Protein 3KCI (pdb70)

Radius of gyration: 18.6 Å; Cα contacts (8 Å, |Δi|>4): 1325; chains: 1; bounding box: 49×46×38 Å

CATH classification: 2.130.10.30

GO terms:
  GO:0032183 SUMO binding (F, IDA)
  GO:0006974 DNA damage response (P, IDA)
  GO:0005515 protein binding (F, IPI)
  GO:0031625 ubiquitin protein ligase binding (F, IPI)
  GO:0005654 nucleoplasm (C, TAS)
  GO:0005829 cytosol (C, IDA)
  GO:0050821 protein stabilization (P, EXP)
  GO:0061630 ubiquitin protein ligase activity (F, IDA)
  GO:0005634 nucleus (C, IDA)
  GO:0005737 cytoplasm (C, IDA)
  GO:0016567 protein ubiquitination (P, IDA)
  GO:0016020 membrane (C, HDA)

Foldseek 3Di:
DKWKFFACLFQALAADDDRGGQATDDRVLLVVQVFPDWAAAQQKIWGAHPQQWIWIAGFQCQLLRQCDDRDGHNHTHTNPVCRVFRWDDKAYALHAFKIWTATPQQWIWMFGFQAQLQRAQQDRDGDSHTDTNVVCPPFRWDAWYHERFKIKTAGPQQWIWIFGFQCQQQRACQDRDGHNHTDTQVLCPVFRWDAKYWYYDQIKIWTATPQQWIWIAGWQALQQRAPDDRRGGNHIDTLVVRRPQAWDYKYYAHQKIWTAHQQQWIWIFGQQPQQLRAQQDRHGGNHTDTQCLCPPFRWDDKEHANFKIWTAGPQGWIWMFGAQCRSQRRQNDRDGHNHTDTSVVRVPQQWDDKYHHNTMIMTHHD

Solvent-accessible surface area: 13353 Å² total; per-residue (Å²): 102,6,34,0,0,0,29,12,78,92,7,1,1,2,54,38,166,27,61,82,10,83,74,11,38,74,3,72,36,2,29,105,30,200,14,84,34,8,38,1,0,42,36,1,2,3,2,0,10,71,85,1,58,3,45,1,1,0,53,1,28,37,1,13,3,1,36,16,39,82,135,56,29,71,74,18,38,46,1,74,56,6,80,149,8,87,0,97,65,0,3,13,8,11,17,1,53,1,1,0,0,2,0,62,108,4,29,0,25,0,0,0,36,2,99,34,0,5,2,2,34,29,70,125,64,94,16,53,114,20,145,28,1,115,58,3,132,88,59,110,0,64,20,4,9,8,0,12,14,0,0,0,0,4,9,44,69,1,36,1,31,0,0,0,54,1,138,99,0,0,4,2,27,78,58,41,109,56,36,48,112,18,72,43,1,116,50,3,91,86,54,106,4,72,9,8,6,5,0,15,51,58,0,0,0,0,0,11,1,91,68,52,4,0,17,0,0,0,11,3,64,73,2,0,6,1,63,24,44,60,128,45,21,93,48,9,82,85,1,103,67,1,68,55,75,23,8,73,59,0,40,9,3,28,21,0,0,0,0,8,3,138,85,2,14,0,32,0,0,0,43,1,44,128,28,6,2,2,29,29,50,81,100,64,17,88,140,19,118,50,0,104,40,4,124,89,80,73,1,66,24,15,14,15,0,26,44,0,0,0,0,0,7,113,140,7,42,1,17,2,0,0,17,0,82,41,0,5,1,4,60,39,45,55,101,49,4,88,79,15,130,62,5,84,52,2,83,70,95,163,2,42,104,18,5,7,0,16,16,0,0,0,0,17,45,111

B-factor: mean 24.69, std 7.35, range [6.58, 68.78]

Secondary structure (DSSP, 8-state):
-EEEEEE-TTSTTSS-S-SEEEEEEE-HHHHHT-EEEEEEETTEEEEEETTS-EEEEE--GGGTTSSSSS--EEEEEE-GGGTTS-EEEEEE-TT-SEEEEEETTS-EEEEE--GGGTT-SSS---EEEEEE-GGGTTS-EEEEEE-SSEEEEEETTS-EEEEE--GGGTT-SSS---EEEEEE-GGGTTS-EEEEEE--SS-EEEEEETTTEEEEEE--GGGTTSSSS---EEEEEE-GGGTTS-EEEEEEETTEEEEEETTS-EEEEE--GGGTT-SSS---EEEEEE-GGGTT--EEEEEE-SSEEEEEETT--EEEEE--TTSTT-SSS---EEEEEE-GGGTTS---EEEEETTEEEEE--

Organism: Homo sapiens (NCBI:txid9606)

Structure (mmCIF, N/CA/C/O backbone):
data_3KCI
#
_entry.id   3KCI
#
_cell.length_a   52.673
_cell.length_b   52.673
_cell.length_c   215.242
_cell.angle_alpha   90.00
_cell.angle_beta   90.00
_cell.angle_gamma   120.00
#
_symmetry.space_group_name_H-M   'P 61'
#
loop_
_entity.id
_entity.type
_entity.pdbx_description
1 polymer 'Probable E3 ubiquitin-protein ligase HERC2'
2 water water
#
loop_
_atom_site.group_PDB
_atom_site.id
_atom_site.type_symbol
_atom_site.label_atom_id
_atom_site.label_alt_id
_atom_site.label_comp_id
_atom_site.label_asym_id
_atom_site.label_entity_id
_atom_site.label_seq_id
_atom_site.pdbx_PDB_ins_code
_atom_site.Cartn_x
_atom_site.Cartn_y
_atom_site.Cartn_z
_atom_site.occupancy
_atom_site.B_iso_or_equiv
_atom_site.auth_seq_id
_atom_site.auth_comp_id
_atom_site.auth_asym_id
_atom_site.auth_atom_id
_atom_site.pdbx_PDB_model_num
ATOM 1 N N . THR A 1 21 ? 9.263 25.128 35.900 1.00 36.65 3953 THR A N 1
ATOM 2 C CA . THR A 1 21 ? 8.475 25.465 34.665 1.00 34.14 3953 THR A CA 1
ATOM 3 C C . THR A 1 21 ? 9.328 26.192 33.626 1.00 31.69 3953 THR A C 1
ATOM 4 O O . THR A 1 21 ? 10.109 27.092 33.958 1.00 30.62 3953 THR A O 1
ATOM 8 N N . ILE A 1 22 ? 9.164 25.833 32.359 1.00 28.77 3954 ILE A N 1
ATOM 9 C CA . ILE A 1 22 ? 9.773 26.627 31.280 1.00 26.80 3954 ILE A CA 1
ATOM 10 C C . ILE A 1 22 ? 8.665 27.089 30.346 1.00 25.73 3954 ILE A C 1
ATOM 11 O O . ILE A 1 22 ? 7.893 26.259 29.855 1.00 26.88 3954 ILE A O 1
ATOM 16 N N . TYR A 1 23 ? 8.557 28.397 30.122 1.00 24.32 3955 TYR A N 1
ATOM 17 C CA . TYR A 1 23 ? 7.520 28.945 29.233 1.00 23.32 3955 TYR A CA 1
ATOM 18 C C . TYR A 1 23 ? 8.018 29.074 27.816 1.00 23.49 3955 TYR A C 1
ATOM 19 O O . TYR A 1 23 ? 9.120 29.560 27.590 1.00 21.26 3955 TYR A O 1
ATOM 28 N N . GLY A 1 24 ? 7.224 28.625 26.851 1.00 22.66 3956 GLY A N 1
ATOM 29 C CA . GLY A 1 24 ? 7.653 28.761 25.458 1.00 21.99 3956 GLY A CA 1
ATOM 30 C C . GLY A 1 24 ? 6.515 29.325 24.660 1.00 21.82 3956 GLY A C 1
ATOM 31 O O . GLY A 1 24 ? 5.327 29.155 25.037 1.00 23.54 3956 GLY A O 1
ATOM 32 N N . TRP A 1 25 ? 6.850 30.019 23.571 1.00 21.98 3957 TRP A N 1
ATOM 33 C CA . TRP A 1 25 ? 5.824 30.566 22.677 1.00 21.77 3957 TRP A CA 1
ATOM 34 C C . TRP A 1 25 ? 6.388 30.879 21.303 1.00 21.11 3957 TRP A C 1
ATOM 35 O O . TRP A 1 25 ? 7.603 30.775 21.088 1.00 20.53 3957 TRP A O 1
ATOM 46 N N . GLY A 1 26 ? 5.507 31.294 20.390 1.00 22.07 3958 GLY A N 1
ATOM 47 C CA . GLY A 1 26 ? 5.917 31.558 19.007 1.00 20.31 3958 GLY A CA 1
ATOM 48 C C . GLY A 1 26 ? 5.667 30.379 18.095 1.00 22.25 3958 GLY A C 1
ATOM 49 O O . GLY A 1 26 ? 4.757 29.560 18.345 1.00 22.58 3958 GLY A O 1
ATOM 50 N N . HIS A 1 27 ? 6.461 30.297 17.023 1.00 21.03 3959 HIS A N 1
ATOM 51 C CA . HIS A 1 27 ? 6.221 29.313 15.988 1.00 23.27 3959 HIS A CA 1
ATOM 52 C C . HIS A 1 27 ? 6.527 27.895 16.506 1.00 23.71 3959 HIS A C 1
ATOM 53 O O . HIS A 1 27 ? 7.560 27.668 17.144 1.00 22.61 3959 HIS A O 1
ATOM 60 N N . ASN A 1 28 ? 5.609 26.965 16.243 1.00 25.30 3960 ASN A N 1
ATOM 61 C CA . ASN A 1 28 ? 5.654 25.621 16.808 1.00 25.78 3960 ASN A CA 1
ATOM 62 C C . ASN A 1 28 ? 5.146 24.581 15.797 1.00 28.23 3960 ASN A C 1
ATOM 63 O O . ASN A 1 28 ? 4.769 23.446 16.168 1.00 29.25 3960 ASN A O 1
ATOM 68 N N . HIS A 1 29 ? 5.133 24.965 14.520 1.00 27.70 3961 HIS A N 1
ATOM 69 C CA . HIS A 1 29 ? 4.499 24.170 13.486 1.00 28.78 3961 HIS A CA 1
ATOM 70 C C . HIS A 1 29 ? 5.274 22.902 13.167 1.00 29.71 3961 HIS A C 1
ATOM 71 O O . HIS A 1 29 ? 4.708 21.965 12.610 1.00 29.99 3961 HIS A O 1
ATOM 78 N N . ARG A 1 30 ? 6.546 22.866 13.564 1.00 29.32 3962 ARG A N 1
ATOM 79 C CA . ARG A 1 30 ? 7.426 21.717 13.318 1.00 31.17 3962 ARG A CA 1
ATOM 80 C C . ARG A 1 30 ? 8.020 21.143 14.620 1.00 30.65 3962 ARG A C 1
ATOM 81 O O . ARG A 1 30 ? 9.032 20.450 14.596 1.00 30.92 3962 ARG A O 1
ATOM 89 N N . GLY A 1 31 ? 7.361 21.401 15.744 1.00 30.26 3963 GLY A N 1
ATOM 90 C CA . GLY A 1 31 ? 7.795 20.852 17.029 1.00 30.15 3963 GLY A CA 1
ATOM 91 C C . GLY A 1 31 ? 8.878 21.646 17.744 1.00 28.91 3963 GLY A C 1
ATOM 92 O O . GLY A 1 31 ? 9.522 21.099 18.656 1.00 30.00 3963 GLY A O 1
ATOM 93 N N . GLN A 1 32 ? 9.052 22.924 17.362 1.00 27.08 3964 GLN A N 1
ATOM 94 C CA . GLN A 1 32 ? 10.040 23.845 17.953 1.00 26.35 3964 GLN A CA 1
ATOM 95 C C . GLN A 1 32 ? 10.026 23.892 19.481 1.00 25.73 3964 GLN A C 1
ATOM 96 O O . GLN A 1 32 ? 11.074 24.108 20.092 1.00 24.61 3964 GLN A O 1
ATOM 102 N N . LEU A 1 33 ? 8.843 23.743 20.093 1.00 26.74 3965 LEU A N 1
ATOM 103 C CA . LEU A 1 33 ? 8.694 23.967 21.533 1.00 26.72 3965 LEU A CA 1
ATOM 104 C C . LEU A 1 33 ? 8.646 22.654 22.330 1.00 29.09 3965 LEU A C 1
ATOM 105 O O . LEU A 1 33 ? 8.419 22.641 23.550 1.00 29.80 3965 LEU A O 1
ATOM 110 N N . GLY A 1 34 ? 8.887 21.547 21.628 1.00 30.17 3966 GLY A N 1
ATOM 111 C CA . GLY A 1 34 ? 9.120 20.269 22.282 1.00 32.54 3966 GLY A CA 1
ATOM 112 C C . GLY A 1 34 ? 7.900 19.492 22.752 1.00 35.07 3966 GLY A C 1
ATOM 113 O O . GLY A 1 34 ? 8.023 18.639 23.630 1.00 35.81 3966 GLY A O 1
ATOM 114 N N . GLY A 1 35 ? 6.733 19.787 22.181 1.00 35.58 3967 GLY A N 1
ATOM 115 C CA . GLY A 1 35 ? 5.578 18.893 22.321 1.00 39.04 3967 GLY A CA 1
ATOM 116 C C . GLY A 1 35 ? 4.221 19.511 22.601 1.00 40.10 3967 GLY A C 1
ATOM 117 O O . GLY A 1 35 ? 3.225 18.781 22.689 1.00 43.19 3967 GLY A O 1
ATOM 118 N N . ILE A 1 36 ? 4.151 20.834 22.742 1.00 40.56 3968 ILE A N 1
ATOM 119 C CA . ILE A 1 36 ? 2.872 21.487 23.050 1.00 42.06 3968 ILE A CA 1
ATOM 120 C C . ILE A 1 36 ? 2.018 21.704 21.803 1.00 43.40 3968 ILE A C 1
ATOM 121 O O . ILE A 1 36 ? 2.531 21.633 20.688 1.00 42.47 3968 ILE A O 1
ATOM 126 N N . GLU A 1 37 ? 0.716 21.938 22.007 1.00 45.48 3969 GLU A N 1
ATOM 127 C CA . GLU A 1 37 ? -0.257 22.027 20.912 1.00 47.44 3969 GLU A CA 1
ATOM 128 C C . GLU A 1 37 ? -0.361 23.422 20.304 1.00 44.89 3969 GLU A C 1
ATOM 129 O O . GLU A 1 37 ? -0.293 24.437 21.005 1.00 43.79 3969 GLU A O 1
ATOM 135 N N . GLY A 1 38 ? -0.511 23.466 18.985 1.00 44.67 3970 GLY A N 1
ATOM 136 C CA . GLY A 1 38 ? -0.785 24.710 18.286 1.00 41.88 3970 GLY A CA 1
ATOM 137 C C . GLY A 1 38 ? 0.366 25.036 17.365 1.00 38.73 3970 GLY A C 1
ATOM 138 O O . GLY A 1 38 ? 1.525 25.038 17.795 1.00 35.50 3970 GLY A O 1
ATOM 139 N N . ALA A 1 39 ? 0.060 25.311 16.101 1.00 38.77 3971 ALA A N 1
ATOM 140 C CA . ALA A 1 39 ? 1.103 25.704 15.153 1.00 36.50 3971 ALA A CA 1
ATOM 141 C C . ALA A 1 39 ? 1.719 27.035 15.563 1.00 33.05 3971 ALA A C 1
ATOM 142 O O . ALA A 1 39 ? 2.909 27.251 15.381 1.00 31.58 3971 ALA A O 1
ATOM 144 N N . LYS A 1 40 ? 0.914 27.933 16.126 1.00 32.86 3972 LYS A N 1
ATOM 145 C CA . LYS A 1 40 ? 1.469 29.157 16.710 1.00 31.76 3972 LYS A CA 1
ATOM 146 C C . LYS A 1 40 ? 1.041 29.188 18.163 1.00 32.43 3972 LYS A C 1
ATOM 147 O O . LYS A 1 40 ? -0.135 29.011 18.465 1.00 35.20 3972 LYS A O 1
ATOM 153 N N . VAL A 1 41 ? 1.989 29.384 19.059 1.00 29.80 3973 VAL A N 1
ATOM 154 C CA . VAL A 1 41 ? 1.665 29.439 20.480 1.00 29.80 3973 VAL A CA 1
ATOM 155 C C . VAL A 1 41 ? 1.782 30.924 20.862 1.00 28.22 3973 VAL A C 1
ATOM 156 O O . VAL A 1 41 ? 2.868 31.425 20.983 1.00 26.46 3973 VAL A O 1
ATOM 160 N N . LYS A 1 42 ? 0.660 31.624 20.997 1.00 28.69 3974 LYS A N 1
ATOM 161 C CA . LYS A 1 42 ? 0.709 33.092 21.013 1.00 27.54 3974 LYS A CA 1
ATOM 162 C C . LYS A 1 42 ? 0.841 33.680 22.415 1.00 27.91 3974 LYS A C 1
ATOM 163 O O . LYS A 1 42 ? 0.937 34.894 22.571 1.00 27.69 3974 LYS A O 1
ATOM 169 N N . VAL A 1 43 ? 0.790 32.817 23.434 1.00 27.43 3975 VAL A N 1
ATOM 170 C CA . VAL A 1 43 ? 1.001 33.251 24.817 1.00 27.24 3975 VAL A CA 1
ATOM 171 C C . VAL A 1 43 ? 2.014 32.326 25.458 1.00 25.80 3975 VAL A C 1
ATOM 172 O O . VAL A 1 43 ? 2.107 31.133 25.111 1.00 26.12 3975 VAL A O 1
ATOM 176 N N . PRO A 1 44 ? 2.794 32.859 26.404 1.00 25.38 3976 PRO A N 1
ATOM 177 C CA . PRO A 1 44 ? 3.730 31.947 27.044 1.00 23.90 3976 PRO A CA 1
ATOM 178 C C . PRO A 1 44 ? 3.036 30.744 27.670 1.00 25.13 3976 PRO A C 1
ATOM 179 O O . PRO A 1 44 ? 2.093 30.890 28.467 1.00 26.42 3976 PRO A O 1
ATOM 183 N N . THR A 1 45 ? 3.525 29.564 27.320 1.00 25.19 3977 THR A N 1
ATOM 184 C CA . THR A 1 45 ? 2.895 28.305 27.734 1.00 27.36 3977 THR A CA 1
ATOM 185 C C . THR A 1 45 ? 3.907 27.327 28.326 1.00 27.90 3977 THR A C 1
ATOM 186 O O . THR A 1 45 ? 5.001 27.147 27.760 1.00 25.19 3977 THR A O 1
ATOM 190 N N . PRO A 1 46 ? 3.548 26.667 29.442 1.00 29.76 3978 PRO A N 1
ATOM 191 C CA . PRO A 1 46 ? 4.478 25.702 30.021 1.00 30.86 3978 PRO A CA 1
ATOM 192 C C . PRO A 1 46 ? 4.878 24.607 29.041 1.00 31.55 3978 PRO A C 1
ATOM 193 O O . PRO A 1 46 ? 4.009 23.983 28.399 1.00 33.68 3978 PRO A O 1
ATOM 197 N N . CYS A 1 47 ? 6.176 24.352 28.953 1.00 30.20 3979 CYS A N 1
ATOM 198 C CA . CYS A 1 47 ? 6.675 23.277 28.134 1.00 30.44 3979 CYS A CA 1
ATOM 199 C C . CYS A 1 47 ? 7.213 22.186 29.053 1.00 30.75 3979 CYS A C 1
ATOM 200 O O . CYS A 1 47 ? 8.360 22.245 29.488 1.00 29.67 3979 CYS A O 1
ATOM 203 N N . GLU A 1 48 ? 6.369 21.199 29.361 1.00 32.76 3980 GLU A N 1
ATOM 204 C CA . GLU A 1 48 ? 6.714 20.208 30.381 1.00 34.58 3980 GLU A CA 1
ATOM 205 C C . GLU A 1 48 ? 7.935 19.380 29.989 1.00 34.48 3980 GLU A C 1
ATOM 206 O O . GLU A 1 48 ? 8.802 19.117 30.827 1.00 35.32 3980 GLU A O 1
ATOM 208 N N . ALA A 1 49 ? 8.009 18.983 28.720 1.00 34.11 3981 ALA A N 1
ATOM 209 C CA . ALA A 1 49 ? 9.069 18.092 28.270 1.00 35.59 3981 ALA A CA 1
ATOM 210 C C . ALA A 1 49 ? 10.449 18.751 28.370 1.00 32.93 3981 ALA A C 1
ATOM 211 O O . ALA A 1 49 ? 11.435 18.103 28.720 1.00 34.90 3981 ALA A O 1
ATOM 213 N N . LEU A 1 50 ? 10.511 20.039 28.062 1.00 31.44 3982 LEU A N 1
ATOM 214 C CA . LEU A 1 50 ? 11.734 20.813 28.250 1.00 29.99 3982 LEU A CA 1
ATOM 215 C C . LEU A 1 50 ? 12.077 21.001 29.736 1.00 30.52 3982 LEU A C 1
ATOM 216 O O . LEU A 1 50 ? 13.249 20.881 30.129 1.00 32.56 3982 LEU A O 1
ATOM 221 N N . ALA A 1 51 ? 11.093 21.334 30.561 1.00 30.32 3983 ALA A N 1
ATOM 222 C CA . ALA A 1 51 ? 11.326 21.461 32.006 1.00 31.80 3983 ALA A CA 1
ATOM 223 C C . ALA A 1 51 ? 11.878 20.189 32.651 1.00 33.94 3983 ALA A C 1
ATOM 224 O O . ALA A 1 51 ? 12.680 20.267 33.580 1.00 35.03 3983 ALA A O 1
ATOM 226 N N . THR A 1 52 ? 11.445 19.027 32.176 1.00 35.50 3984 THR A N 1
ATOM 227 C CA . THR A 1 52 ? 11.871 17.762 32.792 1.00 40.38 3984 THR A CA 1
ATOM 228 C C . THR A 1 52 ? 13.376 17.611 32.623 1.00 39.30 3984 THR A C 1
ATOM 229 O O . THR A 1 52 ? 14.039 16.939 33.412 1.00 42.82 3984 THR A O 1
ATOM 233 N N . LEU A 1 53 ? 13.913 18.259 31.593 1.00 35.81 3985 LEU A N 1
ATOM 234 C CA . LEU A 1 53 ? 15.349 18.176 31.327 1.00 35.89 3985 LEU A CA 1
ATOM 235 C C . LEU A 1 53 ? 16.181 19.031 32.268 1.00 34.45 3985 LEU A C 1
ATOM 236 O O . LEU A 1 53 ? 17.400 18.845 32.339 1.00 36.44 3985 LEU A O 1
ATOM 241 N N A ARG A 1 54 ? 15.538 19.935 33.009 0.50 33.24 3986 ARG A N 1
ATOM 242 N N B ARG A 1 54 ? 15.520 19.945 32.981 0.50 33.13 3986 ARG A N 1
ATOM 243 C CA A ARG A 1 54 ? 16.253 20.895 33.864 0.50 33.13 3986 ARG A CA 1
ATOM 244 C CA B ARG A 1 54 ? 16.197 20.904 33.853 0.50 32.97 3986 ARG A CA 1
ATOM 245 C C A ARG A 1 54 ? 17.444 21.500 33.104 0.50 30.94 3986 ARG A C 1
ATOM 246 C C B ARG A 1 54 ? 17.415 21.508 33.121 0.50 30.88 3986 ARG A C 1
ATOM 247 O O A ARG A 1 54 ? 18.592 21.335 33.524 0.50 32.39 3986 ARG A O 1
ATOM 248 O O B ARG A 1 54 ? 18.550 21.351 33.577 0.50 32.40 3986 ARG A O 1
ATOM 263 N N . PRO A 1 55 ? 17.181 22.183 31.974 1.00 28.95 3987 PRO A N 1
ATOM 264 C CA . PRO A 1 55 ? 18.306 22.625 31.123 1.00 28.71 3987 PRO A CA 1
ATOM 265 C C . PRO A 1 55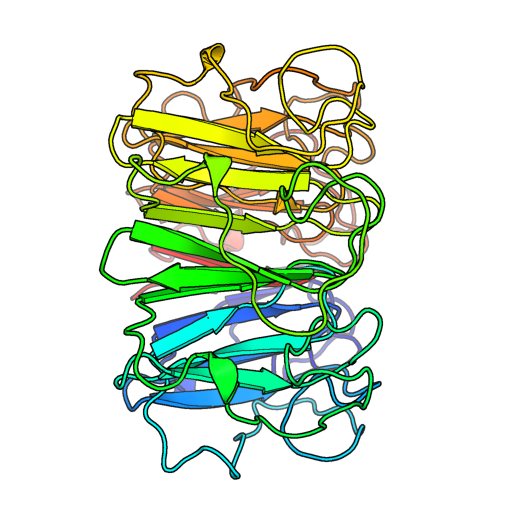 ? 19.145 23.716 31.777 1.00 29.76 3987 PRO A C 1
ATOM 266 O O . PRO A 1 55 ? 18.586 24.580 32.482 1.00 29.60 3987 PRO A O 1
ATOM 270 N N . VAL A 1 56 ? 20.464 23.663 31.552 1.00 27.83 3988 VAL A N 1
ATOM 271 C CA . VAL A 1 56 ? 21.320 24.790 31.903 1.00 27.52 3988 VAL A CA 1
ATOM 272 C C . VAL A 1 56 ? 21.435 25.785 30.752 1.00 26.50 3988 VAL A C 1
ATOM 273 O O . VAL A 1 56 ? 21.858 26.916 30.962 1.00 27.37 3988 VAL A O 1
ATOM 277 N N . GLN A 1 57 ? 21.049 25.372 29.544 1.00 23.88 3989 GLN A N 1
ATOM 278 C CA . GLN A 1 57 ? 21.011 26.275 28.384 1.00 22.55 3989 GLN A CA 1
ATOM 279 C C . GLN A 1 57 ? 19.884 25.811 27.447 1.00 22.08 3989 GLN A C 1
ATOM 280 O O . GLN A 1 57 ? 19.723 24.623 27.227 1.00 21.17 3989 GLN A O 1
ATOM 286 N N . LEU A 1 58 ? 19.172 26.786 26.884 1.00 21.59 3990 LEU A N 1
ATOM 287 C CA . LEU A 1 58 ? 18.225 26.573 25.783 1.00 21.33 3990 LEU A CA 1
ATOM 288 C C . LEU A 1 58 ? 18.596 27.632 24.752 1.00 20.19 3990 LEU A C 1
ATOM 289 O O . LEU A 1 58 ? 18.884 28.766 25.104 1.00 19.74 3990 LEU A O 1
ATOM 294 N N . ILE A 1 59 ? 18.621 27.225 23.491 1.00 20.18 3991 ILE A N 1
ATOM 295 C CA . ILE A 1 59 ? 19.025 28.108 22.384 1.00 19.93 3991 ILE A CA 1
ATOM 296 C C . ILE A 1 59 ? 18.407 27.564 21.107 1.00 19.98 3991 ILE A C 1
ATOM 297 O O . ILE A 1 59 ? 18.468 26.372 20.839 1.00 21.37 3991 ILE A O 1
ATOM 302 N N . GLY A 1 60 ? 17.849 28.443 20.292 1.00 19.77 3992 GLY A N 1
ATOM 303 C CA . GLY A 1 60 ? 17.177 27.967 19.086 1.00 20.61 3992 GLY A CA 1
ATOM 304 C C . GLY A 1 60 ? 17.831 28.446 17.809 1.00 19.93 3992 GLY A C 1
ATOM 305 O O . GLY A 1 60 ? 18.456 29.530 17.768 1.00 19.02 3992 GLY A O 1
ATOM 306 N N . GLY A 1 61 ? 17.671 27.639 16.758 1.00 19.59 3993 GLY A N 1
ATOM 307 C CA . GLY A 1 61 ? 18.045 28.032 15.393 1.00 18.96 3993 GLY A CA 1
ATOM 308 C C . GLY A 1 61 ? 16.803 28.214 14.513 1.00 19.73 3993 GLY A C 1
ATOM 309 O O . GLY A 1 61 ? 15.697 28.528 15.017 1.00 20.18 3993 GLY A O 1
ATOM 310 N N A GLU A 1 62 ? 16.987 28.027 13.208 0.50 20.19 3994 GLU A N 1
ATOM 311 N N B GLU A 1 62 ? 16.985 28.018 13.209 0.50 20.12 3994 GLU A N 1
ATOM 312 C CA A GLU A 1 62 ? 15.904 28.159 12.255 0.50 20.61 3994 GLU A CA 1
ATOM 313 C CA B GLU A 1 62 ? 15.918 28.157 12.234 0.50 20.51 3994 GLU A CA 1
ATOM 314 C C A GLU A 1 62 ? 14.927 26.998 12.448 0.50 21.35 3994 GLU A C 1
ATOM 315 C C B GLU A 1 62 ? 14.921 27.002 12.426 0.50 21.30 3994 GLU A C 1
ATOM 316 O O A GLU A 1 62 ? 15.180 25.853 12.035 0.50 20.68 3994 GLU A O 1
ATOM 317 O O B GLU A 1 62 ? 15.162 25.860 12.000 0.50 20.65 3994 GLU A O 1
ATOM 328 N N . GLN A 1 63 ? 13.822 27.317 13.109 1.00 21.42 3995 GLN A N 1
ATOM 329 C CA . GLN A 1 63 ? 12.764 26.337 13.435 1.00 23.10 3995 GLN A CA 1
ATOM 330 C C . GLN A 1 63 ? 13.232 25.157 14.317 1.00 23.04 3995 GLN A C 1
ATOM 331 O O . GLN A 1 63 ? 12.665 24.035 14.237 1.00 23.48 3995 GLN A O 1
ATOM 337 N N . THR A 1 64 ? 14.243 25.415 15.149 1.00 21.22 3996 THR A N 1
ATOM 338 C CA . THR A 1 64 ? 14.826 24.371 15.997 1.00 21.47 3996 THR A CA 1
ATOM 339 C C . THR A 1 64 ? 15.050 24.897 17.405 1.00 21.18 3996 THR A C 1
ATOM 340 O O . THR A 1 64 ? 15.082 26.130 17.647 1.00 19.47 3996 THR A O 1
ATOM 344 N N . LEU A 1 65 ? 15.196 23.952 18.338 1.00 21.74 3997 LEU A N 1
ATOM 345 C CA . LEU A 1 65 ? 15.536 24.300 19.716 1.00 21.98 3997 LEU A CA 1
ATOM 346 C C . LEU A 1 65 ? 16.483 23.255 20.291 1.00 23.24 3997 LEU A C 1
ATOM 347 O O . LEU A 1 65 ? 16.260 22.041 20.112 1.00 24.44 3997 LEU A O 1
ATOM 352 N N . PHE A 1 66 ? 17.539 23.729 20.953 1.00 22.00 3998 PHE A N 1
ATOM 353 C CA . PHE A 1 66 ? 18.524 22.839 21.582 1.00 22.28 3998 PHE A CA 1
ATOM 354 C C . PHE A 1 66 ? 18.573 23.044 23.074 1.00 23.93 3998 PHE A C 1
ATOM 355 O O . PHE A 1 66 ? 18.430 24.167 23.560 1.00 23.52 3998 PHE A O 1
ATOM 363 N N . ALA A 1 67 ? 18.711 21.933 23.801 1.00 24.04 3999 ALA A N 1
ATOM 364 C CA . ALA A 1 67 ? 18.772 21.972 25.257 1.00 25.20 3999 ALA A CA 1
ATOM 365 C C . ALA A 1 67 ? 20.068 21.325 25.752 1.00 25.71 3999 ALA A C 1
ATOM 366 O O . ALA A 1 67 ? 20.466 20.254 25.260 1.00 27.08 3999 ALA A O 1
ATOM 368 N N . VAL A 1 68 ? 20.728 21.973 26.713 1.00 25.50 4000 VAL A N 1
ATOM 369 C CA . VAL A 1 68 ? 21.938 21.409 27.347 1.00 25.85 4000 VAL A CA 1
ATOM 370 C C . VAL A 1 68 ? 21.577 21.107 28.798 1.00 26.49 4000 VAL A C 1
ATOM 371 O O . VAL A 1 68 ? 21.072 21.986 29.495 1.00 26.23 4000 VAL A O 1
ATOM 375 N N . THR A 1 69 ? 21.851 19.879 29.241 1.00 26.19 4001 THR A N 1
ATOM 376 C CA . THR A 1 69 ? 21.523 19.467 30.605 1.00 26.86 4001 THR A CA 1
ATOM 377 C C . THR A 1 69 ? 22.700 19.695 31.562 1.00 28.11 4001 THR A C 1
ATOM 378 O O . THR A 1 69 ? 23.840 19.910 31.126 1.00 28.03 4001 THR A O 1
ATOM 382 N N . ALA A 1 70 ? 22.409 19.652 32.866 1.00 28.64 4002 ALA A N 1
ATOM 383 C CA . ALA A 1 70 ? 23.412 19.794 33.919 1.00 30.61 4002 ALA A CA 1
ATOM 384 C C . ALA A 1 70 ? 24.470 18.706 33.882 1.00 32.09 4002 ALA A C 1
ATOM 385 O O . ALA A 1 70 ? 25.603 18.920 34.337 1.00 33.28 4002 ALA A O 1
ATOM 387 N N . ASP A 1 71 ? 24.102 17.530 33.383 1.00 33.07 4003 ASP A N 1
ATOM 388 C CA . ASP A 1 71 ? 25.076 16.449 33.257 1.00 35.18 4003 ASP A CA 1
ATOM 389 C C . ASP A 1 71 ? 25.672 16.368 31.845 1.00 34.10 4003 ASP A C 1
ATOM 390 O O . ASP A 1 71 ? 26.255 15.351 31.459 1.00 34.19 4003 ASP A O 1
ATOM 395 N N . GLY A 1 72 ? 25.527 17.450 31.086 1.00 32.16 4004 GLY A N 1
ATOM 396 C CA . GLY A 1 72 ? 26.274 17.633 29.832 1.00 30.40 4004 GLY A CA 1
ATOM 397 C C . GLY A 1 72 ? 25.678 16.914 28.628 1.00 29.86 4004 GLY A C 1
ATOM 398 O O . GLY A 1 72 ? 26.390 16.648 27.647 1.00 29.34 4004 GLY A O 1
ATOM 399 N N . LYS A 1 73 ? 24.389 16.571 28.709 1.00 29.69 4005 LYS A N 1
ATOM 400 C CA . LYS A 1 73 ? 23.683 15.885 27.618 1.00 29.92 4005 LYS A CA 1
ATOM 401 C C . LYS A 1 73 ? 23.043 16.917 26.699 1.00 28.19 4005 LYS A C 1
ATOM 402 O O . LYS A 1 73 ? 22.716 18.022 27.140 1.00 27.89 4005 LYS A O 1
ATOM 408 N N . LEU A 1 74 ? 22.829 16.555 25.442 1.00 26.80 4006 LEU A N 1
ATOM 409 C CA . LEU A 1 74 ? 22.266 17.500 24.447 1.00 26.90 4006 LEU A CA 1
ATOM 410 C C . LEU A 1 74 ? 20.982 16.929 23.867 1.00 27.60 4006 LEU A C 1
ATOM 411 O O . LEU A 1 74 ? 20.957 15.764 23.462 1.00 27.57 4006 LEU A O 1
ATOM 416 N N . TYR A 1 75 ? 19.935 17.754 23.825 1.00 26.63 4007 TYR A N 1
ATOM 417 C CA . TYR A 1 75 ? 18.658 17.393 23.232 1.00 27.23 4007 TYR A CA 1
ATOM 418 C C . TYR A 1 75 ? 18.287 18.404 22.160 1.00 26.25 4007 TYR A C 1
ATOM 419 O O . TYR A 1 75 ? 18.622 19.576 22.267 1.00 26.17 4007 TYR A O 1
ATOM 428 N N . ALA A 1 76 ? 17.585 17.941 21.131 1.00 26.71 4008 ALA A N 1
ATOM 429 C CA . ALA A 1 76 ? 17.112 18.810 20.041 1.00 26.32 4008 ALA A CA 1
ATOM 430 C C . ALA A 1 76 ? 15.640 18.532 19.715 1.00 26.84 4008 ALA A C 1
ATOM 431 O O . ALA A 1 76 ? 15.152 17.408 19.876 1.00 27.49 4008 ALA A O 1
ATOM 433 N N . THR A 1 77 ? 14.941 19.577 19.269 1.00 26.22 4009 THR A N 1
ATOM 434 C CA . THR A 1 77 ? 13.570 19.427 18.800 1.00 26.68 4009 THR A CA 1
ATOM 435 C C . THR A 1 77 ? 13.294 20.387 17.642 1.00 25.23 4009 THR A C 1
ATOM 436 O O . THR A 1 77 ? 13.906 21.433 17.545 1.00 24.48 4009 THR A O 1
ATOM 440 N N . GLY A 1 78 ? 12.360 20.006 16.777 1.00 25.50 4010 GLY A N 1
ATOM 441 C CA . GLY A 1 78 ? 11.897 20.859 15.703 1.00 25.43 4010 GLY A CA 1
ATOM 442 C C . GLY A 1 78 ? 12.256 20.320 14.325 1.00 25.10 4010 GLY A C 1
ATOM 443 O O . GLY A 1 78 ? 12.326 19.105 14.109 1.00 25.56 4010 GLY A O 1
ATOM 444 N N . TYR A 1 79 ? 12.490 21.237 13.397 1.00 25.11 4011 TYR A N 1
ATOM 445 C CA . TYR A 1 79 ? 12.683 20.917 11.974 1.00 25.09 4011 TYR A CA 1
ATOM 446 C C . TYR A 1 79 ? 14.026 20.208 11.724 1.00 25.15 4011 TYR A C 1
ATOM 447 O O . TYR A 1 79 ? 15.069 20.652 12.188 1.00 23.42 4011 TYR A O 1
ATOM 456 N N . GLY A 1 80 ? 13.994 19.103 10.975 1.00 25.65 4012 GLY A N 1
ATOM 457 C CA . GLY A 1 80 ? 15.172 18.258 10.785 1.00 25.76 4012 GLY A CA 1
ATOM 458 C C . GLY A 1 80 ? 15.923 18.440 9.481 1.00 25.84 4012 GLY A C 1
ATOM 459 O O . GLY A 1 80 ? 16.981 17.816 9.272 1.00 26.17 4012 GLY A O 1
ATOM 460 N N . ALA A 1 81 ? 15.396 19.272 8.590 1.00 26.13 4013 ALA A N 1
ATOM 461 C CA . ALA A 1 81 ? 15.992 19.389 7.255 1.00 26.55 4013 ALA A CA 1
ATOM 462 C C . ALA A 1 81 ? 17.493 19.619 7.313 1.00 25.95 4013 ALA A C 1
ATOM 463 O O . ALA A 1 81 ? 17.997 20.391 8.142 1.00 24.01 4013 ALA A O 1
ATOM 465 N N . GLY A 1 82 ? 18.217 18.907 6.455 1.00 26.32 4014 GLY A N 1
ATOM 466 C CA . GLY A 1 82 ? 19.633 19.148 6.320 1.00 25.96 4014 GLY A CA 1
ATOM 467 C C . GLY A 1 82 ? 20.496 18.576 7.422 1.00 25.40 4014 GLY A C 1
ATOM 468 O O . GLY A 1 82 ? 21.710 18.798 7.405 1.00 26.37 4014 GLY A O 1
ATOM 469 N N . GLY A 1 83 ? 19.885 17.837 8.353 1.00 25.25 4015 GLY A N 1
ATOM 470 C CA . GLY A 1 83 ? 20.602 17.232 9.486 1.00 24.46 4015 GLY A CA 1
ATOM 471 C C . GLY A 1 83 ? 20.884 18.226 10.602 1.00 24.14 4015 GLY A C 1
ATOM 472 O O . GLY A 1 83 ? 21.728 17.981 11.461 1.00 25.54 4015 GLY A O 1
ATOM 473 N N . ARG A 1 84 ? 20.154 19.333 10.616 1.00 22.92 4016 ARG A N 1
ATOM 474 C CA . ARG A 1 84 ? 20.381 20.410 11.582 1.00 22.36 4016 ARG A CA 1
ATOM 475 C C . ARG A 1 84 ? 20.173 20.034 13.072 1.00 22.54 4016 ARG A C 1
ATOM 476 O O . ARG A 1 84 ? 20.761 20.678 13.948 1.00 22.04 4016 ARG A O 1
ATOM 484 N N . LEU A 1 85 ? 19.400 18.975 13.357 1.00 23.19 4017 LEU A N 1
ATOM 485 C CA . LEU A 1 85 ? 19.101 18.594 14.744 1.00 23.98 4017 LEU A CA 1
ATOM 486 C C . LEU A 1 85 ? 20.264 17.838 15.392 1.00 25.20 4017 LEU A C 1
ATOM 487 O O . LEU A 1 85 ? 20.428 17.898 16.611 1.00 25.78 4017 LEU A O 1
ATOM 492 N N . GLY A 1 86 ? 21.039 17.120 14.570 1.00 24.56 4018 GLY A N 1
ATOM 493 C CA . GLY A 1 86 ? 22.205 16.364 15.028 1.00 26.05 4018 GLY A CA 1
ATOM 494 C C . GLY A 1 86 ? 21.897 15.016 15.651 1.00 27.49 4018 GLY A C 1
ATOM 495 O O . GLY A 1 86 ? 22.796 14.351 16.191 1.00 28.08 4018 GLY A O 1
ATOM 496 N N . ILE A 1 87 ? 20.625 14.611 15.592 1.00 27.98 4019 ILE A N 1
ATOM 497 C CA . ILE A 1 87 ? 20.188 13.343 16.187 1.00 30.07 4019 ILE A CA 1
ATOM 498 C C . ILE A 1 87 ? 20.382 12.184 15.222 1.00 31.95 4019 ILE A C 1
ATOM 499 O O . ILE A 1 87 ? 20.287 11.005 15.614 1.00 32.11 4019 ILE A O 1
ATOM 504 N N . GLY A 1 88 ? 20.654 12.523 13.964 1.00 31.64 4020 GLY A N 1
ATOM 505 C CA . GLY A 1 88 ? 20.789 11.529 12.903 1.00 33.47 4020 GLY A CA 1
ATOM 506 C C . GLY A 1 88 ? 19.686 11.692 11.875 1.00 34.15 4020 GLY A C 1
ATOM 507 O O . GLY A 1 88 ? 18.538 11.874 12.232 1.00 34.35 4020 GLY A O 1
ATOM 508 N N . GLY A 1 89 ? 20.042 11.651 10.595 1.00 34.11 4021 GLY A N 1
ATOM 509 C CA . GLY A 1 89 ? 19.060 11.825 9.538 1.00 35.01 4021 GLY A CA 1
ATOM 510 C C . GLY A 1 89 ? 18.499 13.238 9.418 1.00 33.95 4021 GLY A C 1
ATOM 511 O O . GLY A 1 89 ? 19.062 14.210 9.953 1.00 31.68 4021 GLY A O 1
ATOM 512 N N . THR A 1 90 ? 17.367 13.344 8.726 1.00 33.75 4022 THR A N 1
ATOM 513 C CA . THR A 1 90 ? 16.751 14.630 8.481 1.00 33.30 4022 THR A CA 1
ATOM 514 C C . THR A 1 90 ? 15.295 14.685 8.927 1.00 33.67 4022 THR A C 1
ATOM 515 O O . THR A 1 90 ? 14.593 15.615 8.574 1.00 33.50 4022 THR A O 1
ATOM 519 N N . GLU A 1 91 ? 14.833 13.699 9.684 1.00 34.37 4023 GLU A N 1
ATOM 520 C CA . GLU A 1 91 ? 13.461 13.761 10.194 1.00 34.96 4023 GLU A CA 1
ATOM 521 C C . GLU A 1 91 ? 13.290 14.830 11.243 1.00 32.90 4023 GLU A C 1
ATOM 522 O O . GLU A 1 91 ? 14.192 15.079 12.053 1.00 31.02 4023 GLU A O 1
ATOM 528 N N . SER A 1 92 ? 12.116 15.453 11.233 1.00 32.20 4024 SER A N 1
ATOM 529 C CA . SER A 1 92 ? 11.741 16.425 12.252 1.00 30.72 4024 SER A CA 1
ATOM 530 C C . SER A 1 92 ? 11.215 15.682 13.476 1.00 32.10 4024 SER A C 1
ATOM 531 O O . SER A 1 92 ? 10.684 14.565 13.351 1.00 32.34 4024 SER A O 1
ATOM 534 N N . VAL A 1 93 ? 11.383 16.282 14.659 1.00 31.16 4025 VAL A N 1
ATOM 535 C CA . VAL A 1 93 ? 10.818 15.722 15.881 1.00 31.60 4025 VAL A CA 1
ATOM 536 C C . VAL A 1 93 ? 10.008 16.773 16.640 1.00 32.09 4025 VAL A C 1
ATOM 537 O O . VAL A 1 93 ? 10.227 17.984 16.471 1.00 30.10 4025 VAL A O 1
ATOM 541 N N . SER A 1 94 ? 9.077 16.309 17.479 1.00 34.03 4026 SER A N 1
ATOM 542 C CA . SER A 1 94 ? 8.200 17.192 18.252 1.00 35.87 4026 SER A CA 1
ATOM 543 C C . SER A 1 94 ? 8.384 17.001 19.765 1.00 36.30 4026 SER A C 1
ATOM 544 O O . SER A 1 94 ? 7.549 17.436 20.544 1.00 37.37 4026 SER A O 1
ATOM 547 N N . THR A 1 95 ? 9.456 16.329 20.169 1.00 35.85 4027 THR A N 1
ATOM 548 C CA . THR A 1 95 ? 9.815 16.189 21.577 1.00 36.83 4027 THR A CA 1
ATOM 549 C C . THR A 1 95 ? 11.325 16.278 21.689 1.00 34.55 4027 THR A C 1
ATOM 550 O O . THR A 1 95 ? 12.030 15.935 20.732 1.00 33.77 4027 THR A O 1
ATOM 554 N N . PRO A 1 96 ? 11.842 16.765 22.841 1.00 34.74 4028 PRO A N 1
ATOM 555 C CA . PRO A 1 96 ? 13.306 16.895 22.960 1.00 32.42 4028 PRO A CA 1
ATOM 556 C C . PRO A 1 96 ? 13.945 15.520 22.822 1.00 32.94 4028 PRO A C 1
ATOM 557 O O . PRO A 1 96 ? 13.561 14.572 23.529 1.00 34.45 4028 PRO A O 1
ATOM 561 N N . THR A 1 97 ? 14.885 15.412 21.884 1.00 31.44 4029 THR A N 1
ATOM 562 C CA . THR A 1 97 ? 15.415 14.126 21.457 1.00 31.82 4029 THR A CA 1
ATOM 563 C C . THR A 1 97 ? 16.909 14.110 21.694 1.00 31.00 4029 THR A C 1
ATOM 564 O O . THR A 1 97 ? 17.602 15.014 21.252 1.00 29.55 4029 THR A O 1
ATOM 568 N N . LEU A 1 98 ? 17.375 13.115 22.456 1.00 32.24 4030 LEU A N 1
ATOM 569 C CA . LEU A 1 98 ? 18.793 12.992 22.840 1.00 32.09 4030 LEU A CA 1
ATOM 570 C C . LEU A 1 98 ? 19.712 12.798 21.646 1.00 31.28 4030 LEU A C 1
ATOM 571 O O . LEU A 1 98 ? 19.464 11.919 20.818 1.00 32.63 4030 LEU A O 1
ATOM 576 N N . LEU A 1 99 ? 20.784 13.588 21.581 1.00 30.07 4031 LEU A N 1
ATOM 577 C CA . LEU A 1 99 ? 21.850 13.381 20.603 1.00 30.06 4031 LEU A CA 1
ATOM 578 C C . LEU A 1 99 ? 22.747 12.265 21.144 1.00 31.56 4031 LEU A C 1
ATOM 579 O O . LEU A 1 99 ? 23.722 12.492 21.849 1.00 32.15 4031 LEU A O 1
ATOM 584 N N . GLU A 1 100 ? 22.363 11.040 20.846 1.00 33.98 4032 GLU A N 1
ATOM 585 C CA . GLU A 1 100 ? 22.961 9.874 21.478 1.00 35.60 4032 GLU A CA 1
ATOM 586 C C . GLU A 1 100 ? 24.449 9.694 21.181 1.00 36.01 4032 GLU A C 1
ATOM 587 O O . GLU A 1 100 ? 25.204 9.259 22.054 1.00 37.27 4032 GLU A O 1
ATOM 590 N N . SER A 1 101 ? 24.864 10.049 19.966 1.00 34.99 4033 SER A N 1
ATOM 591 C CA . SER A 1 101 ? 26.211 9.751 19.484 1.00 35.87 4033 SER A CA 1
ATOM 592 C C . SER A 1 101 ? 27.298 10.488 20.260 1.00 35.69 4033 SER A C 1
ATOM 593 O O . SER A 1 101 ? 28.485 10.153 20.159 1.00 36.48 4033 SER A O 1
ATOM 596 N N . ILE A 1 102 ? 26.878 11.459 21.060 1.00 37.35 4034 ILE A N 1
ATOM 597 C CA . ILE A 1 102 ? 27.773 12.368 21.750 1.00 36.55 4034 ILE A CA 1
ATOM 598 C C . ILE A 1 102 ? 27.509 12.296 23.262 1.00 35.43 4034 ILE A C 1
ATOM 599 O O . ILE A 1 102 ? 28.098 13.033 24.047 1.00 33.94 4034 ILE A O 1
ATOM 604 N N . GLN A 1 103 ? 26.659 11.368 23.683 1.00 36.89 4035 GLN A N 1
ATOM 605 C CA . GLN A 1 103 ? 26.313 11.303 25.096 1.00 37.38 4035 GLN A CA 1
ATOM 606 C C . GLN A 1 103 ? 27.508 10.959 25.999 1.00 37.38 4035 GLN A C 1
ATOM 607 O O . GLN A 1 103 ? 27.461 11.246 27.189 1.00 37.36 4035 GLN A O 1
ATOM 613 N N . HIS A 1 104 ? 28.590 10.430 25.424 1.00 37.29 4036 HIS A N 1
ATOM 614 C CA . HIS A 1 104 ? 29.817 10.183 26.189 1.00 38.54 4036 HIS A CA 1
ATOM 615 C C . HIS A 1 104 ? 30.650 11.445 26.455 1.00 37.46 4036 HIS A C 1
ATOM 616 O O . HIS A 1 104 ? 31.678 11.369 27.133 1.00 38.74 4036 HIS A O 1
ATOM 623 N N . VAL A 1 105 ? 30.215 12.582 25.905 1.00 34.91 4037 VAL A N 1
ATOM 624 C CA . VAL A 1 105 ? 30.931 13.859 26.000 1.00 32.68 4037 VAL A CA 1
ATOM 625 C C . VAL A 1 105 ? 30.131 14.785 26.920 1.00 31.84 4037 VAL A C 1
ATOM 626 O O . VAL A 1 105 ? 28.901 14.841 26.822 1.00 31.87 4037 VAL A O 1
ATOM 630 N N . PHE A 1 106 ? 30.802 15.472 27.836 1.00 30.58 4038 PHE A N 1
ATOM 631 C CA . PHE A 1 106 ? 30.106 16.488 28.646 1.00 29.95 4038 PHE A CA 1
ATOM 632 C C . PHE A 1 106 ? 30.089 17.807 27.867 1.00 28.55 4038 PHE A C 1
ATOM 633 O O . PHE A 1 106 ? 31.134 18.453 27.690 1.00 28.82 4038 PHE A O 1
ATOM 641 N N . ILE A 1 107 ? 28.914 18.193 27.385 1.00 27.38 4039 ILE A N 1
ATOM 642 C CA . ILE A 1 107 ? 28.771 19.466 26.666 1.00 25.90 4039 ILE A CA 1
ATOM 643 C C . ILE A 1 107 ? 28.360 20.588 27.618 1.00 26.81 4039 ILE A C 1
ATOM 644 O O . ILE A 1 107 ? 27.432 20.439 28.395 1.00 26.13 4039 ILE A O 1
ATOM 649 N N . LYS A 1 108 ? 29.058 21.719 27.558 1.00 26.48 4040 LYS A N 1
ATOM 650 C CA . LYS A 1 108 ? 28.675 22.837 28.399 1.00 26.88 4040 LYS A CA 1
ATOM 651 C C . LYS A 1 108 ? 27.987 23.983 27.685 1.00 25.44 4040 LYS A C 1
ATOM 652 O O . LYS A 1 108 ? 27.428 24.861 28.348 1.00 24.98 4040 LYS A O 1
ATOM 658 N N . LYS A 1 109 ? 28.037 23.994 26.351 1.00 23.23 4041 LYS A N 1
ATOM 659 C CA . LYS A 1 109 ? 27.404 25.077 25.592 1.00 24.47 4041 LYS A CA 1
ATOM 660 C C . LYS A 1 109 ? 27.194 24.692 24.143 1.00 24.24 4041 LYS A C 1
ATOM 661 O O . LYS A 1 109 ? 28.051 24.025 23.518 1.00 25.75 4041 LYS A O 1
ATOM 667 N N . VAL A 1 110 ? 26.057 25.120 23.613 1.00 23.82 4042 VAL A N 1
ATOM 668 C CA . VAL A 1 110 ? 25.767 25.021 22.193 1.00 23.13 4042 VAL A CA 1
ATOM 669 C C . VAL A 1 110 ? 25.677 26.434 21.593 1.00 22.69 4042 VAL A C 1
ATOM 670 O O . VAL A 1 110 ? 25.141 27.383 22.225 1.00 22.28 4042 VAL A O 1
ATOM 674 N N . ALA A 1 111 ? 26.210 26.560 20.377 1.00 23.91 4043 ALA A N 1
ATOM 675 C CA . ALA A 1 111 ? 26.029 27.770 19.570 1.00 22.40 4043 ALA A CA 1
ATOM 676 C C . ALA A 1 111 ? 25.246 27.480 18.302 1.00 21.30 4043 ALA A C 1
ATOM 677 O O . ALA A 1 111 ? 25.565 26.543 17.553 1.00 19.96 4043 ALA A O 1
ATOM 679 N N . VAL A 1 112 ? 24.222 28.294 18.080 1.00 19.29 4044 VAL A N 1
ATOM 680 C CA . VAL A 1 112 ? 23.447 28.246 16.860 1.00 18.95 4044 VAL A CA 1
ATOM 681 C C . VAL A 1 112 ? 22.922 29.640 16.598 1.00 19.32 4044 VAL A C 1
ATOM 682 O O . VAL A 1 112 ? 22.545 30.375 17.549 1.00 21.15 4044 VAL A O 1
ATOM 686 N N . ASN A 1 113 ? 22.880 30.029 15.328 1.00 18.85 4045 ASN A N 1
ATOM 687 C CA . ASN A 1 113 ? 22.325 31.345 15.008 1.00 18.94 4045 ASN A CA 1
ATOM 688 C C . ASN A 1 113 ? 20.800 31.216 14.969 1.00 20.13 4045 ASN A C 1
ATOM 689 O O . ASN A 1 113 ? 20.298 30.190 14.555 1.00 20.38 4045 ASN A O 1
ATOM 694 N N A SER A 1 114 ? 20.098 32.285 15.333 0.50 21.34 4046 SER A N 1
ATOM 695 N N B SER A 1 114 ? 20.068 32.252 15.340 0.50 21.23 4046 SER A N 1
ATOM 696 C CA A SER A 1 114 ? 18.623 32.290 15.309 0.50 23.07 4046 SER A CA 1
ATOM 697 C CA B SER A 1 114 ? 18.603 32.122 15.327 0.50 22.60 4046 SER A CA 1
ATOM 698 C C A SER A 1 114 ? 18.109 31.828 13.950 0.50 23.75 4046 SER A C 1
ATOM 699 C C B SER A 1 114 ? 18.069 31.828 13.923 0.50 23.62 4046 SER A C 1
ATOM 700 O O A SER A 1 114 ? 17.130 31.075 13.868 0.50 24.74 4046 SER A O 1
ATOM 701 O O B SER A 1 114 ? 17.028 31.184 13.780 0.50 24.76 4046 SER A O 1
ATOM 706 N N . GLY A 1 115 ? 18.814 32.236 12.895 1.00 23.41 4047 GLY A N 1
ATOM 707 C CA . GLY A 1 115 ? 18.480 31.852 11.503 1.00 23.89 4047 GLY A CA 1
ATOM 708 C C . GLY A 1 115 ? 19.383 30.742 10.961 1.00 23.63 4047 GLY A C 1
ATOM 709 O O . GLY A 1 115 ? 19.478 30.542 9.756 1.00 24.61 4047 GLY A O 1
ATOM 710 N N . GLY A 1 116 ? 20.021 29.990 11.853 1.00 21.32 4048 GLY A N 1
ATOM 711 C CA . GLY A 1 116 ? 21.040 28.998 11.436 1.00 20.21 4048 GLY A CA 1
ATOM 712 C C . GLY A 1 116 ? 20.576 27.569 11.276 1.00 19.68 4048 GLY A C 1
ATOM 713 O O . GLY A 1 116 ? 19.533 27.162 11.824 1.00 20.88 4048 GLY A O 1
ATOM 714 N N . LYS A 1 117 ? 21.379 26.804 10.550 1.00 20.03 4049 LYS A N 1
ATOM 715 C CA . LYS A 1 117 ? 21.072 25.401 10.208 1.00 20.87 4049 LYS A CA 1
ATOM 716 C C . LYS A 1 117 ? 22.279 24.514 10.504 1.00 20.60 4049 LYS A C 1
ATOM 717 O O . LYS A 1 117 ? 22.349 23.383 10.011 1.00 20.27 4049 LYS A O 1
ATOM 723 N N . HIS A 1 118 ? 23.211 25.017 11.332 1.00 19.44 4050 HIS A N 1
ATOM 724 C CA . HIS A 1 118 ? 24.316 24.207 11.859 1.00 19.84 4050 HIS A CA 1
ATOM 725 C C . HIS A 1 118 ? 24.578 24.660 13.311 1.00 20.43 4050 HIS A C 1
ATOM 726 O O . HIS A 1 118 ? 24.276 25.806 13.668 1.00 21.12 4050 HIS A O 1
ATOM 733 N N . CYS A 1 119 ? 25.163 23.787 14.120 1.00 20.39 4051 CYS A N 1
ATOM 734 C CA . CYS A 1 119 ? 25.538 24.114 15.492 1.00 21.28 4051 CYS A CA 1
ATOM 735 C C . CYS A 1 119 ? 27.012 23.857 15.751 1.00 21.54 4051 CYS A C 1
ATOM 736 O O . CYS A 1 119 ? 27.629 23.031 15.104 1.00 21.48 4051 CYS A O 1
ATOM 739 N N . LEU A 1 120 ? 27.543 24.567 16.748 1.00 22.05 4052 LEU A N 1
ATOM 740 C CA . LEU A 1 120 ? 28.770 24.162 17.423 1.00 22.30 4052 LEU A CA 1
ATOM 741 C C . LEU A 1 120 ? 28.393 23.729 18.829 1.00 22.33 4052 LEU A C 1
ATOM 742 O O . LEU A 1 120 ? 27.458 24.258 19.411 1.00 22.54 4052 LEU A O 1
ATOM 747 N N . ALA A 1 121 ? 29.125 22.770 19.375 1.00 23.55 4053 ALA A N 1
ATOM 748 C CA . ALA A 1 121 ? 28.947 22.384 20.791 1.00 23.51 4053 ALA A CA 1
ATOM 749 C C . ALA A 1 121 ? 30.311 22.325 21.470 1.00 24.18 4053 ALA A C 1
ATOM 750 O O . ALA A 1 121 ? 31.272 21.823 20.888 1.00 25.00 4053 ALA A O 1
ATOM 752 N N . LEU A 1 122 ? 30.397 22.859 22.682 1.00 23.81 4054 LEU A N 1
ATOM 753 C CA . LEU A 1 122 ? 31.670 22.948 23.389 1.00 23.91 4054 LEU A CA 1
ATOM 754 C C . LEU A 1 122 ? 31.693 21.964 24.540 1.00 25.44 4054 LEU A C 1
ATOM 755 O O . LEU A 1 122 ? 30.813 22.001 25.396 1.00 25.07 4054 LEU A O 1
ATOM 760 N N . SER A 1 123 ? 32.699 21.095 24.569 1.00 26.22 4055 SER A N 1
ATOM 761 C CA . SER A 1 123 ? 32.822 20.134 25.687 1.00 27.31 4055 SER A CA 1
ATOM 762 C C . SER A 1 123 ? 33.603 20.672 26.871 1.00 27.79 4055 SER A C 1
ATOM 763 O O . SER A 1 123 ? 34.284 21.681 26.770 1.00 26.47 4055 SER A O 1
ATOM 766 N N . SER A 1 124 ? 33.527 19.944 27.987 1.00 28.89 4056 SER A N 1
ATOM 767 C CA . SER A 1 124 ? 34.290 20.252 29.202 1.00 30.80 4056 SER A CA 1
ATOM 768 C C . SER A 1 124 ? 35.806 20.167 28.991 1.00 32.29 4056 SER A C 1
ATOM 769 O O . SER A 1 124 ? 36.574 20.719 29.785 1.00 33.58 4056 SER A O 1
ATOM 772 N N A GLU A 1 125 ? 36.192 19.469 27.924 0.50 31.77 4057 GLU A N 1
ATOM 773 N N B GLU A 1 125 ? 36.252 19.465 27.949 0.50 31.85 4057 GLU A N 1
ATOM 774 C CA A GLU A 1 125 ? 37.577 19.289 27.534 0.50 32.92 4057 GLU A CA 1
ATOM 775 C CA B GLU A 1 125 ? 37.687 19.391 27.647 0.50 33.06 4057 GLU A CA 1
ATOM 776 C C A GLU A 1 125 ? 38.021 20.351 26.498 0.50 31.39 4057 GLU A C 1
ATOM 777 C C B GLU A 1 125 ? 38.151 20.520 26.709 0.50 31.49 4057 GLU A C 1
ATOM 778 O O A GLU A 1 125 ? 39.051 20.193 25.847 0.50 31.09 4057 GLU A O 1
ATOM 779 O O B GLU A 1 125 ? 39.313 20.565 26.312 0.50 31.16 4057 GLU A O 1
ATOM 790 N N . GLY A 1 126 ? 37.241 21.431 26.361 1.00 29.76 4058 GLY A N 1
ATOM 791 C CA . GLY A 1 126 ? 37.592 22.574 25.492 1.00 28.99 4058 GLY A CA 1
ATOM 792 C C . GLY A 1 126 ? 37.720 22.261 24.005 1.00 28.07 4058 GLY A C 1
ATOM 793 O O . GLY A 1 126 ? 38.500 22.902 23.280 1.00 27.90 4058 GLY A O 1
ATOM 794 N N . GLU A 1 127 ? 36.972 21.250 23.576 1.00 27.55 4059 GLU A N 1
ATOM 795 C CA . GLU A 1 127 ? 36.921 20.840 22.181 1.00 27.12 4059 GLU A CA 1
ATOM 796 C C . GLU A 1 127 ? 35.564 21.202 21.577 1.00 25.07 4059 GLU A C 1
ATOM 797 O O . GLU A 1 127 ? 34.553 21.294 22.284 1.00 23.83 4059 GLU A O 1
ATOM 803 N N . VAL A 1 128 ? 35.552 21.400 20.259 1.00 24.55 4060 VAL A N 1
ATOM 804 C CA . VAL A 1 128 ? 34.356 21.861 19.547 1.00 22.79 4060 VAL A CA 1
ATOM 805 C C . VAL A 1 128 ? 33.845 20.780 18.602 1.00 23.43 4060 VAL A C 1
ATOM 806 O O . VAL A 1 128 ? 34.603 20.218 17.810 1.00 23.51 4060 VAL A O 1
ATOM 810 N N . TYR A 1 129 ? 32.549 20.523 18.684 1.00 24.01 4061 TYR A N 1
ATOM 811 C CA . TYR A 1 129 ? 31.847 19.585 17.824 1.00 24.62 4061 TYR A CA 1
ATOM 812 C C . TYR A 1 129 ? 30.914 20.402 16.946 1.00 23.98 4061 TYR A C 1
ATOM 813 O O . TYR A 1 129 ? 30.358 21.404 17.387 1.00 25.64 4061 TYR A O 1
ATOM 822 N N . SER A 1 130 ? 30.725 19.987 15.706 1.00 23.10 4062 SER A N 1
ATOM 823 C CA . SER A 1 130 ? 29.816 20.724 14.842 1.00 22.35 4062 SER A CA 1
ATOM 824 C C . SER A 1 130 ? 28.963 19.742 14.072 1.00 22.04 4062 SER A C 1
ATOM 825 O O . SER A 1 130 ? 29.339 18.584 13.924 1.00 22.27 4062 SER A O 1
ATOM 828 N N . TRP A 1 131 ? 27.796 20.201 13.635 1.00 21.24 4063 TRP A N 1
ATOM 829 C CA . TRP A 1 131 ? 26.919 19.412 12.789 1.00 21.60 4063 TRP A CA 1
ATOM 830 C C . TRP A 1 131 ? 25.923 20.269 12.070 1.00 21.22 4063 TRP A C 1
ATOM 831 O O . TRP A 1 131 ? 25.683 21.429 12.449 1.00 22.13 4063 TRP A O 1
ATOM 842 N N . GLY A 1 132 ? 25.276 19.656 11.083 1.00 20.43 4064 GLY A N 1
ATOM 843 C CA . GLY A 1 132 ? 24.238 20.324 10.338 1.00 21.24 4064 GLY A CA 1
ATOM 844 C C . GLY A 1 132 ? 24.652 20.575 8.902 1.00 22.09 4064 GLY A C 1
ATOM 845 O O . GLY A 1 132 ? 25.409 19.800 8.301 1.00 21.96 4064 GLY A O 1
ATOM 846 N N . GLU A 1 133 ? 24.089 21.637 8.329 1.00 22.84 4065 GLU A N 1
ATOM 847 C CA . GLU A 1 133 ? 24.445 22.041 6.970 1.00 23.03 4065 GLU A CA 1
ATOM 848 C C . GLU A 1 133 ? 25.920 22.365 6.896 1.00 22.54 4065 GLU A C 1
ATOM 849 O O . GLU A 1 133 ? 26.513 22.884 7.857 1.00 21.81 4065 GLU A O 1
ATOM 855 N N . ALA A 1 134 ? 26.512 22.105 5.732 1.00 22.66 4066 ALA A N 1
ATOM 856 C CA . ALA A 1 134 ? 27.952 22.263 5.593 1.00 21.77 4066 ALA A CA 1
ATOM 857 C C . ALA A 1 134 ? 28.379 23.264 4.510 1.00 21.42 4066 ALA A C 1
ATOM 858 O O . ALA A 1 134 ? 29.586 23.428 4.232 1.00 20.84 4066 ALA A O 1
ATOM 860 N N . GLU A 1 135 ? 27.394 23.931 3.901 1.00 22.04 4067 GLU A N 1
ATOM 861 C CA . GLU A 1 135 ? 27.669 25.006 2.950 1.00 23.08 4067 GLU A CA 1
ATOM 862 C C . GLU A 1 135 ? 28.717 25.972 3.505 1.00 22.76 4067 GLU A C 1
ATOM 863 O O . GLU A 1 135 ? 28.727 26.309 4.691 1.00 22.46 4067 GLU A O 1
ATOM 869 N N . ASP A 1 136 ? 29.616 26.379 2.624 1.00 22.52 4068 ASP A N 1
ATOM 870 C CA . ASP A 1 136 ? 30.600 27.405 2.926 1.00 22.61 4068 ASP A CA 1
ATOM 871 C C . ASP A 1 136 ? 31.689 26.980 3.900 1.00 21.57 4068 ASP A C 1
ATOM 872 O O . ASP A 1 136 ? 32.509 27.818 4.260 1.00 21.95 4068 ASP A O 1
ATOM 877 N N . GLY A 1 137 ? 31.722 25.708 4.333 1.00 20.01 4069 GLY A N 1
ATOM 878 C CA . GLY A 1 137 ? 32.768 25.252 5.256 1.00 20.21 4069 GLY A CA 1
ATOM 879 C C . GLY A 1 137 ? 32.499 25.620 6.702 1.00 18.98 4069 GLY A C 1
ATOM 880 O O . GLY A 1 137 ? 33.375 25.528 7.551 1.00 19.01 4069 GLY A O 1
ATOM 881 N N . LYS A 1 138 ? 31.246 25.971 6.995 1.00 18.75 4070 LYS A N 1
ATOM 882 C CA . LYS A 1 138 ? 30.887 26.424 8.344 1.00 18.15 4070 LYS A CA 1
ATOM 883 C C . LYS A 1 138 ? 31.030 25.380 9.456 1.00 18.35 4070 LYS A C 1
ATOM 884 O O . LYS A 1 138 ? 31.161 25.744 10.651 1.00 19.05 4070 LYS A O 1
ATOM 890 N N . LEU A 1 139 ? 31.073 24.103 9.077 1.00 18.80 4071 LEU A N 1
ATOM 891 C CA . LEU A 1 139 ? 31.322 23.054 10.076 1.00 19.58 4071 LEU A CA 1
ATOM 892 C C . LEU A 1 139 ? 32.782 22.971 10.489 1.00 19.44 4071 LEU A C 1
ATOM 893 O O . LEU A 1 139 ? 33.078 22.485 11.573 1.00 20.86 4071 LEU A O 1
ATOM 898 N N . GLY A 1 140 ? 33.690 23.461 9.637 1.00 18.46 4072 GLY A N 1
ATOM 899 C CA . GLY A 1 140 ? 35.109 23.558 10.029 1.00 17.83 4072 GLY A CA 1
ATOM 900 C C . GLY A 1 140 ? 35.933 22.305 9.848 1.00 19.74 4072 GLY A C 1
ATOM 901 O O . GLY A 1 140 ? 37.008 22.193 10.447 1.00 20.45 4072 GLY A O 1
ATOM 902 N N . HIS A 1 141 ? 35.451 21.369 9.026 1.00 20.25 4073 HIS A N 1
ATOM 903 C CA . HIS A 1 141 ? 36.148 20.092 8.854 1.00 22.26 4073 HIS A CA 1
ATOM 904 C C . HIS A 1 141 ? 37.043 20.051 7.607 1.00 22.75 4073 HIS A C 1
ATOM 905 O O . HIS A 1 141 ? 37.561 18.979 7.250 1.00 23.70 4073 HIS A O 1
ATOM 912 N N . GLY A 1 142 ? 37.234 21.196 6.942 1.00 21.63 4074 GLY A N 1
ATOM 913 C CA . GLY A 1 142 ? 38.160 21.220 5.789 1.00 22.24 4074 GLY A CA 1
ATOM 914 C C . GLY A 1 142 ? 37.492 20.880 4.477 1.00 22.48 4074 GLY A C 1
ATOM 915 O O . GLY A 1 142 ? 38.178 20.645 3.486 1.00 22.99 4074 GLY A O 1
ATOM 916 N N . ASN A 1 143 ? 36.156 20.829 4.479 1.00 21.33 4075 ASN A N 1
ATOM 917 C CA . ASN A 1 143 ? 35.378 20.513 3.260 1.00 21.90 4075 ASN A CA 1
ATOM 918 C C . ASN A 1 143 ? 33.978 21.064 3.428 1.00 21.76 4075 ASN A C 1
ATOM 919 O O . ASN A 1 143 ? 33.724 21.776 4.396 1.00 21.39 4075 ASN A O 1
ATOM 924 N N A ARG A 1 144 ? 33.087 20.750 2.487 0.50 22.09 4076 ARG A N 1
ATOM 925 N N B ARG A 1 144 ? 33.101 20.750 2.470 0.50 21.44 4076 ARG A N 1
ATOM 926 C CA A ARG A 1 144 ? 31.690 21.215 2.513 0.50 22.17 4076 ARG A CA 1
ATOM 927 C CA B ARG A 1 144 ? 31.699 21.207 2.438 0.50 20.96 4076 ARG A CA 1
ATOM 928 C C A ARG A 1 144 ? 30.704 20.051 2.601 0.50 22.76 4076 ARG A C 1
ATOM 929 C C B ARG A 1 144 ? 30.724 20.024 2.541 0.50 22.06 4076 ARG A C 1
ATOM 930 O O A ARG A 1 144 ? 29.567 20.140 2.119 0.50 22.70 4076 ARG A O 1
ATOM 931 O O B ARG A 1 144 ? 29.605 20.075 2.012 0.50 22.14 4076 ARG A O 1
ATOM 946 N N . SER A 1 145 ? 31.142 18.978 3.254 1.00 22.28 4077 SER A N 1
ATOM 947 C CA . SER A 1 145 ? 30.356 17.772 3.397 1.00 24.15 4077 SER A CA 1
ATOM 948 C C . SER A 1 145 ? 29.486 17.809 4.676 1.00 23.20 4077 SER A C 1
ATOM 949 O O . SER A 1 145 ? 30.000 17.967 5.773 1.00 23.27 4077 SER A O 1
ATOM 952 N N . PRO A 1 146 ? 28.179 17.615 4.536 1.00 24.74 4078 PRO A N 1
ATOM 953 C CA . PRO A 1 146 ? 27.288 17.675 5.728 1.00 25.43 4078 PRO A CA 1
ATOM 954 C C . PRO A 1 146 ? 27.531 16.535 6.729 1.00 26.58 4078 PRO A C 1
ATOM 955 O O . PRO A 1 146 ? 27.915 15.419 6.326 1.00 26.63 4078 PRO A O 1
ATOM 959 N N . CYS A 1 147 ? 27.330 16.830 8.019 1.00 27.31 4079 CYS A N 1
ATOM 960 C CA . CYS A 1 147 ? 27.508 15.886 9.136 1.00 29.45 4079 CYS A CA 1
ATOM 961 C C . CYS A 1 147 ? 26.185 15.920 9.859 1.00 28.84 4079 CYS A C 1
ATOM 962 O O . CYS A 1 147 ? 25.837 16.951 10.417 1.00 27.78 4079 CYS A O 1
ATOM 965 N N . ASP A 1 148 ? 25.450 14.811 9.873 1.00 29.60 4080 ASP A N 1
ATOM 966 C CA . ASP A 1 148 ? 24.115 14.817 10.483 1.00 29.53 4080 ASP A CA 1
ATOM 967 C C . ASP A 1 148 ? 24.161 14.512 11.980 1.00 29.22 4080 ASP A C 1
ATOM 968 O O . ASP A 1 148 ? 23.136 14.527 12.656 1.00 28.42 4080 ASP A O 1
ATOM 973 N N . ARG A 1 149 ? 25.363 14.240 12.484 1.00 28.75 4081 ARG A N 1
ATOM 974 C CA . ARG A 1 149 ? 25.607 14.061 13.921 1.00 28.90 4081 ARG A CA 1
ATOM 975 C C . ARG A 1 149 ? 26.862 14.845 14.292 1.00 27.95 4081 ARG A C 1
ATOM 976 O O . ARG A 1 149 ? 27.678 15.128 13.403 1.00 27.23 4081 ARG A O 1
ATOM 984 N N . PRO A 1 150 ? 27.018 15.196 15.593 1.00 27.46 4082 PRO A N 1
ATOM 985 C CA . PRO A 1 150 ? 28.157 16.042 15.984 1.00 26.92 4082 PRO A CA 1
ATOM 986 C C . PRO A 1 150 ? 29.511 15.402 15.751 1.00 27.75 4082 PRO A C 1
ATOM 987 O O . PRO A 1 150 ? 29.701 14.210 16.061 1.00 29.40 4082 PRO A O 1
ATOM 991 N N . ARG A 1 151 ? 30.438 16.185 15.194 1.00 27.35 4083 ARG A N 1
ATOM 992 C CA . ARG A 1 151 ? 31.775 15.684 14.860 1.00 29.37 4083 ARG A CA 1
ATOM 993 C C . ARG A 1 151 ? 32.820 16.664 15.371 1.00 27.72 4083 ARG A C 1
ATOM 994 O O . ARG A 1 151 ? 32.725 17.860 15.122 1.00 26.22 4083 ARG A O 1
ATOM 1002 N N . VAL A 1 152 ? 33.852 16.147 16.039 1.00 27.73 4084 VAL A N 1
ATOM 1003 C CA . VAL A 1 152 ? 34.846 17.047 16.624 1.00 27.11 4084 VAL A CA 1
ATOM 1004 C C . VAL A 1 152 ? 35.595 17.781 15.514 1.00 25.48 4084 VAL A C 1
ATOM 1005 O O . VAL A 1 152 ? 35.899 17.190 14.469 1.00 25.07 4084 VAL A O 1
ATOM 1009 N N . ILE A 1 153 ? 35.872 19.064 15.739 1.00 24.59 4085 ILE A N 1
ATOM 1010 C CA . ILE A 1 153 ? 36.704 19.819 14.816 1.00 23.64 4085 ILE A CA 1
ATOM 1011 C C . ILE A 1 153 ? 38.188 19.480 15.126 1.00 24.20 4085 ILE A C 1
ATOM 1012 O O . ILE A 1 153 ? 38.754 19.961 16.110 1.00 24.08 4085 ILE A O 1
ATOM 1017 N N . GLU A 1 154 ? 38.810 18.679 14.262 1.00 24.88 4086 GLU A N 1
ATOM 1018 C CA . GLU A 1 154 ? 40.146 18.127 14.524 1.00 27.99 4086 GLU A CA 1
ATOM 1019 C C . GLU A 1 154 ? 41.256 19.165 14.614 1.00 28.14 4086 GLU A C 1
ATOM 1020 O O . GLU A 1 154 ? 42.160 19.023 15.413 1.00 29.02 4086 GLU A O 1
ATOM 1026 N N . SER A 1 155 ? 41.159 20.237 13.827 1.00 27.20 4087 SER A N 1
ATOM 1027 C CA . SER A 1 155 ? 42.257 21.183 13.744 1.00 28.09 4087 SER A CA 1
ATOM 1028 C C . SER A 1 155 ? 42.364 22.044 14.986 1.00 27.65 4087 SER A C 1
ATOM 1029 O O . SER A 1 155 ? 43.370 22.709 15.159 1.00 28.82 4087 SER A O 1
ATOM 1032 N N . LEU A 1 156 ? 41.340 22.016 15.836 1.00 25.58 4088 LEU A N 1
ATOM 1033 C CA . LEU A 1 156 ? 41.366 22.709 17.126 1.00 26.92 4088 LEU A CA 1
ATOM 1034 C C . LEU A 1 156 ? 41.840 21.817 18.275 1.00 28.86 4088 LEU A C 1
ATOM 1035 O O . LEU A 1 156 ? 41.961 22.261 19.401 1.00 29.85 4088 LEU A O 1
ATOM 1040 N N . ARG A 1 157 ? 42.081 20.556 18.012 1.00 30.22 4089 ARG A N 1
ATOM 1041 C CA . ARG A 1 157 ? 42.483 19.705 19.123 1.00 31.39 4089 ARG A CA 1
ATOM 1042 C C . ARG A 1 157 ? 43.849 20.155 19.629 1.00 31.10 4089 ARG A C 1
ATOM 1043 O O . ARG A 1 157 ? 44.723 20.540 18.842 1.00 32.91 4089 ARG A O 1
ATOM 1051 N N . GLY A 1 158 ? 43.982 20.200 20.951 1.00 30.99 4090 GLY A N 1
ATOM 1052 C CA . GLY A 1 158 ? 45.212 20.674 21.602 1.00 32.90 4090 GLY A CA 1
ATOM 1053 C C . GLY A 1 158 ? 45.158 22.141 22.002 1.00 31.70 4090 GLY A C 1
ATOM 1054 O O . GLY A 1 158 ? 46.073 22.649 22.665 1.00 34.33 4090 GLY A O 1
ATOM 1055 N N . ILE A 1 159 ? 44.088 22.810 21.587 1.00 29.30 4091 ILE A N 1
ATOM 1056 C CA . ILE A 1 159 ? 43.797 24.198 21.937 1.00 29.27 4091 ILE A CA 1
ATOM 1057 C C . ILE A 1 159 ? 42.582 24.230 22.876 1.00 27.15 4091 ILE A C 1
ATOM 1058 O O . ILE A 1 159 ? 41.557 23.602 22.601 1.00 25.80 4091 ILE A O 1
ATOM 1063 N N . GLU A 1 160 ? 42.693 24.951 23.983 1.00 28.01 4092 GLU A N 1
ATOM 1064 C CA . GLU A 1 160 ? 41.585 25.025 24.936 1.00 27.24 4092 GLU A CA 1
ATOM 1065 C C . GLU A 1 160 ? 40.556 26.076 24.521 1.00 25.46 4092 GLU A C 1
ATOM 1066 O O . GLU A 1 160 ? 40.753 27.290 24.717 1.00 26.17 4092 GLU A O 1
ATOM 1072 N N . VAL A 1 161 ? 39.457 25.608 23.937 1.00 23.43 4093 VAL A N 1
ATOM 1073 C CA . VAL A 1 161 ? 38.391 26.526 23.499 1.00 22.04 4093 VAL A CA 1
ATOM 1074 C C . VAL A 1 161 ? 37.442 26.764 24.670 1.00 22.02 4093 VAL A C 1
ATOM 1075 O O . VAL A 1 161 ? 37.118 25.832 25.386 1.00 22.72 4093 VAL A O 1
ATOM 1079 N N . VAL A 1 162 ? 37.065 28.031 24.901 1.00 21.07 4094 VAL A N 1
ATOM 1080 C CA . VAL A 1 162 ? 36.233 28.382 26.058 1.00 21.80 4094 VAL A CA 1
ATOM 1081 C C . VAL A 1 162 ? 34.885 29.011 25.681 1.00 21.65 4094 VAL A C 1
ATOM 1082 O O . VAL A 1 162 ? 33.998 29.189 26.531 1.00 21.54 4094 VAL A O 1
ATOM 1086 N N . ASP A 1 163 ? 34.722 29.359 24.402 1.00 23.29 4095 ASP A N 1
ATOM 1087 C CA . ASP A 1 163 ? 33.427 29.895 23.939 1.00 22.34 4095 ASP A CA 1
ATOM 1088 C C . ASP A 1 163 ? 33.249 29.630 22.454 1.00 21.41 4095 ASP A C 1
ATOM 1089 O O . ASP A 1 163 ? 34.245 29.433 21.716 1.00 20.42 4095 ASP A O 1
ATOM 1094 N N . VAL A 1 164 ? 31.986 29.599 22.030 1.00 19.34 4096 VAL A N 1
ATOM 1095 C CA . VAL A 1 164 ? 31.586 29.270 20.679 1.00 19.98 4096 VAL A CA 1
ATOM 1096 C C . VAL A 1 164 ? 30.415 30.192 20.281 1.00 19.34 4096 VAL A C 1
ATOM 1097 O O . VAL A 1 164 ? 29.616 30.621 21.137 1.00 19.23 4096 VAL A O 1
ATOM 1101 N N . ALA A 1 165 ? 30.350 30.538 18.995 1.00 19.63 4097 ALA A N 1
ATOM 1102 C CA . ALA A 1 165 ? 29.253 31.353 18.455 1.00 18.43 4097 ALA A CA 1
ATOM 1103 C C . ALA A 1 165 ? 29.000 30.898 17.026 1.00 18.07 4097 ALA A C 1
ATOM 1104 O O . ALA A 1 165 ? 29.902 30.424 16.353 1.00 18.54 4097 ALA A O 1
ATOM 1106 N N . ALA A 1 166 ? 27.763 30.997 16.552 1.00 17.75 4098 ALA A N 1
ATOM 1107 C CA . ALA A 1 166 ? 27.463 30.530 15.202 1.00 18.18 4098 ALA A CA 1
ATOM 1108 C C . ALA A 1 166 ? 26.647 31.582 14.465 1.00 18.36 4098 ALA A C 1
ATOM 1109 O O . ALA A 1 166 ? 25.769 32.225 15.055 1.00 18.48 4098 ALA A O 1
ATOM 1111 N N . GLY A 1 167 ? 26.936 31.736 13.184 1.00 18.18 4099 GLY A N 1
ATOM 1112 C CA . GLY A 1 167 ? 26.201 32.668 12.318 1.00 16.74 4099 GLY A CA 1
ATOM 1113 C C . GLY A 1 167 ? 25.348 31.875 11.338 1.00 17.89 4099 GLY A C 1
ATOM 1114 O O . GLY A 1 167 ? 25.253 30.648 11.426 1.00 18.23 4099 GLY A O 1
ATOM 1115 N N . GLY A 1 168 ? 24.692 32.582 10.423 1.00 17.62 4100 GLY A N 1
ATOM 1116 C CA . GLY A 1 168 ? 23.930 31.950 9.342 1.00 18.55 4100 GLY A CA 1
ATOM 1117 C C . GLY A 1 168 ? 24.791 31.060 8.445 1.00 19.26 4100 GLY A C 1
ATOM 1118 O O . GLY A 1 168 ? 24.360 29.958 8.047 1.00 19.01 4100 GLY A O 1
ATOM 1119 N N . ALA A 1 169 ? 26.003 31.538 8.144 1.00 18.52 4101 ALA A N 1
ATOM 1120 C CA . ALA A 1 169 ? 26.882 30.878 7.189 1.00 18.30 4101 ALA A CA 1
ATOM 1121 C C . ALA A 1 169 ? 28.313 30.856 7.697 1.00 18.10 4101 ALA A C 1
ATOM 1122 O O . ALA A 1 169 ? 29.244 30.594 6.918 1.00 18.73 4101 ALA A O 1
ATOM 1124 N N . HIS A 1 170 ? 28.507 31.182 8.976 1.00 17.71 4102 HIS A N 1
ATOM 1125 C CA . HIS A 1 170 ? 29.866 31.161 9.532 1.00 17.97 4102 HIS A CA 1
ATOM 1126 C C . HIS A 1 170 ? 29.848 30.782 10.988 1.00 17.44 4102 HIS A C 1
ATOM 1127 O O . HIS A 1 170 ? 28.764 30.527 11.535 1.00 18.17 4102 HIS A O 1
ATOM 1134 N N . SER A 1 171 ? 31.036 30.638 11.572 1.00 16.85 4103 SER A N 1
ATOM 1135 C CA . SER A 1 171 ? 31.213 30.049 12.892 1.00 16.97 4103 SER A CA 1
ATOM 1136 C C . SER A 1 171 ? 32.388 30.737 13.573 1.00 17.43 4103 SER A C 1
ATOM 1137 O O . SER A 1 171 ? 33.293 31.240 12.900 1.00 17.31 4103 SER A O 1
ATOM 1140 N N . ALA A 1 172 ? 32.428 30.689 14.899 1.00 17.09 4104 ALA A N 1
ATOM 1141 C CA . ALA A 1 172 ? 33.546 31.289 15.607 1.00 18.06 4104 ALA A CA 1
ATOM 1142 C C . ALA A 1 172 ? 33.785 30.630 16.927 1.00 19.24 4104 ALA A C 1
ATOM 1143 O O . ALA A 1 172 ? 32.848 30.037 17.514 1.00 19.75 4104 ALA A O 1
ATOM 1145 N N . CYS A 1 173 ? 35.007 30.763 17.438 1.00 18.69 4105 CYS A N 1
ATOM 1146 C CA . CYS A 1 173 ? 35.273 30.322 18.806 1.00 19.71 4105 CYS A CA 1
ATOM 1147 C C . CYS A 1 173 ? 36.377 31.139 19.470 1.00 20.02 4105 CYS A C 1
ATOM 1148 O O . CYS A 1 173 ? 37.141 31.842 18.795 1.00 19.83 4105 CYS A O 1
ATOM 1151 N N . VAL A 1 174 ? 36.423 31.072 20.795 1.00 20.62 4106 VAL A N 1
ATOM 1152 C CA . VAL A 1 174 ? 37.384 31.837 21.567 1.00 21.72 4106 VAL A CA 1
ATOM 1153 C C . VAL A 1 174 ? 38.217 30.861 22.408 1.00 23.42 4106 VAL A C 1
ATOM 1154 O O . VAL A 1 174 ? 37.650 29.929 22.979 1.00 23.54 4106 VAL A O 1
ATOM 1158 N N . THR A 1 175 ? 39.530 31.096 22.511 1.00 24.31 4107 THR A N 1
ATOM 1159 C CA . THR A 1 175 ? 40.385 30.211 23.283 1.00 26.16 4107 THR A CA 1
ATOM 1160 C C . THR A 1 175 ? 40.603 30.765 24.707 1.00 27.90 4107 THR A C 1
ATOM 1161 O O . THR A 1 175 ? 40.258 31.913 24.994 1.00 27.06 4107 THR A O 1
ATOM 1165 N N . ALA A 1 176 ? 41.195 29.948 25.577 1.00 28.55 4108 ALA A N 1
ATOM 1166 C CA . ALA A 1 176 ? 41.550 30.372 26.936 1.00 31.05 4108 ALA A CA 1
ATOM 1167 C C . ALA A 1 176 ? 42.428 31.617 27.005 1.00 31.90 4108 ALA A C 1
ATOM 1168 O O . ALA A 1 176 ? 42.372 32.372 27.997 1.00 32.84 4108 ALA A O 1
ATOM 1170 N N . ALA A 1 177 ? 43.238 31.797 25.968 1.00 32.39 4109 ALA A N 1
ATOM 1171 C CA . ALA A 1 177 ? 44.190 32.918 25.847 1.00 33.68 4109 ALA A CA 1
ATOM 1172 C C . ALA A 1 177 ? 43.522 34.191 25.337 1.00 32.45 4109 ALA A C 1
ATOM 1173 O O . ALA A 1 177 ? 44.157 35.244 25.314 1.00 33.18 4109 ALA A O 1
ATOM 1175 N N . GLY A 1 178 ? 42.259 34.079 24.913 1.00 29.87 4110 GLY A N 1
ATOM 1176 C CA . GLY A 1 178 ? 41.493 35.214 24.396 1.00 27.44 4110 GLY A CA 1
ATOM 1177 C C . GLY A 1 178 ? 41.588 35.388 22.878 1.00 25.39 4110 GLY A C 1
ATOM 1178 O O . GLY A 1 178 ? 41.137 36.399 22.346 1.00 24.21 4110 GLY A O 1
ATOM 1179 N N . ASP A 1 179 ? 42.177 34.414 22.179 1.00 24.86 4111 ASP A N 1
ATOM 1180 C CA . ASP A 1 179 ? 42.263 34.470 20.706 1.00 24.15 4111 ASP A CA 1
ATOM 1181 C C . ASP A 1 179 ? 40.905 34.076 20.101 1.00 22.67 4111 ASP A C 1
ATOM 1182 O O . ASP A 1 179 ? 40.146 33.276 20.679 1.00 23.55 4111 ASP A O 1
ATOM 1187 N N . LEU A 1 180 ? 40.626 34.601 18.918 1.00 20.56 4112 LEU A N 1
ATOM 1188 C CA . LEU A 1 180 ? 39.373 34.323 18.213 1.00 19.79 4112 LEU A CA 1
ATOM 1189 C C . LEU A 1 180 ? 39.663 33.595 16.914 1.00 20.67 4112 LEU A C 1
ATOM 1190 O O . LEU A 1 180 ? 40.541 34.003 16.148 1.00 20.66 4112 LEU A O 1
ATOM 1195 N N . TYR A 1 181 ? 38.884 32.555 16.643 1.00 20.13 4113 TYR A N 1
ATOM 1196 C CA . TYR A 1 181 ? 38.936 31.886 15.340 1.00 20.08 4113 TYR A CA 1
ATOM 1197 C C . TYR A 1 181 ? 37.590 32.061 14.670 1.00 18.94 4113 TYR A C 1
ATOM 1198 O O . TYR A 1 181 ? 36.574 32.036 15.346 1.00 19.12 4113 TYR A O 1
ATOM 1207 N N . THR A 1 182 ? 37.587 32.198 13.347 1.00 18.42 4114 THR A N 1
ATOM 1208 C CA . THR A 1 182 ? 36.329 32.234 12.588 1.00 17.29 4114 THR A CA 1
ATOM 1209 C C . THR A 1 182 ? 36.511 31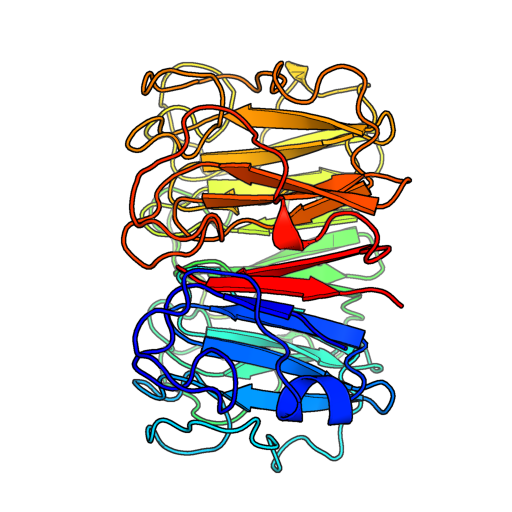.324 11.371 1.00 17.16 4114 THR A C 1
ATOM 1210 O O . THR A 1 182 ? 37.661 31.048 10.915 1.00 18.17 4114 THR A O 1
ATOM 1214 N N . TRP A 1 183 ? 35.397 30.838 10.849 1.00 17.12 4115 TRP A N 1
ATOM 1215 C CA . TRP A 1 183 ? 35.457 30.004 9.648 1.00 17.85 4115 TRP A CA 1
ATOM 1216 C C . TRP A 1 183 ? 34.111 29.970 8.981 1.00 18.11 4115 TRP A C 1
ATOM 1217 O O . TRP A 1 183 ? 33.091 30.362 9.598 1.00 17.13 4115 TRP A O 1
ATOM 1228 N N . GLY A 1 184 ? 34.098 29.511 7.730 1.00 18.43 4116 GLY A N 1
ATOM 1229 C CA . GLY A 1 184 ? 32.853 29.448 6.962 1.00 18.27 4116 GLY A CA 1
ATOM 1230 C C . GLY A 1 184 ? 32.893 30.432 5.796 1.00 17.84 4116 GLY A C 1
ATOM 1231 O O . GLY A 1 184 ? 33.923 30.632 5.174 1.00 18.38 4116 GLY A O 1
ATOM 1232 N N . LYS A 1 185 ? 31.748 31.034 5.495 1.00 17.41 4117 LYS A N 1
ATOM 1233 C CA . LYS A 1 185 ? 31.601 31.892 4.316 1.00 17.16 4117 LYS A CA 1
ATOM 1234 C C . LYS A 1 185 ? 32.397 33.193 4.438 1.00 17.11 4117 LYS A C 1
ATOM 1235 O O . LYS A 1 185 ? 32.231 33.926 5.407 1.00 16.54 4117 LYS A O 1
ATOM 1241 N N . GLY A 1 186 ? 33.225 33.506 3.444 1.00 16.54 4118 GLY A N 1
ATOM 1242 C CA . GLY A 1 186 ? 34.079 34.693 3.544 1.00 16.31 4118 GLY A CA 1
ATOM 1243 C C . GLY A 1 186 ? 33.477 35.940 2.928 1.00 16.64 4118 GLY A C 1
ATOM 1244 O O . GLY A 1 186 ? 33.919 37.039 3.205 1.00 16.84 4118 GLY A O 1
ATOM 1245 N N . ARG A 1 187 ? 32.458 35.786 2.085 1.00 17.40 4119 ARG A N 1
ATOM 1246 C CA . ARG A 1 187 ? 31.906 36.925 1.359 1.00 17.15 4119 ARG A CA 1
ATOM 1247 C C . ARG A 1 187 ? 31.481 38.071 2.301 1.00 17.24 4119 ARG A C 1
ATOM 1248 O O . ARG A 1 187 ? 30.877 37.846 3.345 1.00 17.29 4119 ARG A O 1
ATOM 1256 N N . TYR A 1 188 ? 31.871 39.279 1.933 1.00 17.82 4120 TYR A N 1
ATOM 1257 C CA . TYR A 1 188 ? 31.530 40.516 2.642 1.00 17.95 4120 TYR A CA 1
ATOM 1258 C C . TYR A 1 188 ? 32.261 40.690 3.972 1.00 18.17 4120 TYR A C 1
ATOM 1259 O O . TYR A 1 188 ? 31.937 41.587 4.736 1.00 19.01 4120 TYR A O 1
ATOM 1268 N N . GLY A 1 189 ? 33.265 39.857 4.230 1.00 16.90 4121 GLY A N 1
ATOM 1269 C CA . GLY A 1 189 ? 34.228 40.194 5.266 1.00 17.15 4121 GLY A CA 1
ATOM 1270 C C . GLY A 1 189 ? 33.910 39.691 6.657 1.00 16.76 4121 GLY A C 1
ATOM 1271 O O . GLY A 1 189 ? 34.663 39.987 7.566 1.00 17.73 4121 GLY A O 1
ATOM 1272 N N . ARG A 1 190 ? 32.839 38.913 6.806 1.00 16.12 4122 ARG A N 1
ATOM 1273 C CA . ARG A 1 190 ? 32.377 38.464 8.137 1.00 14.79 4122 ARG A CA 1
ATOM 1274 C C . ARG A 1 190 ? 33.423 37.649 8.928 1.00 15.35 4122 ARG A C 1
ATOM 1275 O O . ARG A 1 190 ? 33.309 37.567 10.148 1.00 16.56 4122 ARG A O 1
ATOM 1283 N N . LEU A 1 191 ? 34.379 37.007 8.254 1.00 15.27 4123 LEU A N 1
ATOM 1284 C CA . LEU A 1 191 ? 35.404 36.267 8.978 1.00 16.52 4123 LEU A CA 1
ATOM 1285 C C . LEU A 1 191 ? 36.481 37.126 9.594 1.00 17.02 4123 LEU A C 1
ATOM 1286 O O . LEU A 1 191 ? 37.123 36.702 10.558 1.00 18.18 4123 LEU A O 1
ATOM 1291 N N . GLY A 1 192 ? 36.716 38.301 9.008 1.00 17.02 4124 GLY A N 1
ATOM 1292 C CA . GLY A 1 192 ? 37.681 39.255 9.574 1.00 16.77 4124 GLY A CA 1
ATOM 1293 C C . GLY A 1 192 ? 39.143 39.054 9.265 1.00 18.08 4124 GLY A C 1
ATOM 1294 O O . GLY A 1 192 ? 39.989 39.503 10.037 1.00 17.40 4124 GLY A O 1
ATOM 1295 N N . HIS A 1 193 ? 39.456 38.358 8.158 1.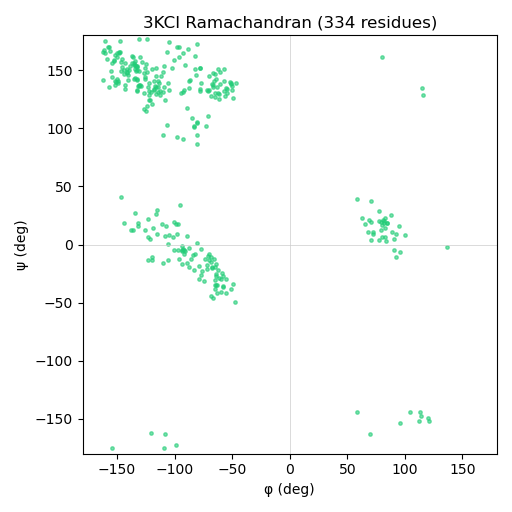00 17.74 4125 HIS A N 1
ATOM 1296 C CA . HIS A 1 193 ? 40.843 38.080 7.801 1.00 20.13 4125 HIS A CA 1
ATOM 1297 C C . HIS A 1 193 ? 41.384 38.993 6.735 1.00 21.21 4125 HIS A C 1
ATOM 1298 O O . HIS A 1 193 ? 42.371 38.661 6.119 1.00 21.70 4125 HIS A O 1
ATOM 1305 N N . SER A 1 194 ? 40.737 40.141 6.542 1.00 22.49 4126 SER A N 1
ATOM 1306 C CA . SER A 1 194 ? 41.192 41.181 5.594 1.00 23.78 4126 SER A CA 1
ATOM 1307 C C . SER A 1 194 ? 41.063 40.736 4.140 1.00 24.42 4126 SER A C 1
ATOM 1308 O O . SER A 1 194 ? 41.739 41.281 3.246 1.00 25.75 4126 SER A O 1
ATOM 1311 N N . ASP A 1 195 ? 40.205 39.756 3.893 1.00 23.31 4127 ASP A N 1
ATOM 1312 C CA . ASP A 1 195 ? 39.855 39.356 2.529 1.00 23.82 4127 ASP A CA 1
ATOM 1313 C C . ASP A 1 195 ? 38.456 38.717 2.518 1.00 22.13 4127 ASP A C 1
ATOM 1314 O O . ASP A 1 195 ? 37.751 38.714 3.533 1.00 21.20 4127 ASP A O 1
ATOM 1319 N N . SER A 1 196 ? 38.037 38.205 1.370 1.00 21.70 4128 SER A N 1
ATOM 1320 C CA . SER A 1 196 ? 36.689 37.617 1.268 1.00 21.54 4128 SER A CA 1
ATOM 1321 C C . SER A 1 196 ? 36.720 36.102 1.093 1.00 21.44 4128 SER A C 1
ATOM 1322 O O . SER A 1 196 ? 35.723 35.503 0.672 1.00 20.83 4128 SER A O 1
ATOM 1325 N N . GLU A 1 197 ? 37.851 35.476 1.418 1.00 21.32 4129 GLU A N 1
ATOM 1326 C CA . GLU A 1 197 ? 37.994 34.047 1.140 1.00 21.61 4129 GLU A CA 1
ATOM 1327 C C . GLU A 1 197 ? 37.235 33.210 2.158 1.00 19.98 4129 GLU A C 1
ATOM 1328 O O . GLU A 1 197 ? 37.295 33.501 3.345 1.00 18.57 4129 GLU A O 1
ATOM 1334 N N . ASP A 1 198 ? 36.572 32.146 1.688 1.00 19.50 4130 ASP A N 1
ATOM 1335 C CA . ASP A 1 198 ? 35.997 31.147 2.587 1.00 19.32 4130 ASP A CA 1
ATOM 1336 C C . ASP A 1 198 ? 37.114 30.500 3.384 1.00 19.34 4130 ASP A C 1
ATOM 1337 O O . ASP A 1 198 ? 38.264 30.387 2.897 1.00 20.50 4130 ASP A O 1
ATOM 1342 N N . GLN A 1 199 ? 36.788 30.059 4.595 1.00 18.18 4131 GLN A N 1
ATOM 1343 C CA . GLN A 1 199 ? 37.744 29.270 5.366 1.00 18.39 4131 GLN A CA 1
ATOM 1344 C C . GLN A 1 199 ? 37.088 27.986 5.790 1.00 18.49 4131 GLN A C 1
ATOM 1345 O O . GLN A 1 199 ? 36.138 28.018 6.567 1.00 17.80 4131 GLN A O 1
ATOM 1351 N N . LEU A 1 200 ? 37.619 26.853 5.300 1.00 18.71 4132 LEU A N 1
ATOM 1352 C CA . LEU A 1 200 ? 36.997 25.565 5.593 1.00 19.49 4132 LEU A CA 1
ATOM 1353 C C . LEU A 1 200 ? 37.391 24.938 6.933 1.00 20.23 4132 LEU A C 1
ATOM 1354 O O . LEU A 1 200 ? 36.784 23.9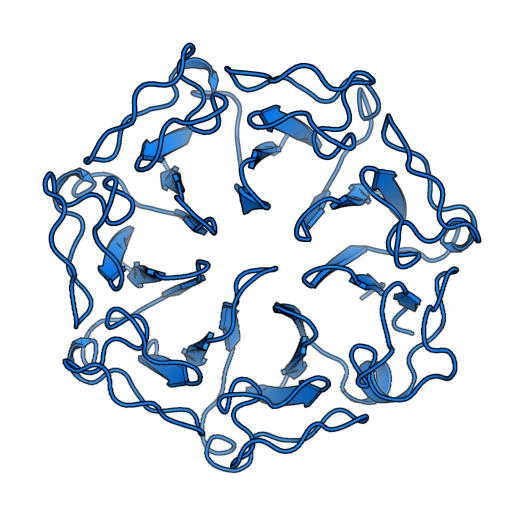43 7.344 1.00 20.49 4132 LEU A O 1
ATOM 1359 N N . LYS A 1 201 ? 38.379 25.526 7.605 1.00 20.30 4133 LYS A N 1
ATOM 1360 C CA . LYS A 1 201 ? 38.802 25.135 8.954 1.00 20.52 4133 LYS A CA 1
ATOM 1361 C C . LYS A 1 201 ? 38.970 26.449 9.754 1.00 20.93 4133 LYS A C 1
ATOM 1362 O O . LYS A 1 201 ? 39.248 27.489 9.168 1.00 20.73 4133 LYS A O 1
ATOM 1368 N N . PRO A 1 202 ? 38.831 26.397 11.093 1.00 20.66 4134 PRO A N 1
ATOM 1369 C CA . PRO A 1 202 ? 38.994 27.598 11.905 1.00 20.60 4134 PRO A CA 1
ATOM 1370 C C . PRO A 1 202 ? 40.302 28.318 11.596 1.00 20.46 4134 PRO A C 1
ATOM 1371 O O . PRO A 1 202 ? 41.359 27.678 11.459 1.00 21.97 4134 PRO A O 1
ATOM 1375 N N . LYS A 1 203 ? 40.222 29.646 11.533 1.00 19.78 4135 LYS A N 1
ATOM 1376 C CA . LYS A 1 203 ? 41.393 30.434 11.220 1.00 20.35 4135 LYS A CA 1
ATOM 1377 C C . LYS A 1 203 ? 41.470 31.576 12.231 1.00 20.19 4135 LYS A C 1
ATOM 1378 O O . LYS A 1 203 ? 40.479 32.243 12.508 1.00 19.71 4135 LYS A O 1
ATOM 1384 N N . LEU A 1 204 ? 42.657 31.747 12.796 1.00 20.86 4136 LEU A N 1
ATOM 1385 C CA . LEU A 1 204 ? 42.894 32.777 13.773 1.00 21.56 4136 LEU A CA 1
ATOM 1386 C C . LEU A 1 204 ? 42.660 34.166 13.198 1.00 21.12 4136 LEU A C 1
ATOM 1387 O O . LEU A 1 204 ? 43.190 34.496 12.131 1.00 19.93 4136 LEU A O 1
ATOM 1392 N N . VAL A 1 205 ? 41.867 34.972 13.909 1.00 20.32 4137 VAL A N 1
ATOM 1393 C CA . VAL A 1 205 ? 41.679 36.387 13.547 1.00 20.37 4137 VAL A CA 1
ATOM 1394 C C . VAL A 1 205 ? 42.865 37.220 14.057 1.00 21.65 4137 VAL A C 1
ATOM 1395 O O . VAL A 1 205 ? 42.890 37.713 15.206 1.00 21.68 4137 VAL A O 1
ATOM 1399 N N . GLU A 1 206 ? 43.839 37.402 13.172 1.00 22.43 4138 GLU A N 1
ATOM 1400 C CA . GLU A 1 206 ? 45.131 37.975 13.576 1.00 25.29 4138 GLU A CA 1
ATOM 1401 C C . GLU A 1 206 ? 45.012 39.414 14.052 1.00 25.54 4138 GLU A C 1
ATOM 1402 O O . GLU A 1 206 ? 45.750 39.842 14.934 1.00 25.98 4138 GLU A O 1
ATOM 1408 N N . ALA A 1 207 ? 44.050 40.149 13.503 1.00 24.91 4139 ALA A N 1
ATOM 1409 C CA . ALA A 1 207 ? 43.915 41.579 13.819 1.00 25.65 4139 ALA A CA 1
ATOM 1410 C C . ALA A 1 207 ? 43.495 41.826 15.260 1.00 25.77 4139 ALA A C 1
ATOM 1411 O O . ALA A 1 207 ? 43.678 42.944 15.783 1.00 27.18 4139 ALA A O 1
ATOM 1413 N N . LEU A 1 208 ? 42.910 40.810 15.892 1.00 23.78 4140 LEU A N 1
ATOM 1414 C CA . LEU A 1 208 ? 42.521 40.942 17.290 1.00 24.39 4140 LEU A CA 1
ATOM 1415 C C . LEU A 1 208 ? 43.578 40.440 18.267 1.00 26.36 4140 LEU A C 1
ATOM 1416 O O . LEU A 1 208 ? 43.409 40.592 19.483 1.00 28.06 4140 LEU A O 1
ATOM 1421 N N . GLN A 1 209 ? 44.662 39.837 17.775 1.00 28.38 4141 GLN A N 1
ATOM 1422 C CA . GLN A 1 209 ? 45.696 39.384 18.729 1.00 31.04 4141 GLN A CA 1
ATOM 1423 C C . GLN A 1 209 ? 46.194 40.557 19.560 1.00 32.14 4141 GLN A C 1
ATOM 1424 O O . GLN A 1 209 ? 46.312 41.672 19.056 1.00 32.90 4141 GLN A O 1
ATOM 1430 N N . GLY A 1 210 ? 46.437 40.309 20.844 1.00 33.49 4142 GLY A N 1
ATOM 1431 C CA . GLY A 1 210 ? 46.779 41.375 21.788 1.00 34.69 4142 GLY A CA 1
ATOM 1432 C C . GLY A 1 210 ? 45.569 41.959 22.510 1.00 33.95 4142 GLY A C 1
ATOM 1433 O O . GLY A 1 210 ? 45.724 42.755 23.441 1.00 36.24 4142 GLY A O 1
ATOM 1434 N N . HIS A 1 211 ? 44.369 41.605 22.054 1.00 30.98 4143 HIS A N 1
ATOM 1435 C CA . HIS A 1 211 ? 43.147 41.964 22.773 1.00 30.76 4143 HIS A CA 1
ATOM 1436 C C . HIS A 1 211 ? 42.492 40.650 23.173 1.00 29.32 4143 HIS A C 1
ATOM 1437 O O . HIS A 1 211 ? 42.396 39.738 22.351 1.00 30.69 4143 HIS A O 1
ATOM 1444 N N . ARG A 1 212 ? 42.061 40.527 24.421 1.00 25.70 4144 ARG A N 1
ATOM 1445 C CA . ARG A 1 212 ? 41.448 39.278 24.849 1.00 24.60 4144 ARG A CA 1
ATOM 1446 C C . ARG A 1 212 ? 39.946 39.349 24.567 1.00 23.22 4144 ARG A C 1
ATOM 1447 O O . ARG A 1 212 ? 39.268 40.216 25.111 1.00 21.86 4144 ARG A O 1
ATOM 1455 N N . VAL A 1 213 ? 39.447 38.461 23.705 1.00 22.36 4145 VAL A N 1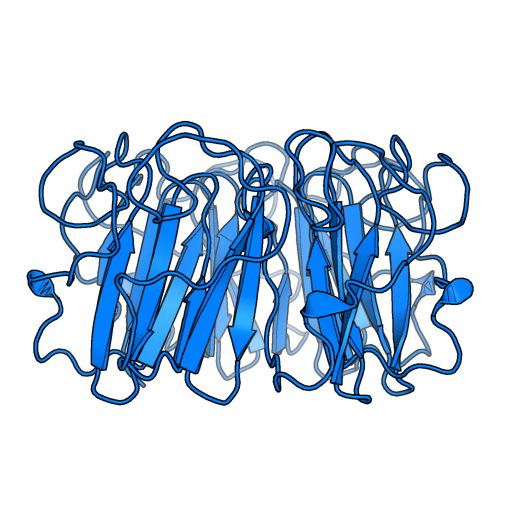
ATOM 1456 C CA . VAL A 1 213 ? 37.991 38.406 23.382 1.00 21.14 4145 VAL A CA 1
ATOM 1457 C C . VAL A 1 213 ? 37.260 37.695 24.517 1.00 21.93 4145 VAL A C 1
ATOM 1458 O O . VAL A 1 213 ? 37.730 36.651 25.023 1.00 22.23 4145 VAL A O 1
ATOM 1462 N N . VAL A 1 214 ? 36.149 38.302 24.939 1.00 20.48 4146 VAL A N 1
ATOM 1463 C CA . VAL A 1 214 ? 35.383 37.789 26.086 1.00 21.57 4146 VAL A CA 1
ATOM 1464 C C . VAL A 1 214 ? 33.918 37.501 25.671 1.00 20.31 4146 VAL A C 1
ATOM 1465 O O . VAL A 1 214 ? 33.180 36.832 26.408 1.00 19.58 4146 VAL A O 1
ATOM 1469 N N . ASP A 1 215 ? 33.505 37.987 24.496 1.00 18.87 4147 ASP A N 1
ATOM 1470 C CA . ASP A 1 215 ? 32.173 37.662 23.982 1.00 18.50 4147 ASP A CA 1
ATOM 1471 C C . ASP A 1 215 ? 32.209 37.805 22.477 1.00 18.81 4147 ASP A C 1
ATOM 1472 O O . ASP A 1 215 ? 32.964 38.620 21.950 1.00 19.47 4147 ASP A O 1
ATOM 1477 N N . ILE A 1 216 ? 31.396 37.016 21.794 1.00 17.16 4148 ILE A N 1
ATOM 1478 C CA . ILE A 1 216 ? 31.433 36.928 20.339 1.00 16.83 4148 ILE A CA 1
ATOM 1479 C C . ILE A 1 216 ? 30.006 36.620 19.838 1.00 17.25 4148 ILE A C 1
ATOM 1480 O O . ILE A 1 216 ? 29.290 35.787 20.422 1.00 17.61 4148 ILE A O 1
ATOM 1485 N N . ALA A 1 217 ? 29.607 37.263 18.759 1.00 16.10 4149 ALA A N 1
ATOM 1486 C CA . ALA A 1 217 ? 28.317 36.951 18.135 1.00 15.93 4149 ALA A CA 1
ATOM 1487 C C . ALA A 1 217 ? 28.435 37.057 16.637 1.00 17.14 4149 ALA A C 1
ATOM 1488 O O . ALA A 1 217 ? 29.125 37.939 16.122 1.00 17.11 4149 ALA A O 1
ATOM 1490 N N . CYS A 1 218 ? 27.693 36.208 15.929 1.00 16.79 4150 CYS A N 1
ATOM 1491 C CA . CYS A 1 218 ? 27.792 36.179 14.476 1.00 17.68 4150 CYS A CA 1
ATOM 1492 C C . CYS A 1 218 ? 26.416 36.349 13.881 1.00 17.75 4150 CYS A C 1
ATOM 1493 O O . CYS A 1 218 ? 25.433 35.795 14.422 1.00 18.29 4150 CYS A O 1
ATOM 1496 N N . GLY A 1 219 ? 26.342 37.060 12.752 1.00 17.13 4151 GLY A N 1
ATOM 1497 C CA . GLY A 1 219 ? 25.020 37.337 12.139 1.00 16.96 4151 GLY A CA 1
ATOM 1498 C C . GLY A 1 219 ? 24.667 36.399 10.982 1.00 17.43 4151 GLY A C 1
ATOM 1499 O O . GLY A 1 219 ? 25.373 35.409 10.703 1.00 17.01 4151 GLY A O 1
ATOM 1500 N N . SER A 1 220 ? 23.572 36.721 10.310 1.00 18.27 4152 SER A N 1
ATOM 1501 C CA . SER A 1 220 ? 23.063 35.891 9.227 1.00 18.39 4152 SER A CA 1
ATOM 1502 C C . SER A 1 220 ? 22.940 36.704 7.957 1.00 18.19 4152 SER A C 1
ATOM 1503 O O . SER A 1 220 ? 23.197 37.931 7.937 1.00 17.06 4152 SER A O 1
ATOM 1506 N N . GLY A 1 221 ? 22.534 36.015 6.886 1.00 18.99 4153 GLY A N 1
ATOM 1507 C CA . GLY A 1 221 ? 22.394 36.667 5.583 1.00 20.42 4153 GLY A CA 1
ATOM 1508 C C . GLY A 1 221 ? 23.738 37.248 5.210 1.00 19.65 4153 GLY A C 1
ATOM 1509 O O . GLY A 1 221 ? 24.770 36.624 5.493 1.00 20.09 4153 GLY A O 1
ATOM 1510 N N . ASP A 1 222 ? 23.758 38.417 4.540 1.00 19.07 4154 ASP A N 1
ATOM 1511 C CA . ASP A 1 222 ? 25.048 39.104 4.350 1.00 18.22 4154 ASP A CA 1
ATOM 1512 C C . ASP A 1 222 ? 25.411 39.668 5.724 1.00 17.53 4154 ASP A C 1
ATOM 1513 O O . ASP A 1 222 ? 24.828 40.673 6.162 1.00 17.53 4154 ASP A O 1
ATOM 1518 N N . ALA A 1 223 ? 26.330 38.993 6.412 1.00 16.20 4155 ALA A N 1
ATOM 1519 C CA . ALA A 1 223 ? 26.420 39.063 7.878 1.00 16.04 4155 ALA A CA 1
ATOM 1520 C C . ALA A 1 223 ? 27.518 39.950 8.418 1.00 16.08 4155 ALA A C 1
ATOM 1521 O O . ALA A 1 223 ? 28.579 40.080 7.793 1.00 16.78 4155 ALA A O 1
ATOM 1523 N N . GLN A 1 224 ? 27.262 40.474 9.627 1.00 15.11 4156 GLN A N 1
ATOM 1524 C CA . GLN A 1 224 ? 28.282 41.073 10.480 1.00 15.21 4156 GLN A CA 1
ATOM 1525 C C . GLN A 1 224 ? 28.740 40.038 11.507 1.00 15.30 4156 GLN A C 1
ATOM 1526 O O . GLN A 1 224 ? 28.124 38.964 11.688 1.00 15.71 4156 GLN A O 1
ATOM 1532 N N . THR A 1 225 ? 29.812 40.387 12.205 1.00 15.36 4157 THR A N 1
ATOM 1533 C CA . THR A 1 225 ? 30.268 39.669 13.381 1.00 15.88 4157 THR A CA 1
ATOM 1534 C C . THR A 1 225 ? 30.595 40.783 14.403 1.00 16.09 4157 THR A C 1
ATOM 1535 O O . THR A 1 225 ? 31.107 41.855 14.017 1.00 15.83 4157 THR A O 1
ATOM 1539 N N . LEU A 1 226 ? 30.299 40.533 15.676 1.00 15.68 4158 LEU A N 1
ATOM 1540 C CA . LEU A 1 226 ? 30.556 41.496 16.741 1.00 16.25 4158 LEU A CA 1
ATOM 1541 C C . LEU A 1 226 ? 31.379 40.782 17.809 1.00 16.22 4158 LEU A C 1
ATOM 1542 O O . LEU A 1 226 ? 31.215 39.576 18.023 1.00 16.74 4158 LEU A O 1
ATOM 1547 N N . CYS A 1 227 ? 32.255 41.501 18.496 1.00 17.18 4159 CYS A N 1
ATOM 1548 C CA . CYS A 1 227 ? 32.838 40.923 19.681 1.00 17.15 4159 CYS A CA 1
ATOM 1549 C C . CYS A 1 227 ? 33.118 42.000 20.722 1.00 17.58 4159 CYS A C 1
ATOM 1550 O O . CYS A 1 227 ? 33.095 43.211 20.412 1.00 18.74 4159 CYS A O 1
ATOM 1553 N N . LEU A 1 228 ? 33.372 41.544 21.934 1.00 17.32 4160 LEU A N 1
ATOM 1554 C CA . LEU A 1 228 ? 33.728 42.379 23.079 1.00 17.42 4160 LEU A CA 1
ATOM 1555 C C . LEU A 1 228 ? 35.094 41.906 23.557 1.00 18.65 4160 LEU A C 1
ATOM 1556 O O . LEU A 1 228 ? 35.299 40.709 23.745 1.00 19.07 4160 LEU A O 1
ATOM 1561 N N . THR A 1 229 ? 36.019 42.840 23.769 1.00 18.67 4161 THR A N 1
ATOM 1562 C CA . THR A 1 229 ? 37.313 42.529 24.385 1.00 19.24 4161 THR A CA 1
ATOM 1563 C C . THR A 1 229 ? 37.361 43.052 25.807 1.00 20.55 4161 THR A C 1
ATOM 1564 O O . THR A 1 229 ? 36.515 43.857 26.206 1.00 19.66 4161 THR A O 1
ATOM 1568 N N . ASP A 1 230 ? 38.350 42.586 26.580 1.00 21.54 4162 ASP A N 1
ATOM 1569 C CA . ASP A 1 230 ? 38.315 42.814 28.039 1.00 23.01 4162 ASP A CA 1
ATOM 1570 C C . ASP A 1 230 ? 38.795 44.209 28.430 1.00 23.65 4162 ASP A C 1
ATOM 1571 O O . ASP A 1 230 ? 38.819 44.559 29.606 1.00 24.37 4162 ASP A O 1
ATOM 1576 N N . ASP A 1 231 ? 39.143 45.012 27.419 1.00 23.61 4163 ASP A N 1
ATOM 1577 C CA . ASP A 1 231 ? 39.445 46.420 27.629 1.00 24.91 4163 ASP A CA 1
ATOM 1578 C C . ASP A 1 231 ? 38.229 47.318 27.361 1.00 23.69 4163 ASP A C 1
ATOM 1579 O O . ASP A 1 231 ? 38.378 48.467 26.893 1.00 24.38 4163 ASP A O 1
ATOM 1584 N N . ASP A 1 232 ? 37.025 46.807 27.667 1.00 23.12 4164 ASP A N 1
ATOM 1585 C CA . ASP A 1 232 ? 35.808 47.592 27.564 1.00 23.59 4164 ASP A CA 1
ATOM 1586 C C . ASP A 1 232 ? 35.568 48.138 26.148 1.00 22.49 4164 ASP A C 1
ATOM 1587 O O . ASP A 1 232 ? 35.110 49.268 25.988 1.00 22.41 4164 ASP A O 1
ATOM 1592 N N . THR A 1 233 ? 35.862 47.330 25.123 1.00 21.03 4165 THR A N 1
ATOM 1593 C CA . THR A 1 233 ? 35.760 47.787 23.742 1.00 20.75 4165 THR A CA 1
ATOM 1594 C C . THR A 1 233 ? 34.938 46.771 22.942 1.00 19.41 4165 THR A C 1
ATOM 1595 O O . THR A 1 233 ? 35.148 45.562 23.052 1.00 19.67 4165 THR A O 1
ATOM 1599 N N . VAL A 1 234 ? 34.033 47.283 22.119 1.00 18.53 4166 VAL A N 1
ATOM 1600 C CA . VAL A 1 234 ? 33.227 46.442 21.260 1.00 17.48 4166 VAL A CA 1
ATOM 1601 C C . VAL A 1 234 ? 33.768 46.595 19.841 1.00 18.16 4166 VAL A C 1
ATOM 1602 O O . VAL A 1 234 ? 34.095 47.717 19.429 1.00 19.60 4166 VAL A O 1
ATOM 1606 N N . TRP A 1 235 ? 33.851 45.475 19.117 1.00 17.93 4167 TRP A N 1
ATOM 1607 C CA . TRP A 1 235 ? 34.335 45.449 17.732 1.00 18.03 4167 TRP A CA 1
ATOM 1608 C C . TRP A 1 235 ? 33.244 44.923 16.780 1.00 16.95 4167 TRP A C 1
ATOM 1609 O O . TRP A 1 235 ? 32.399 44.114 17.179 1.00 16.33 4167 TRP A O 1
ATOM 1620 N N . SER A 1 236 ? 33.279 45.369 15.516 1.00 16.48 4168 SER A N 1
ATOM 1621 C CA . SER A 1 236 ? 32.372 44.833 14.489 1.00 17.07 4168 SER A CA 1
ATOM 1622 C C . SER A 1 236 ? 33.087 44.756 13.155 1.00 17.98 4168 SER A C 1
ATOM 1623 O O . SER A 1 236 ? 34.002 45.557 12.870 1.00 17.73 4168 SER A O 1
ATOM 1626 N N . TRP A 1 237 ? 32.678 43.785 12.342 1.00 17.35 4169 TRP A N 1
ATOM 1627 C CA . TRP A 1 237 ? 33.187 43.676 10.991 1.00 17.39 4169 TRP A CA 1
ATOM 1628 C C . TRP A 1 237 ? 32.235 42.901 10.110 1.00 16.50 4169 TRP A C 1
ATOM 1629 O O . TRP A 1 237 ? 31.271 42.306 10.620 1.00 17.07 4169 TRP A O 1
ATOM 1640 N N . GLY A 1 238 ? 32.501 42.911 8.802 1.00 17.37 4170 GLY A N 1
ATOM 1641 C CA . GLY A 1 238 ? 31.679 42.172 7.863 1.00 17.07 4170 GLY A CA 1
ATOM 1642 C C . GLY A 1 238 ? 30.763 43.085 7.090 1.00 17.91 4170 GLY A C 1
ATOM 1643 O O . GLY A 1 238 ? 31.109 44.189 6.718 1.00 18.66 4170 GLY A O 1
ATOM 1644 N N . ASP A 1 239 ? 29.580 42.587 6.813 1.00 17.34 4171 ASP A N 1
ATOM 1645 C CA . ASP A 1 239 ? 28.715 43.309 5.900 1.00 17.38 4171 ASP A CA 1
ATOM 1646 C C . ASP A 1 239 ? 28.150 44.582 6.522 1.00 17.94 4171 ASP A C 1
ATOM 1647 O O . ASP A 1 239 ? 27.688 44.556 7.675 1.00 17.80 4171 ASP A O 1
ATOM 1652 N N . GLY A 1 240 ? 28.216 45.676 5.770 1.00 17.17 4172 GLY A N 1
ATOM 1653 C CA . GLY A 1 240 ? 27.807 47.003 6.285 1.00 18.33 4172 GLY A CA 1
ATOM 1654 C C . GLY A 1 240 ? 26.364 47.427 6.061 1.00 18.73 4172 GLY A C 1
ATOM 1655 O O . GLY A 1 240 ? 25.921 48.462 6.615 1.00 19.21 4172 GLY A O 1
ATOM 1656 N N . ASP A 1 241 ? 25.614 46.649 5.270 1.00 18.02 4173 ASP A N 1
ATOM 1657 C CA . ASP A 1 241 ? 24.243 47.073 4.919 1.00 19.28 4173 ASP A CA 1
ATOM 1658 C C . ASP A 1 241 ? 23.415 47.433 6.160 1.00 19.12 4173 ASP A C 1
ATOM 1659 O O . ASP A 1 241 ? 23.479 46.752 7.206 1.00 18.34 4173 ASP A O 1
ATOM 1664 N N . TYR A 1 242 ? 22.630 48.497 6.014 1.00 19.38 4174 TYR A N 1
ATOM 1665 C CA . TYR A 1 242 ? 21.697 48.960 7.061 1.00 20.20 4174 TYR A CA 1
ATOM 1666 C C . TYR A 1 242 ? 22.353 49.529 8.330 1.00 19.65 4174 TYR A C 1
ATOM 1667 O O . TYR A 1 242 ? 21.652 49.811 9.304 1.00 18.74 4174 TYR A O 1
ATOM 1676 N N . GLY A 1 243 ? 23.676 49.761 8.305 1.00 19.16 4175 GLY A N 1
ATOM 1677 C CA . GLY A 1 243 ? 24.328 50.351 9.483 1.00 18.99 4175 GLY A CA 1
ATOM 1678 C C . GLY A 1 243 ? 24.618 49.375 10.608 1.00 17.90 4175 GLY A C 1
ATOM 1679 O O . GLY A 1 243 ? 24.970 49.814 11.695 1.00 17.53 4175 GLY A O 1
ATOM 1680 N N . LYS A 1 244 ? 24.501 48.064 10.363 1.00 16.87 4176 LYS A N 1
ATOM 1681 C CA . LYS A 1 244 ? 24.618 47.111 11.490 1.00 16.13 4176 LYS A CA 1
ATOM 1682 C C . LYS A 1 244 ? 26.055 46.978 12.042 1.00 16.41 4176 LYS A C 1
ATOM 1683 O O . LYS A 1 244 ? 26.273 46.352 13.093 1.00 17.18 4176 LYS A O 1
ATOM 1689 N N . LEU A 1 245 ? 27.021 47.550 11.348 1.00 16.43 4177 LEU A N 1
ATOM 1690 C CA . LEU A 1 245 ? 28.359 47.623 11.958 1.00 16.32 4177 LEU A CA 1
ATOM 1691 C C . LEU A 1 245 ? 28.467 48.750 12.980 1.00 16.93 4177 LEU A C 1
ATOM 1692 O O . LEU A 1 245 ? 29.380 48.711 13.810 1.00 17.72 4177 LEU A O 1
ATOM 1697 N N . GLY A 1 246 ? 27.557 49.718 12.928 1.00 17.53 4178 GLY A N 1
ATOM 1698 C CA . GLY A 1 246 ? 27.487 50.755 13.978 1.00 18.18 4178 GLY A CA 1
ATOM 1699 C C . GLY A 1 246 ? 28.459 51.927 13.879 1.00 19.35 4178 GLY A C 1
ATOM 1700 O O . GLY A 1 246 ? 28.674 52.657 14.865 1.00 20.06 4178 GLY A O 1
ATOM 1701 N N . ARG A 1 247 ? 29.023 52.140 12.689 1.00 20.91 4179 ARG A N 1
ATOM 1702 C CA . ARG A 1 247 ? 29.948 53.267 12.486 1.00 21.97 4179 ARG A CA 1
ATOM 1703 C C . ARG A 1 247 ? 29.396 54.285 11.483 1.00 23.62 4179 ARG A C 1
ATOM 1704 O O . ARG A 1 247 ? 30.158 55.038 10.843 1.00 25.12 4179 ARG A O 1
ATOM 1712 N N . GLY A 1 248 ? 28.072 54.349 11.374 1.00 21.65 4180 GLY A N 1
ATOM 1713 C CA . GLY A 1 248 ? 27.422 55.283 10.451 1.00 24.24 4180 GLY A CA 1
ATOM 1714 C C . GLY A 1 248 ? 27.428 54.762 9.019 1.00 25.02 4180 GLY A C 1
ATOM 1715 O O . GLY A 1 248 ? 28.209 53.874 8.668 1.00 25.50 4180 GLY A O 1
ATOM 1716 N N . GLY A 1 249 ? 26.554 55.302 8.172 1.00 26.45 4181 GLY A N 1
ATOM 1717 C CA . GLY A 1 249 ? 26.550 54.836 6.776 1.00 25.40 4181 GLY A CA 1
ATOM 1718 C C . GLY A 1 249 ? 26.343 53.333 6.618 1.00 25.11 4181 GLY A C 1
ATOM 1719 O O . GLY A 1 249 ? 25.604 52.685 7.417 1.00 24.33 4181 GLY A O 1
ATOM 1720 N N A SER A 1 250 ? 26.995 52.750 5.619 0.50 24.42 4182 SER A N 1
ATOM 1721 N N B SER A 1 250 ? 26.962 52.772 5.580 0.50 24.88 4182 SER A N 1
ATOM 1722 C CA A SER A 1 250 ? 26.703 51.357 5.262 0.50 23.41 4182 SER A CA 1
ATOM 1723 C CA B SER A 1 250 ? 26.674 51.388 5.171 0.50 24.46 4182 SER A CA 1
ATOM 1724 C C A SER A 1 250 ? 27.890 50.596 4.691 0.50 23.63 4182 SER A C 1
ATOM 1725 C C B SER A 1 250 ? 27.885 50.607 4.664 0.50 24.15 4182 SER A C 1
ATOM 1726 O O A SER A 1 250 ? 27.712 49.517 4.123 0.50 22.63 4182 SER A O 1
ATOM 1727 O O B SER A 1 250 ? 27.719 49.515 4.118 0.50 23.14 4182 SER A O 1
ATOM 1732 N N . ASP A 1 251 ? 29.091 51.152 4.831 1.00 24.58 4183 ASP A N 1
ATOM 1733 C CA . ASP A 1 251 ? 30.312 50.487 4.310 1.00 25.22 4183 ASP A CA 1
ATOM 1734 C C . ASP A 1 251 ? 30.588 49.208 5.091 1.00 22.57 4183 ASP A C 1
ATOM 1735 O O . ASP A 1 251 ? 30.484 49.190 6.314 1.00 21.04 4183 ASP A O 1
ATOM 1740 N N . GLY A 1 252 ? 30.912 48.136 4.380 1.00 21.43 4184 GLY A N 1
ATOM 1741 C CA . GLY A 1 252 ? 31.397 46.919 5.055 1.00 20.30 4184 GLY A CA 1
ATOM 1742 C C . GLY A 1 252 ? 32.877 47.045 5.398 1.00 21.14 4184 GLY A C 1
ATOM 1743 O O . GLY A 1 252 ? 33.550 48.015 4.990 1.00 21.69 4184 GLY A O 1
ATOM 1744 N N . CYS A 1 253 ? 33.400 46.077 6.138 1.00 20.31 4185 CYS A N 1
ATOM 1745 C CA . CYS A 1 253 ? 34.850 45.981 6.283 1.00 21.40 4185 CYS A CA 1
ATOM 1746 C C . CYS A 1 253 ? 35.214 44.526 6.433 1.00 20.52 4185 CYS A C 1
ATOM 1747 O O . CYS A 1 253 ? 34.336 43.696 6.748 1.00 20.47 4185 CYS A O 1
ATOM 1750 N N . LYS A 1 254 ? 36.509 44.214 6.261 1.00 20.13 4186 LYS A N 1
ATOM 1751 C CA . LYS A 1 254 ? 36.934 42.803 6.282 1.00 19.98 4186 LYS A CA 1
ATOM 1752 C C . LYS A 1 254 ? 37.859 42.474 7.434 1.00 20.14 4186 LYS A C 1
ATOM 1753 O O . LYS A 1 254 ? 38.453 41.394 7.454 1.00 20.16 4186 LYS A O 1
ATOM 1759 N N . VAL A 1 255 ? 38.016 43.418 8.378 1.00 20.45 4187 VAL A N 1
ATOM 1760 C CA . VAL A 1 255 ? 38.921 43.243 9.521 1.00 20.88 4187 VAL A CA 1
ATOM 1761 C C . VAL A 1 255 ? 38.192 43.847 10.743 1.00 20.56 4187 VAL A C 1
ATOM 1762 O O . VAL A 1 255 ? 37.442 44.807 10.568 1.00 19.82 4187 VAL A O 1
ATOM 1766 N N . PRO A 1 256 ? 38.373 43.273 11.957 1.00 20.00 4188 PRO A N 1
ATOM 1767 C CA . PRO A 1 256 ? 37.746 43.899 13.122 1.00 20.25 4188 PRO A CA 1
ATOM 1768 C C . PRO A 1 256 ? 38.070 45.378 13.268 1.00 20.49 4188 PRO A C 1
ATOM 1769 O O . PRO A 1 256 ? 39.248 45.801 13.158 1.00 22.40 4188 PRO A O 1
ATOM 1773 N N A MET A 1 257 ? 37.032 46.171 13.490 0.50 20.03 4189 MET A N 1
ATOM 1774 N N B MET A 1 257 ? 37.025 46.158 13.502 0.50 20.70 4189 MET A N 1
ATOM 1775 C CA A MET A 1 257 ? 37.190 47.587 13.790 0.50 20.06 4189 MET A CA 1
ATOM 1776 C CA B MET A 1 257 ? 37.139 47.582 13.773 0.50 21.40 4189 MET A CA 1
ATOM 1777 C C A MET A 1 257 ? 36.372 47.989 15.018 0.50 19.68 4189 MET A C 1
ATOM 1778 C C B MET A 1 257 ? 36.408 47.924 15.069 0.50 20.42 4189 MET A C 1
ATOM 1779 O O A MET A 1 257 ? 35.277 47.484 15.244 0.50 19.01 4189 MET A O 1
ATOM 1780 O O B MET A 1 257 ? 35.403 47.304 15.395 0.50 19.59 4189 MET A O 1
ATOM 1789 N N . LYS A 1 258 ? 36.907 48.909 15.807 1.00 20.16 4190 LYS A N 1
ATOM 1790 C CA . LYS A 1 258 ? 36.218 49.289 17.062 1.00 19.98 4190 LYS A CA 1
ATOM 1791 C C . LYS A 1 258 ? 34.952 50.065 16.747 1.00 19.92 4190 LYS A C 1
ATOM 1792 O O . LYS A 1 258 ? 34.894 50.815 15.744 1.00 20.42 4190 LYS A O 1
ATOM 1798 N N . ILE A 1 259 ? 33.935 49.877 17.587 1.00 19.37 4191 ILE A N 1
ATOM 1799 C CA . ILE A 1 259 ? 32.797 50.813 17.587 1.00 20.08 4191 ILE A CA 1
ATOM 1800 C C . ILE A 1 259 ? 33.087 51.784 18.745 1.00 21.66 4191 ILE A C 1
ATOM 1801 O O . ILE A 1 259 ? 32.748 51.516 19.915 1.00 21.09 4191 ILE A O 1
ATOM 1806 N N . ASP A 1 260 ? 33.746 52.895 18.422 1.00 22.23 4192 ASP A N 1
ATOM 1807 C CA . ASP A 1 260 ? 34.277 53.777 19.449 1.00 24.23 4192 ASP A CA 1
ATOM 1808 C C . ASP A 1 260 ? 33.215 54.332 20.377 1.00 24.05 4192 ASP A C 1
ATOM 1809 O O . ASP A 1 260 ? 33.480 54.589 21.558 1.00 23.52 4192 ASP A O 1
ATOM 1814 N N . SER A 1 261 ? 31.997 54.488 19.858 1.00 24.26 4193 SER A N 1
ATOM 1815 C CA . SER A 1 261 ? 30.967 55.116 20.657 1.00 23.89 4193 SER A CA 1
ATOM 1816 C C . SER A 1 261 ? 30.524 54.219 21.823 1.00 23.76 4193 SER A C 1
ATOM 1817 O O . SER A 1 261 ? 29.864 54.705 22.741 1.00 23.82 4193 SER A O 1
ATOM 1820 N N . LEU A 1 262 ? 30.914 52.933 21.798 1.00 21.76 4194 LEU A N 1
ATOM 1821 C CA . LEU A 1 262 ? 30.614 52.031 22.907 1.00 20.93 4194 LEU A CA 1
ATOM 1822 C C . LEU A 1 262 ? 31.726 51.850 23.914 1.00 21.32 4194 LEU A C 1
ATOM 1823 O O . LEU A 1 262 ? 31.526 51.178 24.937 1.00 20.90 4194 LEU A O 1
ATOM 1828 N N . THR A 1 263 ? 32.888 52.439 23.648 1.00 20.76 4195 THR A N 1
ATOM 1829 C CA . THR A 1 263 ? 34.029 52.262 24.536 1.00 22.36 4195 THR A CA 1
ATOM 1830 C C . THR A 1 263 ? 33.753 52.903 25.873 1.00 23.31 4195 THR A C 1
ATOM 1831 O O . THR A 1 263 ? 33.230 54.008 25.927 1.00 24.81 4195 THR A O 1
ATOM 1835 N N . GLY A 1 264 ? 34.083 52.204 26.966 1.00 23.22 4196 GLY A N 1
ATOM 1836 C CA . GLY A 1 264 ? 33.922 52.789 28.285 1.00 24.17 4196 GLY A CA 1
ATOM 1837 C C . GLY A 1 264 ? 32.526 52.675 28.868 1.00 24.45 4196 GLY A C 1
ATOM 1838 O O . GLY A 1 264 ? 32.275 53.148 29.964 1.00 25.75 4196 GLY A O 1
ATOM 1839 N N . LEU A 1 265 ? 31.620 52.015 28.150 1.00 22.60 4197 LEU A N 1
ATOM 1840 C CA . LEU A 1 265 ? 30.236 51.930 28.587 1.00 23.07 4197 LEU A CA 1
ATOM 1841 C C . LEU A 1 265 ? 29.919 50.682 29.398 1.00 22.83 4197 LEU A C 1
ATOM 1842 O O . LEU A 1 265 ? 28.786 50.528 29.882 1.00 23.62 4197 LEU A O 1
ATOM 1847 N N . GLY A 1 266 ? 30.890 49.788 29.531 1.00 21.42 4198 GLY A N 1
ATOM 1848 C CA . GLY A 1 266 ? 30.681 48.529 30.276 1.00 21.24 4198 GLY A CA 1
ATOM 1849 C C . GLY A 1 266 ? 29.756 47.542 29.570 1.00 20.49 4198 GLY A C 1
ATOM 1850 O O . GLY A 1 266 ? 28.973 46.815 30.210 1.00 19.76 4198 GLY A O 1
ATOM 1851 N N . VAL A 1 267 ? 29.853 47.479 28.245 1.00 19.98 4199 VAL A N 1
ATOM 1852 C CA . VAL A 1 267 ? 29.154 46.411 27.531 1.00 18.90 4199 VAL A CA 1
ATOM 1853 C C . VAL A 1 267 ? 29.569 45.044 28.075 1.00 19.24 4199 VAL A C 1
ATOM 1854 O O . VAL A 1 267 ? 30.756 44.801 28.305 1.00 18.97 4199 VAL A O 1
ATOM 1858 N N . VAL A 1 268 ? 28.589 44.159 28.315 1.00 18.48 4200 VAL A N 1
ATOM 1859 C CA . VAL A 1 268 ? 28.901 42.813 28.801 1.00 18.58 4200 VAL A CA 1
ATOM 1860 C C . VAL A 1 268 ? 28.426 41.713 27.840 1.00 17.95 4200 VAL A C 1
ATOM 1861 O O . VAL A 1 268 ? 28.793 40.534 28.016 1.00 18.16 4200 VAL A O 1
ATOM 1865 N N . LYS A 1 269 ? 27.573 42.058 26.869 1.00 17.03 4201 LYS A N 1
ATOM 1866 C CA . LYS A 1 269 ? 27.088 41.049 25.932 1.00 17.58 4201 LYS A CA 1
ATOM 1867 C C . LYS A 1 269 ? 26.788 41.718 24.614 1.00 17.03 4201 LYS A C 1
ATOM 1868 O O . LYS A 1 269 ? 26.268 42.848 24.595 1.00 16.53 4201 LYS A O 1
ATOM 1874 N N . VAL A 1 270 ? 27.147 41.025 23.538 1.00 17.63 4202 VAL A N 1
ATOM 1875 C CA . VAL A 1 270 ? 26.682 41.413 22.201 1.00 16.77 4202 VAL A CA 1
ATOM 1876 C C . VAL A 1 270 ? 25.905 40.269 21.577 1.00 17.05 4202 VAL A C 1
ATOM 1877 O O . VAL A 1 270 ? 26.164 39.095 21.889 1.00 15.70 4202 VAL A O 1
ATOM 1881 N N A GLU A 1 271 ? 24.922 40.602 20.736 0.50 16.38 4203 GLU A N 1
ATOM 1882 N N B GLU A 1 271 ? 24.979 40.623 20.684 0.50 16.55 4203 GLU A N 1
ATOM 1883 C CA A GLU A 1 271 ? 24.152 39.596 19.972 0.50 16.25 4203 GLU A CA 1
ATOM 1884 C CA B GLU A 1 271 ? 24.163 39.642 19.962 0.50 16.63 4203 GLU A CA 1
ATOM 1885 C C A GLU A 1 271 ? 23.857 40.159 18.582 0.50 16.73 4203 GLU A C 1
ATOM 1886 C C B GLU A 1 271 ? 23.836 40.177 18.572 0.50 16.95 4203 GLU A C 1
ATOM 1887 O O A GLU A 1 271 ? 23.872 41.393 18.378 0.50 16.32 4203 GLU A O 1
ATOM 1888 O O B GLU A 1 271 ? 23.832 41.409 18.351 0.50 16.47 4203 GLU A O 1
ATOM 1899 N N . CYS A 1 272 ? 23.550 39.253 17.642 1.00 16.86 4204 CYS A N 1
ATOM 1900 C CA . CYS A 1 272 ? 23.097 39.629 16.307 1.00 17.05 4204 CYS A CA 1
ATOM 1901 C C . CYS A 1 272 ? 21.728 39.011 16.098 1.00 17.81 4204 CYS A C 1
ATOM 1902 O O . CYS A 1 272 ? 21.532 37.824 16.438 1.00 19.46 4204 CYS A O 1
ATOM 1905 N N . GLY A 1 273 ? 20.792 39.779 15.538 1.00 16.72 4205 GLY A N 1
ATOM 1906 C CA . GLY A 1 273 ? 19.588 39.196 14.895 1.00 16.74 4205 GLY A CA 1
ATOM 1907 C C . GLY A 1 273 ? 19.728 39.361 13.390 1.00 17.43 4205 GLY A C 1
ATOM 1908 O O . GLY A 1 273 ? 20.839 39.633 12.903 1.00 17.48 4205 GLY A O 1
ATOM 1909 N N . SER A 1 274 ? 18.625 39.225 12.649 1.00 16.52 4206 SER A N 1
ATOM 1910 C CA . SER A 1 274 ? 18.733 39.301 11.202 1.00 16.53 4206 SER A CA 1
ATOM 1911 C C . SER A 1 274 ? 19.023 40.755 10.801 1.00 16.73 4206 SER A C 1
ATOM 1912 O O . SER A 1 274 ? 18.158 41.624 10.938 1.00 16.66 4206 SER A O 1
ATOM 1915 N N . GLN A 1 275 ? 20.245 40.999 10.314 1.00 15.78 4207 GLN A N 1
ATOM 1916 C CA . GLN A 1 275 ? 20.628 42.357 9.885 1.00 15.95 4207 GLN A CA 1
ATOM 1917 C C . GLN A 1 275 ? 20.637 43.424 10.974 1.00 16.98 4207 GLN A C 1
ATOM 1918 O O . GLN A 1 275 ? 20.556 44.615 10.661 1.00 17.07 4207 GLN A O 1
ATOM 1924 N N . PHE A 1 276 ? 20.763 43.022 12.241 1.00 16.52 4208 PHE A N 1
ATOM 1925 C CA . PHE A 1 276 ? 20.832 44.029 13.294 1.00 16.26 4208 PHE A CA 1
ATOM 1926 C C . PHE A 1 276 ? 21.708 43.543 14.435 1.00 15.46 4208 PHE A C 1
ATOM 1927 O O . PHE A 1 276 ? 22.036 42.349 14.516 1.00 15.15 4208 PHE A O 1
ATOM 1935 N N . SER A 1 277 ? 22.085 44.467 15.293 1.00 14.84 4209 SER A N 1
ATOM 1936 C CA . SER A 1 277 ? 23.110 44.231 16.338 1.00 16.32 4209 SER A CA 1
ATOM 1937 C C . SER A 1 277 ? 22.598 44.745 17.674 1.00 16.69 4209 SER A C 1
ATOM 1938 O O . SER A 1 277 ? 21.793 45.668 17.690 1.00 16.08 4209 SER A O 1
ATOM 1941 N N . VAL A 1 278 ? 23.045 44.123 18.767 1.00 14.99 4210 VAL A N 1
ATOM 1942 C CA . VAL A 1 278 ? 22.519 44.406 20.110 1.00 15.63 4210 VAL A CA 1
ATOM 1943 C C . VAL A 1 278 ? 23.700 44.394 21.078 1.00 16.22 4210 VAL A C 1
ATOM 1944 O O . VAL A 1 278 ? 24.601 43.556 20.951 1.00 15.93 4210 VAL A O 1
ATOM 1948 N N . ALA A 1 279 ? 23.692 45.312 22.052 1.00 16.12 4211 ALA A N 1
ATOM 1949 C CA . ALA A 1 279 ? 24.633 45.253 23.133 1.00 16.47 4211 ALA A CA 1
ATOM 1950 C C . ALA A 1 279 ? 23.875 45.491 24.442 1.00 17.35 4211 ALA A C 1
ATOM 1951 O O . ALA A 1 279 ? 22.934 46.299 24.482 1.00 18.76 4211 ALA A O 1
ATOM 1953 N N . LEU A 1 280 ? 24.305 44.783 25.486 1.00 16.58 4212 LEU A N 1
ATOM 1954 C CA . LEU A 1 280 ? 23.771 44.937 26.833 1.00 16.49 4212 LEU A CA 1
ATOM 1955 C C . LEU A 1 280 ? 24.895 45.394 27.725 1.00 17.17 4212 LEU A C 1
ATOM 1956 O O . LEU A 1 280 ? 25.991 44.832 27.631 1.00 17.67 4212 LEU A O 1
ATOM 1961 N N . THR A 1 281 ? 24.644 46.411 28.563 1.00 16.42 4213 THR A N 1
ATOM 1962 C CA . THR A 1 281 ? 25.682 46.916 29.465 1.00 17.22 4213 THR A CA 1
ATOM 1963 C C . THR A 1 281 ? 25.510 46.374 30.897 1.00 17.28 4213 THR A C 1
ATOM 1964 O O . THR A 1 281 ? 24.408 45.932 31.318 1.00 17.39 4213 THR A O 1
ATOM 1968 N N . LYS A 1 282 ? 26.614 46.406 31.638 1.00 17.12 4214 LYS A N 1
ATOM 1969 C CA . LYS A 1 282 ? 26.583 46.135 33.070 1.00 19.89 4214 LYS A CA 1
ATOM 1970 C C . LYS A 1 282 ? 25.512 47.008 33.732 1.00 20.70 4214 LYS A C 1
ATOM 1971 O O . LYS A 1 282 ? 24.812 46.536 34.633 1.00 22.13 4214 LYS A O 1
ATOM 1977 N N . SER A 1 283 ? 25.366 48.263 33.293 1.00 21.26 4215 SER A N 1
ATOM 1978 C CA . SER A 1 283 ? 24.380 49.177 33.912 1.00 23.39 4215 SER A CA 1
ATOM 1979 C C . SER A 1 283 ? 22.938 48.735 33.621 1.00 23.50 4215 SER A C 1
ATOM 1980 O O . SER A 1 283 ? 21.996 49.182 34.290 1.00 25.18 4215 SER A O 1
ATOM 1983 N N . GLY A 1 284 ? 22.785 47.849 32.648 1.00 21.44 4216 GLY A N 1
ATOM 1984 C CA . GLY A 1 284 ? 21.439 47.332 32.316 1.00 21.05 4216 GLY A CA 1
ATOM 1985 C C . GLY A 1 284 ? 20.816 47.996 31.104 1.00 20.74 4216 GLY A C 1
ATOM 1986 O O . GLY A 1 284 ? 19.640 47.739 30.800 1.00 20.61 4216 GLY A O 1
ATOM 1987 N N . ALA A 1 285 ? 21.591 48.822 30.390 1.00 19.76 4217 ALA A N 1
ATOM 1988 C CA . ALA A 1 285 ? 21.098 49.475 29.172 1.00 19.30 4217 ALA A CA 1
ATOM 1989 C C . ALA A 1 285 ? 21.183 48.516 28.004 1.00 18.84 4217 ALA A C 1
ATOM 1990 O O . ALA A 1 285 ? 22.107 47.716 27.941 1.00 18.24 4217 ALA A O 1
ATOM 1992 N N . VAL A 1 286 ? 20.230 48.618 27.084 1.00 18.41 4218 VAL A N 1
ATOM 1993 C CA . VAL A 1 286 ? 20.276 47.876 25.833 1.00 17.85 4218 VAL A CA 1
ATOM 1994 C C . VAL A 1 286 ? 20.463 48.853 24.696 1.00 18.41 4218 VAL A C 1
ATOM 1995 O O . VAL A 1 286 ? 19.721 49.842 24.598 1.00 17.94 4218 VAL A O 1
ATOM 1999 N N . TYR A 1 287 ? 21.422 48.547 23.810 1.00 17.55 4219 TYR A N 1
ATOM 2000 C CA . TYR A 1 287 ? 21.616 49.314 22.579 1.00 17.71 4219 TYR A CA 1
ATOM 2001 C C . TYR A 1 287 ? 21.271 48.415 21.395 1.00 16.78 4219 TYR A C 1
ATOM 2002 O O . TYR A 1 287 ? 21.640 47.246 21.395 1.00 16.49 4219 TYR A O 1
ATOM 2011 N N . THR A 1 288 ? 20.588 48.960 20.391 1.00 17.08 4220 THR A N 1
ATOM 2012 C CA . THR A 1 288 ? 20.412 48.226 19.153 1.00 17.22 4220 THR A CA 1
ATOM 2013 C C . THR A 1 288 ? 20.733 49.141 17.969 1.00 18.08 4220 THR A C 1
ATOM 2014 O O . THR A 1 288 ? 20.676 50.364 18.078 1.00 17.73 4220 THR A O 1
ATOM 2018 N N . TRP A 1 289 ? 21.145 48.524 16.872 1.00 17.13 4221 TRP A N 1
ATOM 2019 C CA . TRP A 1 289 ? 21.399 49.256 15.631 1.00 17.53 4221 TRP A CA 1
ATOM 2020 C C . TRP A 1 289 ? 21.337 48.279 14.462 1.00 18.75 4221 TRP A C 1
ATOM 2021 O O . TRP A 1 289 ? 21.445 47.061 14.646 1.00 17.16 4221 TRP A O 1
ATOM 2032 N N . GLY A 1 290 ? 21.130 48.818 13.266 1.00 17.66 4222 GLY A N 1
ATOM 2033 C CA . GLY A 1 290 ? 20.991 48.003 12.062 1.00 16.83 4222 GLY A CA 1
ATOM 2034 C C . GLY A 1 290 ? 19.645 48.226 11.368 1.00 17.40 4222 GLY A C 1
ATOM 2035 O O . GLY A 1 290 ? 19.096 49.345 11.385 1.00 18.23 4222 GLY A O 1
ATOM 2036 N N . LYS A 1 291 ? 19.185 47.185 10.666 1.00 17.28 4223 LYS A N 1
ATOM 2037 C CA . LYS A 1 291 ? 17.989 47.264 9.844 1.00 17.72 4223 LYS A CA 1
ATOM 2038 C C . LYS A 1 291 ? 16.734 47.513 10.689 1.00 19.70 4223 LYS A C 1
ATOM 2039 O O . LYS A 1 291 ? 16.509 46.820 11.679 1.00 18.51 4223 LYS A O 1
ATOM 2045 N N . GLY A 1 292 ? 15.927 48.504 10.300 1.00 19.43 4224 GLY A N 1
ATOM 2046 C CA . GLY A 1 292 ? 14.784 48.901 11.151 1.00 20.23 4224 GLY A CA 1
ATOM 2047 C C . GLY A 1 292 ? 13.470 48.264 10.753 1.00 21.03 4224 GLY A C 1
ATOM 2048 O O . GLY A 1 292 ? 12.491 48.343 11.483 1.00 21.86 4224 GLY A O 1
ATOM 2049 N N . ASP A 1 293 ? 13.417 47.656 9.576 1.00 21.87 4225 ASP A N 1
ATOM 2050 C CA . ASP A 1 293 ? 12.156 47.072 9.117 1.00 22.84 4225 ASP A CA 1
ATOM 2051 C C . ASP A 1 293 ? 11.525 46.155 10.177 1.00 22.63 4225 ASP A C 1
ATOM 2052 O O . ASP A 1 293 ? 12.216 45.334 10.791 1.00 21.51 4225 ASP A O 1
ATOM 2057 N N . TYR A 1 294 ? 10.196 46.243 10.315 1.00 22.79 4226 TYR A N 1
ATOM 2058 C CA . TYR A 1 294 ? 9.408 45.341 11.160 1.00 23.52 4226 TYR A CA 1
ATOM 2059 C C . TYR A 1 294 ? 9.703 45.465 12.650 1.00 22.01 4226 TYR A C 1
ATOM 2060 O O . TYR A 1 294 ? 9.369 44.585 13.439 1.00 23.52 4226 TYR A O 1
ATOM 2069 N N . HIS A 1 295 ? 10.322 46.573 13.013 1.00 21.52 4227 HIS A N 1
ATOM 2070 C CA . HIS A 1 295 ? 10.487 46.986 14.420 1.00 20.81 4227 HIS A CA 1
ATOM 2071 C C . HIS A 1 295 ? 11.444 46.172 15.264 1.00 19.75 4227 HIS A C 1
ATOM 2072 O O . HIS A 1 295 ? 11.425 46.256 16.485 1.00 18.98 4227 HIS A O 1
ATOM 2079 N N . ARG A 1 296 ? 12.332 45.429 14.611 1.00 18.62 4228 ARG A N 1
ATOM 2080 C CA . ARG A 1 296 ? 13.255 44.604 15.330 1.00 19.23 4228 ARG A CA 1
ATOM 2081 C C . ARG A 1 296 ? 14.125 45.413 16.324 1.00 17.88 4228 ARG A C 1
ATOM 2082 O O . ARG A 1 296 ? 14.570 44.849 17.309 1.00 18.14 4228 ARG A O 1
ATOM 2090 N N . LEU A 1 297 ? 14.369 46.702 16.074 1.00 17.36 4229 LEU A N 1
ATOM 2091 C CA . LEU A 1 297 ? 15.319 47.455 16.936 1.00 17.12 4229 LEU A CA 1
ATOM 2092 C C . LEU A 1 297 ? 14.679 47.984 18.221 1.00 17.64 4229 LEU A C 1
ATOM 2093 O O . LEU A 1 297 ? 15.387 48.344 19.148 1.00 18.11 4229 LEU A O 1
ATOM 2098 N N . GLY A 1 298 ? 13.359 48.112 18.201 1.00 18.24 4230 GLY A N 1
ATOM 2099 C CA . GLY A 1 298 ? 12.583 48.552 19.388 1.00 19.91 4230 GLY A CA 1
ATOM 2100 C C . GLY A 1 298 ? 12.594 50.046 19.705 1.00 19.76 4230 GLY A C 1
ATOM 2101 O O . GLY A 1 298 ? 12.274 50.430 20.832 1.00 19.55 4230 GLY A O 1
ATOM 2102 N N . HIS A 1 299 ? 12.930 50.892 18.725 1.00 20.00 4231 HIS A N 1
ATOM 2103 C CA . HIS A 1 299 ? 12.964 52.362 18.951 1.00 21.05 4231 HIS A CA 1
ATOM 2104 C C . HIS A 1 299 ? 11.671 53.087 18.645 1.00 23.57 4231 HIS A C 1
ATOM 2105 O O . HIS A 1 299 ? 11.541 54.280 18.929 1.00 25.93 4231 HIS A O 1
ATOM 2112 N N . GLY A 1 300 ? 10.684 52.387 18.106 1.00 23.95 4232 GLY A N 1
ATOM 2113 C CA . GLY A 1 300 ? 9.394 53.049 17.886 1.00 27.29 4232 GLY A CA 1
ATOM 2114 C C . GLY A 1 300 ? 9.254 53.609 16.480 1.00 28.54 4232 GLY A C 1
ATOM 2115 O O . GLY A 1 300 ? 8.378 54.430 16.210 1.00 30.54 4232 GLY A O 1
ATOM 2116 N N . SER A 1 301 ? 10.109 53.175 15.575 1.00 28.08 4233 SER A N 1
ATOM 2117 C CA . SER A 1 301 ? 9.939 53.526 14.149 1.00 29.86 4233 SER A CA 1
ATOM 2118 C C . SER A 1 301 ? 10.656 52.463 13.366 1.00 28.20 4233 SER A C 1
ATOM 2119 O O . SER A 1 301 ? 11.410 51.685 13.948 1.00 27.41 4233 SER A O 1
ATOM 2122 N N . ASP A 1 302 ? 10.429 52.385 12.060 1.00 28.07 4234 ASP A N 1
ATOM 2123 C CA . ASP A 1 302 ? 11.184 51.402 11.308 1.00 27.07 4234 ASP A CA 1
ATOM 2124 C C . ASP A 1 302 ? 12.416 51.977 10.576 1.00 26.75 4234 ASP A C 1
ATOM 2125 O O . ASP A 1 302 ? 12.965 51.305 9.695 1.00 26.63 4234 ASP A O 1
ATOM 2130 N N . ASP A 1 303 ? 12.879 53.172 10.970 1.00 25.59 4235 ASP A N 1
ATOM 2131 C CA . ASP A 1 303 ? 14.114 53.723 10.376 1.00 26.03 4235 ASP A CA 1
ATOM 2132 C C . ASP A 1 303 ? 15.315 52.836 10.723 1.00 24.26 4235 ASP A C 1
ATOM 2133 O O . ASP A 1 303 ? 15.402 52.311 11.852 1.00 23.10 4235 ASP A O 1
ATOM 2138 N N . HIS A 1 304 ? 16.241 52.684 9.763 1.00 22.15 4236 HIS A N 1
ATOM 2139 C CA . HIS A 1 304 ? 17.546 52.046 10.025 1.00 20.90 4236 HIS A CA 1
ATOM 2140 C C . HIS A 1 304 ? 18.303 52.922 11.003 1.00 21.38 4236 HIS A C 1
ATOM 2141 O O . HIS A 1 304 ? 18.163 54.153 10.990 1.00 23.23 4236 HIS A O 1
ATOM 2148 N N . VAL A 1 305 ? 19.088 52.284 11.858 1.00 19.99 4237 VAL A N 1
ATOM 2149 C CA . VAL A 1 305 ? 19.867 52.963 12.884 1.00 20.56 4237 VAL A CA 1
ATOM 2150 C C . VAL A 1 305 ? 21.337 52.587 12.705 1.00 20.42 4237 VAL A C 1
ATOM 2151 O O . VAL A 1 305 ? 21.708 51.406 12.737 1.00 20.42 4237 VAL A O 1
ATOM 2155 N N . ARG A 1 306 ? 22.185 53.590 12.454 1.00 20.84 4238 ARG A N 1
ATOM 2156 C CA . ARG A 1 306 ? 23.529 53.262 11.950 1.00 20.56 4238 ARG A CA 1
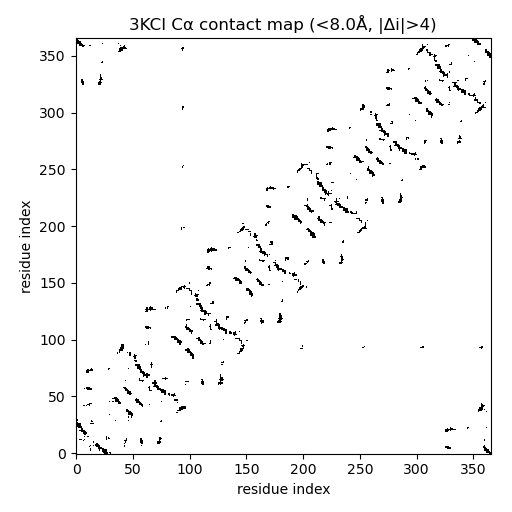ATOM 2157 C C . ARG A 1 306 ? 24.647 53.410 12.968 1.00 20.17 4238 ARG A C 1
ATOM 2158 O O . ARG A 1 306 ? 25.813 53.184 12.646 1.00 19.85 4238 ARG A O 1
ATOM 2166 N N . ARG A 1 307 ? 24.294 53.804 14.195 1.00 20.25 4239 ARG A N 1
ATOM 2167 C CA . ARG A 1 307 ? 25.215 53.801 15.342 1.00 21.03 4239 ARG A CA 1
ATOM 2168 C C . ARG A 1 307 ? 24.432 53.311 16.557 1.00 21.08 4239 ARG A C 1
ATOM 2169 O O . ARG A 1 307 ? 23.225 53.545 16.643 1.00 22.30 4239 ARG A O 1
ATOM 2177 N N . PRO A 1 308 ? 25.104 52.656 17.510 1.00 21.22 4240 PRO A N 1
ATOM 2178 C CA . PRO A 1 308 ? 24.356 52.056 18.632 1.00 20.32 4240 PRO A CA 1
ATOM 2179 C C . PRO A 1 308 ? 23.483 53.100 19.304 1.00 20.82 4240 PRO A C 1
ATOM 2180 O O . PRO A 1 308 ? 23.958 54.215 19.608 1.00 21.97 4240 PRO A O 1
ATOM 2184 N N . ARG A 1 309 ? 22.223 52.739 19.494 1.00 19.59 4241 ARG A N 1
ATOM 2185 C CA . ARG A 1 309 ? 21.264 53.647 20.118 1.00 20.27 4241 ARG A CA 1
ATOM 2186 C C . ARG A 1 309 ? 20.608 52.938 21.297 1.00 19.21 4241 ARG A C 1
ATOM 2187 O O . ARG A 1 309 ? 20.161 51.796 21.161 1.00 18.89 4241 ARG A O 1
ATOM 2195 N N . GLN A 1 310 ? 20.581 53.609 22.448 1.00 19.97 4242 GLN A N 1
ATOM 2196 C CA . GLN A 1 310 ? 19.962 52.999 23.644 1.00 20.11 4242 GLN A CA 1
ATOM 2197 C C . GLN A 1 310 ? 18.476 52.890 23.410 1.00 20.36 4242 GLN A C 1
ATOM 2198 O O . GLN A 1 310 ? 17.853 53.830 22.885 1.00 20.84 4242 GLN A O 1
ATOM 2204 N N . VAL A 1 311 ? 17.905 51.756 23.818 1.00 19.11 4243 VAL A N 1
ATOM 2205 C CA . VAL A 1 311 ? 16.484 51.496 23.676 1.00 19.07 4243 VAL A CA 1
ATOM 2206 C C . VAL A 1 311 ? 15.794 52.209 24.821 1.00 20.74 4243 VAL A C 1
ATOM 2207 O O . VAL A 1 311 ? 15.860 51.784 25.978 1.00 21.07 4243 VAL A O 1
ATOM 2211 N N . GLN A 1 312 ? 15.160 53.321 24.491 1.00 20.72 4244 GLN A N 1
ATOM 2212 C CA . GLN A 1 312 ? 14.644 54.201 25.526 1.00 23.69 4244 GLN A CA 1
ATOM 2213 C C . GLN A 1 312 ? 13.421 53.612 26.241 1.00 23.48 4244 GLN A C 1
ATOM 2214 O O . GLN A 1 312 ? 13.130 53.962 27.375 1.00 23.78 4244 GLN A O 1
ATOM 2220 N N . GLY A 1 313 ? 12.744 52.664 25.598 1.00 23.38 4245 GLY A N 1
ATOM 2221 C CA . GLY A 1 313 ? 11.627 51.974 26.236 1.00 25.38 4245 GLY A CA 1
ATOM 2222 C C . GLY A 1 313 ? 12.049 51.066 27.394 1.00 24.86 4245 GLY A C 1
ATOM 2223 O O . GLY A 1 313 ? 11.190 50.570 28.129 1.00 26.18 4245 GLY A O 1
ATOM 2224 N N . LEU A 1 314 ? 13.357 50.834 27.531 1.00 23.37 4246 LEU A N 1
ATOM 2225 C CA . LEU A 1 314 ? 13.922 50.094 28.692 1.00 23.63 4246 LEU A CA 1
ATOM 2226 C C . LEU A 1 314 ? 14.699 50.983 29.671 1.00 24.75 4246 LEU A C 1
ATOM 2227 O O . LEU A 1 314 ? 15.273 50.489 30.662 1.00 24.34 4246 LEU A O 1
ATOM 2232 N N . GLN A 1 315 ? 14.637 52.292 29.438 1.00 26.50 4247 GLN A N 1
ATOM 2233 C CA . GLN A 1 315 ? 15.287 53.293 30.294 1.00 29.87 4247 GLN A CA 1
ATOM 2234 C C . GLN A 1 315 ? 14.957 53.054 31.754 1.00 30.23 4247 GLN A C 1
ATOM 2235 O O . GLN A 1 315 ? 13.782 53.001 32.133 1.00 29.64 4247 GLN A O 1
ATOM 2241 N N . GLY A 1 316 ? 16.000 52.951 32.592 1.00 31.10 4248 GLY A N 1
ATOM 2242 C CA . GLY A 1 316 ? 15.804 52.746 34.026 1.00 31.61 4248 GLY A CA 1
ATOM 2243 C C . GLY A 1 316 ? 15.326 51.367 34.450 1.00 31.47 4248 GLY A C 1
ATOM 2244 O O . GLY A 1 316 ? 14.964 51.161 35.631 1.00 32.62 4248 GLY A O 1
ATOM 2245 N N . LYS A 1 317 ? 15.305 50.426 33.505 1.00 28.11 4249 LYS A N 1
ATOM 2246 C CA . LYS A 1 317 ? 15.041 49.022 33.830 1.00 27.70 4249 LYS A CA 1
ATOM 2247 C C . LYS A 1 317 ? 16.361 48.282 33.761 1.00 26.72 4249 LYS A C 1
ATOM 2248 O O . LYS A 1 317 ? 17.098 48.444 32.797 1.00 27.45 4249 LYS A O 1
ATOM 2254 N N . LYS A 1 318 ? 16.656 47.467 34.764 1.00 24.22 4250 LYS A N 1
ATOM 2255 C CA . LYS A 1 318 ? 17.983 46.873 34.858 1.00 22.68 4250 LYS A CA 1
ATOM 2256 C C . LYS A 1 318 ? 17.942 45.533 34.158 1.00 21.33 4250 LYS A C 1
ATOM 2257 O O . LYS A 1 318 ? 17.668 44.513 34.779 1.00 20.83 4250 LYS A O 1
ATOM 2263 N N . VAL A 1 319 ? 18.250 45.531 32.865 1.00 19.63 4251 VAL A N 1
ATOM 2264 C CA . VAL A 1 319 ? 18.142 44.322 32.070 1.00 18.73 4251 VAL A CA 1
ATOM 2265 C C . VAL A 1 319 ? 19.342 43.426 32.367 1.00 18.17 4251 VAL A C 1
ATOM 2266 O O . VAL A 1 319 ? 20.494 43.898 32.405 1.00 19.94 4251 VAL A O 1
ATOM 2270 N N . ILE A 1 320 ? 19.085 42.153 32.621 1.00 18.70 4252 ILE A N 1
ATOM 2271 C CA . ILE A 1 320 ? 20.170 41.195 32.980 1.00 19.60 4252 ILE A CA 1
ATOM 2272 C C . ILE A 1 320 ? 20.439 40.159 31.884 1.00 20.06 4252 ILE A C 1
ATOM 2273 O O . ILE A 1 320 ? 21.492 39.487 31.884 1.00 19.03 4252 ILE A O 1
ATOM 2278 N N . ALA A 1 321 ? 19.509 40.018 30.948 1.00 18.75 4253 ALA A N 1
ATOM 2279 C CA . ALA A 1 321 ? 19.686 39.055 29.857 1.00 19.33 4253 ALA A CA 1
ATOM 2280 C C . ALA A 1 321 ? 18.889 39.489 28.681 1.00 18.88 4253 ALA A C 1
ATOM 2281 O O . ALA A 1 321 ? 17.765 39.987 28.829 1.00 18.16 4253 ALA A O 1
ATOM 2283 N N . ILE A 1 322 ? 19.434 39.245 27.505 1.00 18.75 4254 ILE A N 1
ATOM 2284 C CA . ILE A 1 322 ? 18.646 39.519 26.300 1.00 18.76 4254 ILE A CA 1
ATOM 2285 C C . ILE A 1 322 ? 18.921 38.424 25.297 1.00 19.15 4254 ILE A C 1
ATOM 2286 O O . ILE A 1 322 ? 20.030 37.848 25.281 1.00 20.40 4254 ILE A O 1
ATOM 2291 N N . ALA A 1 323 ? 17.924 38.108 24.477 1.00 18.70 4255 ALA A N 1
ATOM 2292 C CA . ALA A 1 323 ? 18.106 37.149 23.408 1.00 19.39 4255 ALA A CA 1
ATOM 2293 C C . ALA A 1 323 ? 17.405 37.667 22.160 1.00 19.81 4255 ALA A C 1
ATOM 2294 O O . ALA A 1 323 ? 16.425 38.423 22.262 1.00 18.91 4255 ALA A O 1
ATOM 2296 N N A THR A 1 324 ? 17.954 37.331 20.983 0.50 19.74 4256 THR A N 1
ATOM 2297 N N B THR A 1 324 ? 17.835 37.167 21.012 0.50 19.53 4256 THR A N 1
ATOM 2298 C CA A THR A 1 324 ? 17.339 37.744 19.716 0.50 20.77 4256 THR A CA 1
ATOM 2299 C CA B THR A 1 324 ? 17.392 37.716 19.770 0.50 19.77 4256 THR A CA 1
ATOM 2300 C C A THR A 1 324 ? 16.918 36.534 18.914 0.50 20.24 4256 THR A C 1
ATOM 2301 C C B THR A 1 324 ? 16.981 36.577 18.838 0.50 19.88 4256 THR A C 1
ATOM 2302 O O A THR A 1 324 ? 17.620 35.513 18.880 0.50 20.56 4256 THR A O 1
ATOM 2303 O O B THR A 1 324 ? 17.753 35.620 18.670 0.50 19.94 4256 THR A O 1
ATOM 2310 N N . GLY A 1 325 ? 15.797 36.676 18.238 1.00 19.27 4257 GLY A N 1
ATOM 2311 C CA . GLY A 1 325 ? 15.406 35.769 17.148 1.00 19.95 4257 GLY A CA 1
ATOM 2312 C C . GLY A 1 325 ? 15.790 36.478 15.850 1.00 19.54 4257 GLY A C 1
ATOM 2313 O O . GLY A 1 325 ? 16.651 37.382 15.843 1.00 19.86 4257 GLY A O 1
ATOM 2314 N N . SER A 1 326 ? 15.169 36.089 14.750 1.00 19.45 4258 SER A N 1
ATOM 2315 C CA . SER A 1 326 ? 15.447 36.766 13.484 1.00 19.55 4258 SER A CA 1
ATOM 2316 C C . SER A 1 326 ? 14.971 38.222 13.472 1.00 18.69 4258 SER A C 1
ATOM 2317 O O . SER A 1 326 ? 15.714 39.114 13.074 1.00 18.35 4258 SER A O 1
ATOM 2320 N N . LEU A 1 327 ? 13.747 38.456 13.948 1.00 18.55 4259 LEU A N 1
ATOM 2321 C CA . LEU A 1 327 ? 13.118 39.768 13.840 1.00 18.93 4259 LEU A CA 1
ATOM 2322 C C . LEU A 1 327 ? 12.521 40.239 15.161 1.00 18.21 4259 LEU A C 1
ATOM 2323 O O . LEU A 1 327 ? 11.756 41.205 15.189 1.00 17.78 4259 LEU A O 1
ATOM 2328 N N . HIS A 1 328 ? 12.920 39.610 16.267 1.00 17.64 4260 HIS A N 1
ATOM 2329 C CA . HIS A 1 328 ? 12.349 39.987 17.552 1.00 17.72 4260 HIS A CA 1
ATOM 2330 C C . HIS A 1 328 ? 13.377 39.849 18.644 1.00 17.58 4260 HIS A C 1
ATOM 2331 O O . HIS A 1 328 ? 14.377 39.137 18.474 1.00 17.13 4260 HIS A O 1
ATOM 2338 N N . CYS A 1 329 ? 13.123 40.540 19.757 1.00 18.17 4261 CYS A N 1
ATOM 2339 C CA . CYS A 1 329 ? 13.948 40.446 20.948 1.00 17.69 4261 CYS A CA 1
ATOM 2340 C C . CYS A 1 329 ? 13.125 40.101 22.175 1.00 18.32 4261 CYS A C 1
ATOM 2341 O O . CYS A 1 329 ? 11.937 40.419 22.250 1.00 18.82 4261 CYS A O 1
ATOM 2344 N N . VAL A 1 330 ? 13.769 39.446 23.134 1.00 18.07 4262 VAL A N 1
ATOM 2345 C CA . VAL A 1 330 ? 13.181 39.195 24.453 1.00 17.78 4262 VAL A CA 1
ATOM 2346 C C . VAL A 1 330 ? 14.249 39.579 25.495 1.00 18.54 4262 VAL A C 1
ATOM 2347 O O . VAL A 1 330 ? 15.450 39.340 25.271 1.00 18.56 4262 VAL A O 1
ATOM 2351 N N . CYS A 1 331 ? 13.846 40.169 26.629 1.00 17.94 4263 CYS A N 1
ATOM 2352 C CA . CYS A 1 331 ? 14.859 40.409 27.656 1.00 18.02 4263 CYS A CA 1
ATOM 2353 C C . CYS A 1 331 ? 14.187 40.348 29.031 1.00 19.03 4263 CYS A C 1
ATOM 2354 O O . CYS A 1 331 ? 12.938 40.356 29.137 1.00 18.33 4263 CYS A O 1
ATOM 2357 N N . CYS A 1 332 ? 14.996 40.226 30.080 1.00 18.48 4264 CYS A N 1
ATOM 2358 C CA . CYS A 1 332 ? 14.424 40.220 31.434 1.00 18.87 4264 CYS A CA 1
ATOM 2359 C C . CYS A 1 332 ? 15.234 41.116 32.347 1.00 19.01 4264 CYS A C 1
ATOM 2360 O O . CYS A 1 332 ? 16.411 41.370 32.113 1.00 18.22 4264 CYS A O 1
ATOM 2363 N N . THR A 1 333 ? 14.588 41.616 33.394 1.00 19.38 4265 THR A N 1
ATOM 2364 C CA . THR A 1 333 ? 15.270 42.504 34.324 1.00 19.21 4265 THR A CA 1
ATOM 2365 C C . THR A 1 333 ? 15.609 41.794 35.627 1.00 19.99 4265 THR A C 1
ATOM 2366 O O . THR A 1 333 ? 15.145 40.683 35.875 1.00 19.96 4265 THR A O 1
ATOM 2370 N N . GLU A 1 334 ? 16.346 42.485 36.500 1.00 19.93 4266 GLU A N 1
ATOM 2371 C CA . GLU A 1 334 ? 16.750 41.876 37.780 1.00 22.38 4266 GLU A CA 1
ATOM 2372 C C . GLU A 1 334 ? 15.554 41.438 38.571 1.00 23.49 4266 GLU A C 1
ATOM 2373 O O . GLU A 1 334 ? 15.619 40.423 39.265 1.00 24.56 4266 GLU A O 1
ATOM 2379 N N . ASP A 1 335 ? 14.472 42.210 38.503 1.00 24.18 4267 ASP A N 1
ATOM 2380 C CA . ASP A 1 335 ? 13.265 41.861 39.303 1.00 25.88 4267 ASP A CA 1
ATOM 2381 C C . ASP A 1 335 ? 12.256 40.940 38.626 1.00 26.38 4267 ASP A C 1
ATOM 2382 O O . ASP A 1 335 ? 11.177 40.667 39.182 1.00 27.31 4267 ASP A O 1
ATOM 2387 N N . GLY A 1 336 ? 12.621 40.426 37.466 1.00 24.83 4268 GLY A N 1
ATOM 2388 C CA . GLY A 1 336 ? 11.818 39.408 36.793 1.00 26.47 4268 GLY A CA 1
ATOM 2389 C C . GLY A 1 336 ? 10.736 39.963 35.870 1.00 27.02 4268 GLY A C 1
ATOM 2390 O O . GLY A 1 336 ? 9.726 39.291 35.625 1.00 29.67 4268 GLY A O 1
ATOM 2391 N N . GLU A 1 337 ? 10.907 41.174 35.344 1.00 25.42 4269 GLU A N 1
ATOM 2392 C CA . GLU A 1 337 ? 9.984 41.637 34.314 1.00 25.27 4269 GLU A CA 1
ATOM 2393 C C . GLU A 1 337 ? 10.551 41.154 32.999 1.00 24.01 4269 GLU A C 1
ATOM 2394 O O . GLU A 1 337 ? 11.777 41.195 32.829 1.00 22.77 4269 GLU A O 1
ATOM 2400 N N . VAL A 1 338 ? 9.678 40.709 32.088 1.00 20.33 4270 VAL A N 1
ATOM 2401 C CA . VAL A 1 338 ? 10.103 40.249 30.744 1.00 19.45 4270 VAL A CA 1
ATOM 2402 C C . VAL A 1 338 ? 9.479 41.153 29.692 1.00 19.67 4270 VAL A C 1
ATOM 2403 O O . VAL A 1 338 ? 8.312 41.533 29.810 1.00 19.57 4270 VAL A O 1
ATOM 2407 N N . TYR A 1 339 ? 10.286 41.543 28.694 1.00 19.64 4271 TYR A N 1
ATOM 2408 C CA . TYR A 1 339 ? 9.861 42.463 27.642 1.00 20.08 4271 TYR A CA 1
ATOM 2409 C C . TYR A 1 339 ? 10.132 41.807 26.307 1.00 19.43 4271 TYR A C 1
ATOM 2410 O O . TYR A 1 339 ? 11.143 41.110 26.156 1.00 18.73 4271 TYR A O 1
ATOM 2419 N N . THR A 1 340 ? 9.230 42.010 25.349 1.00 19.16 4272 THR A N 1
ATOM 2420 C CA . THR A 1 340 ? 9.500 41.632 23.957 1.00 18.55 4272 THR A CA 1
ATOM 2421 C C . THR A 1 340 ? 9.170 42.806 23.056 1.00 19.01 4272 THR A C 1
ATOM 2422 O O . THR A 1 340 ? 8.413 43.721 23.461 1.00 20.01 4272 THR A O 1
ATOM 2426 N N . TRP A 1 341 ? 9.713 42.760 21.838 1.00 18.43 4273 TRP A N 1
ATOM 2427 C CA . TRP A 1 341 ? 9.306 43.667 20.771 1.00 18.90 4273 TRP A CA 1
ATOM 2428 C C . TRP A 1 341 ? 9.761 43.111 19.439 1.00 18.88 4273 TRP A C 1
ATOM 2429 O O . TRP A 1 341 ? 10.561 42.183 19.398 1.00 17.95 4273 TRP A O 1
ATOM 2440 N N . GLY A 1 342 ? 9.222 43.666 18.354 1.00 19.18 4274 GLY A N 1
ATOM 2441 C CA . GLY A 1 342 ? 9.685 43.285 17.006 1.00 18.78 4274 GLY A CA 1
ATOM 2442 C C . GLY A 1 342 ? 8.534 42.717 16.216 1.00 20.21 4274 GLY A C 1
ATOM 2443 O O . GLY A 1 342 ? 7.379 43.092 16.418 1.00 20.42 4274 GLY A O 1
ATOM 2444 N N . ASP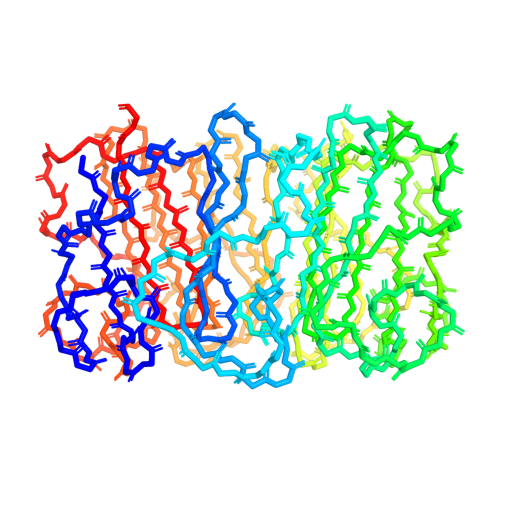 A 1 343 ? 8.840 41.799 15.302 1.00 20.69 4275 ASP A N 1
ATOM 2445 C CA . ASP A 1 343 ? 7.796 41.171 14.486 1.00 20.73 4275 ASP A CA 1
ATOM 2446 C C . ASP A 1 343 ? 7.076 40.104 15.277 1.00 21.13 4275 ASP A C 1
ATOM 2447 O O . ASP A 1 343 ? 7.637 39.512 16.192 1.00 19.73 4275 ASP A O 1
ATOM 2452 N N . ASN A 1 344 ? 5.809 39.863 14.929 1.00 21.09 4276 ASN A N 1
ATOM 2453 C CA . ASN A 1 344 ? 4.983 38.921 15.672 1.00 21.80 4276 ASN A CA 1
ATOM 2454 C C . ASN A 1 344 ? 4.193 37.981 14.752 1.00 22.33 4276 ASN A C 1
ATOM 2455 O O . ASN A 1 344 ? 3.145 37.439 15.143 1.00 22.71 4276 ASN A O 1
ATOM 2460 N N . ASP A 1 345 ? 4.695 37.717 13.546 1.00 23.37 4277 ASP A N 1
ATOM 2461 C CA . ASP A 1 345 ? 3.857 36.963 12.585 1.00 24.83 4277 ASP A CA 1
ATOM 2462 C C . ASP A 1 345 ? 3.550 35.540 13.055 1.00 25.22 4277 ASP A C 1
ATOM 2463 O O . ASP A 1 345 ? 2.513 34.953 12.671 1.00 25.87 4277 ASP A O 1
ATOM 2468 N N . GLU A 1 346 ? 4.453 34.992 13.871 1.00 23.08 4278 GLU A N 1
ATOM 2469 C CA . GLU A 1 346 ? 4.290 33.650 14.420 1.00 23.66 4278 GLU A CA 1
ATOM 2470 C C . GLU A 1 346 ? 3.889 33.633 15.904 1.00 22.01 4278 GLU A C 1
ATOM 2471 O O . GLU A 1 346 ? 3.845 32.572 16.521 1.00 22.97 4278 GLU A O 1
ATOM 2477 N N . GLY A 1 347 ? 3.580 34.795 16.462 1.00 21.42 4279 GLY A N 1
ATOM 2478 C CA . GLY A 1 347 ? 3.198 34.857 17.889 1.00 20.44 4279 GLY A CA 1
ATOM 2479 C C . GLY A 1 347 ? 4.389 34.893 18.840 1.00 20.61 4279 GLY A C 1
ATOM 2480 O O . GLY A 1 347 ? 4.225 34.693 20.044 1.00 20.72 4279 GLY A O 1
ATOM 2481 N N . GLN A 1 348 ? 5.576 35.160 18.299 1.00 19.14 4280 GLN A N 1
ATOM 2482 C CA . GLN A 1 348 ? 6.816 35.090 19.092 1.00 19.29 4280 GLN A CA 1
ATOM 2483 C C . GLN A 1 348 ? 6.953 36.203 20.141 1.00 19.08 4280 GLN A C 1
ATOM 2484 O O . GLN A 1 348 ? 7.862 36.140 20.984 1.00 19.07 4280 GLN A O 1
ATOM 2490 N N . LEU A 1 349 ? 6.055 37.192 20.127 1.00 18.60 4281 LEU A N 1
ATOM 2491 C CA . LEU A 1 349 ? 6.127 38.219 21.168 1.00 19.39 4281 LEU A CA 1
ATOM 2492 C C . LEU A 1 3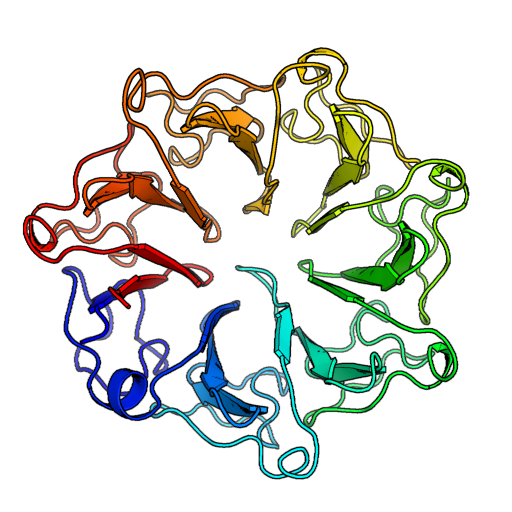49 ? 5.350 37.855 22.432 1.00 21.02 4281 LEU A C 1
ATOM 2493 O O . LEU A 1 349 ? 5.590 38.424 23.505 1.00 21.96 4281 LEU A O 1
ATOM 2498 N N . GLY A 1 350 ? 4.424 36.915 22.297 1.00 21.72 4282 GLY A N 1
ATOM 2499 C CA . GLY A 1 350 ? 3.729 36.349 23.470 1.00 22.09 4282 GLY A CA 1
ATOM 2500 C C . GLY A 1 350 ? 2.631 37.197 24.080 1.00 22.68 4282 GLY A C 1
ATOM 2501 O O . GLY A 1 350 ? 2.334 37.061 25.285 1.00 23.74 4282 GLY A O 1
ATOM 2502 N N . ASP A 1 351 ? 1.973 38.033 23.271 1.00 23.49 4283 ASP A N 1
ATOM 2503 C CA . ASP A 1 351 ? 0.881 38.872 23.783 1.00 24.51 4283 ASP A CA 1
ATOM 2504 C C . ASP A 1 351 ? -0.508 38.415 23.318 1.00 26.30 4283 ASP A C 1
ATOM 2505 O O . ASP A 1 351 ? -1.467 39.172 23.418 1.00 26.85 4283 ASP A O 1
ATOM 2510 N N . GLY A 1 352 ? -0.609 37.184 22.818 1.00 26.05 4284 GLY A N 1
ATOM 2511 C CA . GLY A 1 352 ? -1.907 36.669 22.359 1.00 27.82 4284 GLY A CA 1
ATOM 2512 C C . GLY A 1 352 ? -2.283 37.104 20.950 1.00 27.47 4284 GLY A C 1
ATOM 2513 O O . GLY A 1 352 ? -3.396 36.828 20.509 1.00 29.31 4284 GLY A O 1
ATOM 2514 N N . THR A 1 353 ? -1.374 37.776 20.240 1.00 25.65 4285 THR A N 1
ATOM 2515 C CA . THR A 1 353 ? -1.702 38.318 18.904 1.00 25.71 4285 THR A CA 1
ATOM 2516 C C . THR A 1 353 ? -0.634 37.929 17.896 1.00 24.55 4285 THR A C 1
ATOM 2517 O O . THR A 1 353 ? 0.343 37.281 18.258 1.00 23.69 4285 THR A O 1
ATOM 2521 N N . THR A 1 354 ? -0.833 38.304 16.639 1.00 24.98 4286 THR A N 1
ATOM 2522 C CA . THR A 1 354 ? 0.274 38.297 15.678 1.00 26.01 4286 THR A CA 1
ATOM 2523 C C . THR A 1 354 ? 0.593 39.727 15.189 1.00 25.66 4286 THR A C 1
ATOM 2524 O O . THR A 1 354 ? 1.070 39.925 14.053 1.00 25.85 4286 THR A O 1
ATOM 2528 N N . ASN A 1 355 ? 0.347 40.714 16.058 1.00 25.93 4287 ASN A N 1
ATOM 2529 C CA . ASN A 1 355 ? 0.656 42.131 15.767 1.00 25.85 4287 ASN A CA 1
ATOM 2530 C C . ASN A 1 355 ? 2.014 42.561 16.297 1.00 24.03 4287 ASN A C 1
ATOM 2531 O O . ASN A 1 355 ? 2.356 42.287 17.472 1.00 23.56 4287 ASN A O 1
ATOM 2536 N N . ALA A 1 356 ? 2.801 43.201 15.422 1.00 23.73 4288 ALA A N 1
ATOM 2537 C CA . ALA A 1 356 ? 4.150 43.680 15.776 1.00 22.92 4288 ALA A CA 1
ATOM 2538 C C . ALA A 1 356 ? 4.066 44.626 16.964 1.00 22.31 4288 ALA A C 1
ATOM 2539 O O . ALA A 1 356 ? 3.039 45.312 17.152 1.00 23.60 4288 ALA A O 1
ATOM 2541 N N . ILE A 1 357 ? 5.139 44.674 17.760 1.00 20.66 4289 ILE A N 1
ATOM 2542 C CA . ILE A 1 357 ? 5.221 45.599 18.864 1.00 21.31 4289 ILE A CA 1
ATOM 2543 C C . ILE A 1 357 ? 6.427 46.527 18.646 1.00 20.21 4289 ILE A C 1
ATOM 2544 O O . ILE A 1 357 ? 7.557 46.062 18.536 1.00 20.42 4289 ILE A O 1
ATOM 2549 N N . GLN A 1 358 ? 6.167 47.833 18.572 1.00 23.41 4290 GLN A N 1
ATOM 2550 C CA . GLN A 1 358 ? 7.194 48.797 18.144 1.00 23.49 4290 GLN A CA 1
ATOM 2551 C C . GLN A 1 358 ? 8.267 49.101 19.176 1.00 22.77 4290 GLN A C 1
ATOM 2552 O O . GLN A 1 358 ? 9.414 49.404 18.828 1.00 22.19 4290 GLN A O 1
ATOM 2558 N N . ARG A 1 359 ? 7.882 49.041 20.442 1.00 22.53 4291 ARG A N 1
ATOM 2559 C CA . ARG A 1 359 ? 8.766 49.398 21.565 1.00 22.45 4291 ARG A CA 1
ATOM 2560 C C . ARG A 1 359 ? 8.647 48.312 22.611 1.00 21.43 4291 ARG A C 1
ATOM 2561 O O . ARG A 1 359 ? 7.604 47.665 22.682 1.00 22.48 4291 ARG A O 1
ATOM 2565 N N . PRO A 1 360 ? 9.696 48.112 23.437 1.00 21.04 4292 PRO A N 1
ATOM 2566 C CA . PRO A 1 360 ? 9.593 47.028 24.430 1.00 19.86 4292 PRO A CA 1
ATOM 2567 C C . PRO A 1 360 ? 8.289 47.099 25.236 1.00 20.32 4292 PRO A C 1
ATOM 2568 O O . PRO A 1 360 ? 7.913 48.158 25.722 1.00 21.06 4292 PRO A O 1
ATOM 2572 N N . ARG A 1 361 ? 7.635 45.963 25.360 1.00 19.38 4293 ARG A N 1
ATOM 2573 C CA . ARG A 1 361 ? 6.392 45.882 26.107 1.00 21.21 4293 ARG A CA 1
ATOM 2574 C C . ARG A 1 361 ? 6.486 44.726 27.087 1.00 20.83 4293 ARG A C 1
ATOM 2575 O O . ARG A 1 361 ? 7.008 43.644 26.767 1.00 20.85 4293 ARG A O 1
ATOM 2583 N N . LEU A 1 362 ? 6.011 44.961 28.306 1.00 21.89 4294 LEU A N 1
ATOM 2584 C CA . LEU A 1 362 ? 6.026 43.915 29.317 1.00 21.79 4294 LEU A CA 1
ATOM 2585 C C . LEU A 1 362 ? 5.170 42.713 28.833 1.00 20.81 4294 LEU A C 1
ATOM 2586 O O . LEU A 1 362 ? 4.049 42.911 28.303 1.00 21.91 4294 LEU A O 1
ATOM 2591 N N . VAL A 1 363 ? 5.673 41.504 29.063 1.00 21.00 4295 VAL A N 1
ATOM 2592 C CA . VAL A 1 363 ? 4.946 40.267 28.751 1.00 21.09 4295 VAL A CA 1
ATOM 2593 C C . VAL A 1 363 ? 4.021 40.004 29.935 1.00 22.32 4295 VAL A C 1
ATOM 2594 O O . VAL A 1 363 ? 4.454 39.565 31.015 1.00 21.31 4295 VAL A O 1
ATOM 2598 N N . ALA A 1 364 ? 2.746 40.332 29.742 1.00 23.77 4296 ALA A N 1
ATOM 2599 C CA . ALA A 1 364 ? 1.787 40.273 30.836 1.00 25.41 4296 ALA A CA 1
ATOM 2600 C C . ALA A 1 364 ? 1.725 38.892 31.527 1.00 26.46 4296 ALA A C 1
ATOM 2601 O O . ALA A 1 364 ? 1.607 38.798 32.763 1.00 26.39 4296 ALA A O 1
ATOM 2603 N N . ALA A 1 365 ? 1.752 37.824 30.734 1.00 27.02 4297 ALA A N 1
ATOM 2604 C CA . ALA A 1 365 ? 1.522 36.471 31.284 1.00 30.77 4297 ALA A CA 1
ATOM 2605 C C . ALA A 1 365 ? 2.659 36.016 32.207 1.00 29.30 4297 ALA A C 1
ATOM 2606 O O . ALA A 1 365 ? 2.498 35.101 33.020 1.00 30.08 4297 ALA A O 1
ATOM 2608 N N . LEU A 1 366 ? 3.813 36.663 32.067 1.00 22.21 4298 LEU A N 1
ATOM 2609 C CA . LEU A 1 366 ? 4.999 36.341 32.885 1.00 22.32 4298 LEU A CA 1
ATOM 2610 C C . LEU A 1 366 ? 5.159 37.180 34.152 1.00 24.08 4298 LEU A C 1
ATOM 2611 O O . LEU A 1 366 ? 6.079 36.956 34.956 1.00 23.79 4298 LEU A O 1
ATOM 2616 N N . GLN A 1 367 ? 4.248 38.116 34.383 1.00 24.93 4299 GLN A N 1
ATOM 2617 C CA . GLN A 1 367 ? 4.357 38.929 35.594 1.00 25.68 4299 GLN A CA 1
ATOM 2618 C C . GLN A 1 367 ? 4.178 38.043 36.830 1.00 26.52 4299 GLN A C 1
ATOM 2619 O O . GLN A 1 367 ? 3.193 37.311 36.922 1.00 25.45 4299 GLN A O 1
ATOM 2625 N N . GLY A 1 368 ? 5.128 38.110 37.769 1.00 25.77 4300 GLY A N 1
ATOM 2626 C CA . GLY A 1 368 ? 5.094 37.250 38.945 1.00 27.01 4300 GLY A CA 1
ATOM 2627 C C . GLY A 1 368 ? 5.822 35.919 38.809 1.00 26.82 4300 GLY A C 1
ATOM 2628 O O . GLY A 1 368 ? 5.925 35.187 39.785 1.00 27.06 4300 GLY A O 1
ATOM 2629 N N . LYS A 1 369 ? 6.332 35.603 37.623 1.00 24.97 4301 LYS A N 1
ATOM 2630 C CA . LYS A 1 369 ? 6.949 34.278 37.382 1.00 25.93 4301 LYS A CA 1
ATOM 2631 C C . LYS A 1 369 ? 8.455 34.179 37.684 1.00 26.48 4301 LYS A C 1
ATOM 2632 O O . LYS A 1 369 ? 9.053 33.079 37.548 1.00 27.06 4301 LYS A O 1
ATOM 2638 N N A LYS A 1 370 ? 9.045 35.300 38.102 0.50 25.93 4302 LYS A N 1
ATOM 2639 N N B LYS A 1 370 ? 9.047 35.292 38.112 0.50 25.83 4302 LYS A N 1
ATOM 2640 C CA A LYS A 1 370 ? 10.453 35.368 38.542 0.50 26.51 4302 LYS A CA 1
ATOM 2641 C CA B LYS A 1 370 ? 10.453 35.320 38.527 0.50 26.35 4302 LYS A CA 1
ATOM 2642 C C A LYS A 1 370 ? 11.501 34.989 37.475 0.50 25.62 4302 LYS A C 1
ATOM 2643 C C B LYS A 1 370 ? 11.422 34.819 37.448 0.50 25.50 4302 LYS A C 1
ATOM 2644 O O A LYS A 1 370 ? 12.613 34.556 37.806 0.50 26.01 4302 LYS A O 1
ATOM 2645 O O B LYS A 1 370 ? 12.404 34.127 37.740 0.50 26.42 4302 LYS A O 1
ATOM 2656 N N . VAL A 1 371 ? 11.173 35.206 36.205 1.00 23.56 4303 VAL A N 1
ATOM 2657 C CA . VAL A 1 371 ? 12.062 34.818 35.095 1.00 22.59 4303 VAL A CA 1
ATOM 2658 C C . VAL A 1 371 ? 13.467 35.440 35.205 1.00 22.34 4303 VAL A C 1
ATOM 2659 O O . VAL A 1 371 ? 13.590 36.639 35.456 1.00 23.09 4303 VAL A O 1
ATOM 2663 N N . ASN A 1 372 ? 14.508 34.630 35.008 1.00 21.62 4304 ASN A N 1
ATOM 2664 C CA . ASN A 1 372 ? 15.885 35.135 34.985 1.00 21.49 4304 ASN A CA 1
ATOM 2665 C C . ASN A 1 372 ? 16.689 34.539 33.859 1.00 22.32 4304 ASN A C 1
ATOM 2666 O O . ASN A 1 372 ? 17.919 34.698 33.830 1.00 22.42 4304 ASN A O 1
ATOM 2671 N N . ARG A 1 373 ? 15.996 33.874 32.924 1.00 21.63 4305 ARG A N 1
ATOM 2672 C CA . ARG A 1 373 ? 16.637 33.273 31.736 1.00 21.81 4305 ARG A CA 1
ATOM 2673 C C . ARG A 1 373 ? 15.683 33.452 30.564 1.00 20.83 4305 ARG A C 1
ATOM 2674 O O . ARG A 1 373 ? 14.485 33.235 30.700 1.00 21.11 4305 ARG A O 1
ATOM 2682 N N . VAL A 1 374 ? 16.226 33.829 29.405 1.00 20.87 4306 VAL A N 1
ATOM 2683 C CA . VAL A 1 374 ? 15.415 33.954 28.203 1.00 19.39 4306 VAL A CA 1
ATOM 2684 C C . VAL A 1 374 ? 16.203 33.395 27.034 1.00 19.78 4306 VAL A C 1
ATOM 2685 O O . VAL A 1 374 ? 17.467 33.367 27.063 1.00 18.97 4306 VAL A O 1
ATOM 2689 N N . ALA A 1 375 ? 15.486 32.930 26.016 1.00 19.74 4307 ALA A N 1
ATOM 2690 C CA . ALA A 1 375 ? 16.149 32.361 24.833 1.00 20.20 4307 ALA A CA 1
ATOM 2691 C C . ALA A 1 375 ? 15.265 32.540 23.642 1.00 20.42 4307 ALA A C 1
ATOM 2692 O O . ALA A 1 375 ? 14.060 32.743 23.798 1.00 19.77 4307 ALA A O 1
ATOM 2694 N N . CYS A 1 376 ? 15.850 32.494 22.449 1.00 19.74 4308 CYS A N 1
ATOM 2695 C CA . CYS A 1 376 ? 15.017 32.534 21.235 1.00 19.89 4308 CYS A CA 1
ATOM 2696 C C . CYS A 1 376 ? 15.492 31.530 20.208 1.00 19.68 4308 CYS A C 1
ATOM 2697 O O . CYS A 1 376 ? 16.642 31.085 20.234 1.00 19.29 4308 CYS A O 1
ATOM 2700 N N . GLY A 1 377 ? 14.608 31.222 19.258 1.00 20.29 4309 GLY A N 1
ATOM 2701 C CA . GLY A 1 377 ? 15.068 30.734 17.951 1.00 20.80 4309 GLY A CA 1
ATOM 2702 C C . GLY A 1 377 ? 14.555 31.709 16.888 1.00 19.52 4309 GLY A C 1
ATOM 2703 O O . GLY A 1 377 ? 14.150 32.815 17.213 1.00 19.06 4309 GLY A O 1
ATOM 2704 N N . SER A 1 378 ? 14.541 31.273 15.632 1.00 19.73 4310 SER A N 1
ATOM 2705 C CA . SER A 1 378 ? 14.200 32.155 14.493 1.00 19.71 4310 SER A CA 1
ATOM 2706 C C . SER A 1 378 ? 12.941 32.958 14.780 1.00 19.71 4310 SER A C 1
ATOM 2707 O O . SER A 1 378 ? 12.917 34.206 14.625 1.00 19.72 4310 SER A O 1
ATOM 2710 N N . ALA A 1 379 ? 11.892 32.254 15.229 1.00 19.30 4311 ALA A N 1
ATOM 2711 C CA . ALA A 1 379 ? 10.603 32.913 15.442 1.00 19.98 4311 ALA A CA 1
ATOM 2712 C C . ALA A 1 379 ? 9.858 32.286 16.623 1.00 20.33 4311 ALA A C 1
ATOM 2713 O O . ALA A 1 379 ? 8.634 32.059 16.563 1.00 20.86 4311 ALA A O 1
ATOM 2715 N N . HIS A 1 380 ? 10.616 31.979 17.681 1.00 19.45 4312 HIS A N 1
ATOM 2716 C CA . HIS A 1 380 ? 10.060 31.372 18.885 1.00 19.62 4312 HIS A CA 1
ATOM 2717 C C . HIS A 1 380 ? 10.919 31.792 20.065 1.00 19.50 4312 HIS A C 1
ATOM 2718 O O . HIS A 1 380 ? 12.033 32.301 19.888 1.00 19.06 4312 HIS A O 1
ATOM 2725 N N . THR A 1 381 ? 10.382 31.640 21.274 1.00 19.13 4313 THR A N 1
ATOM 2726 C CA . THR A 1 381 ? 10.914 32.396 22.423 1.00 18.23 4313 THR A CA 1
ATOM 2727 C C . THR A 1 381 ? 10.658 31.596 23.681 1.00 19.37 4313 THR A C 1
ATOM 2728 O O . THR A 1 381 ? 9.592 30.982 23.795 1.00 19.71 4313 THR A O 1
ATOM 2732 N N . LEU A 1 382 ? 11.624 31.603 24.601 1.00 19.76 4314 LEU A N 1
ATOM 2733 C CA . LEU A 1 382 ? 11.483 30.860 25.857 1.00 22.41 4314 LEU A CA 1
ATOM 2734 C C . LEU A 1 382 ? 11.910 31.749 27.008 1.00 21.03 4314 LEU A C 1
ATOM 2735 O O . LEU A 1 382 ? 12.747 32.652 26.856 1.00 19.43 4314 LEU A O 1
ATOM 2740 N N . ALA A 1 383 ? 11.313 31.489 28.164 1.00 21.37 4315 ALA A N 1
ATOM 2741 C CA . ALA A 1 383 ? 11.640 32.240 29.368 1.00 21.65 4315 ALA A CA 1
ATOM 2742 C C . ALA A 1 383 ? 11.398 31.360 30.553 1.00 21.55 4315 ALA A C 1
ATOM 2743 O O . ALA A 1 383 ? 10.382 30.628 30.624 1.00 22.59 4315 ALA A O 1
ATOM 2745 N N . TRP A 1 384 ? 12.337 31.418 31.497 1.00 21.22 4316 TRP A N 1
ATOM 2746 C CA . TRP A 1 384 ? 12.200 30.594 32.700 1.00 23.37 4316 TRP A CA 1
ATOM 2747 C C . TRP A 1 384 ? 12.980 31.143 33.891 1.00 24.76 4316 TRP A C 1
ATOM 2748 O O . TRP A 1 384 ? 13.748 32.085 33.765 1.00 23.25 4316 TRP A O 1
ATOM 2759 N N . SER A 1 385 ? 12.717 30.541 35.043 1.00 27.63 4317 SER A N 1
ATOM 2760 C CA . SER A 1 385 ? 13.339 30.895 36.306 1.00 30.69 4317 SER A CA 1
ATOM 2761 C C . SER A 1 385 ? 14.188 29.742 36.788 1.00 33.85 4317 SER A C 1
ATOM 2762 O O . SER A 1 385 ? 13.755 28.588 36.761 1.00 33.39 4317 SER A O 1
ATOM 2765 N N . THR A 1 386 ? 15.395 30.053 37.255 1.00 36.53 4318 THR A N 1
ATOM 2766 C CA . THR A 1 386 ? 16.206 29.060 37.990 1.00 39.74 4318 THR A CA 1
ATOM 2767 C C . THR A 1 386 ? 15.809 29.097 39.465 1.00 41.72 4318 THR A C 1
ATOM 2768 O O . THR A 1 386 ? 14.946 29.898 39.858 1.00 41.94 4318 THR A O 1
#

Sequence (366 aa):
TIYGWGHNHRGQLGGIEGAKVKVPTPCEALATLRRPVQLIGGEEQTLFAVTADGKLYATGYGAGGRLGIGGTESVSTPTLLESIQHVFIKKVAVNSSGGKHCLALSSEEGEVYSWGEAEDGKLGHGNRRSPCDRPRVIESLRGIEVVDVAAGGAHSACVTAAGDLYTWGKGRYGRLGHSDSEDQLKPKLVEALQGHRVVDIACGSGDAQTLCLTDDDTVWSWGDGDYGKLGRGGSSDGCKVPMMKIDSLTGLGVVKVEECGSQFSVALTKSGAVYTWGKGDYHRLGHGSDDHVRRPRQVQGLQGKKVIAIATTGSLHCVCCTEDGEVYTWGDNDEGQLGDGTTNAIQRPRLVAALQGKKKVNRVACGSAHTLAWST

Nearest PDB structures (foldseek):
  3kci-assembly1_A  TM=1.003E+00  e=4.194E-83  Homo sapiens
  7q40-assembly1_A  TM=9.954E-01  e=7.998E-59  Homo sapiens
  4l1m-assembly2_B  TM=9.557E-01  e=2.988E-51  Homo sapiens
  4l1m-assembly1_A  TM=9.576E-01  e=5.566E-50  Homo sapiens
  4l1m-assembly3_C  TM=9.575E-01  e=6.970E-50  Homo sapiens

InterPro domains:
  IPR000408 Regulator of chromosome condensation, RCC1 [PF00415] (514-566)
  IPR000408 Regulator of chromosome condensation, RCC1 [PF00415] (569-612)
  IPR000408 Regulator of chromosome condensation, RCC1 [PF00415] (623-672)
  IPR000408 Regulator of chromosome condensation, RCC1 [PF00415] (675-724)
  IPR000408 Regulator of chromosome condensation, RCC1 [PF00415] (4163-4212)
  IPR000408 Regulator of chromosome condensation, RCC1 [PF00415] (4215-4263)
  IPR000408 Regulator of chromosome condensation, RCC1 [PF00415] (4267-4316)
  IPR000408 Regulator of chromosome condensation, RCC1 [PR00633] (2960-2976)
  IPR000408 Regulator of chromosome condensation, RCC1 [PR00633] (3104-3120)
  IPR000408 Regulator of chromosome condensation, RCC1 [PR00633] (3120-3134)
  IPR000408 Regulator of chromosome condensation, RCC1 [PR00633] (3213-3231)
  IPR000408 Regulator of chromosome condensation, RCC1 [PR00633] (3271-3292)
  IPR000408 Regulator of chromosome condensation, RCC1 [PS00626] (3104-3114)
  IPR000408 Regulator of chromosome condensation, RCC1 [PS50012] (514-569)
  IPR000408 Regulator of chromosome condensation, RCC1 [PS50012] (570-621)
  IPR000408 Regulator of chromosome condensation, RCC1 [PS50012] (624-675)
  IPR000408 Regulator of chromosome condensation, RCC1 [PS50012] (676-727)
  IPR000408 Regulator of chromosome condensation, RCC1 [PS50012] (2959-3010)
  IPR000408 Regulator of chromosome condensation, RCC1 [PS50012] (3011-3065)
  IPR000408 Regulator of chromosome condensation, RCC1 [PS50012] (3066-3117)